Protein AF-A0A6U2HCH0-F1 (afdb_monomer_lite)

Secondary structure (DSSP, 8-state):
-PPPPPPPPPPP--PPPPPPPPPPP-PPPPPPPTTSPPPPPPP----BTBTTHHHHHHHSPPGGGS-HHHHT-S-EEEEE-TTS--HHHHHHHHHHHHHTT--EEEEESS--SSPPPHHHHHHHHHT-SEE--BHHHHHHHH-S--HHHHHHHHHHHHTTTS-SEEEEE-GGG-EEEEEEPPPTTS-----PPP-------------------------------PPPPEEEEEEE---TT---S--TTHHHHHHHHHHHHHHHHTTS-HHHHHHHHHHHHHHHHHHHHTSSSS--S-HHHHHHHHHHHHHHHGGG-EEEEEEPPPPPPPTT--S----------SSGGGTSSS--------------PPPP---PPP-------

Foldseek 3Di:
DDDDDDDDDDDDDDDDDDDDDDDDPDDPDDDDPPPDDDDAPDDDDDDPPPPCVVVVVVVPDDLVPDPPVVLQDLEEEDEAALQDGPLVNLQSSQVSNVVNVHWYEYEHPDADPAADDLVSLLSVQLSGQEYEYEPRNLCSNPNDDPPLVSQLVSDLSPPDNGHQKYWYQYVQFAIKIKGFADDPPPDPPPPDDDDDDDDDDDDDDDDDDDDDPDDPDPPPPPPPCDAFGKIWIKRFGAQVPQDFDDQPCLQVQLRVQLRVQLVVCVVDRPNVSNLSSSLRSRLSSSVCRNDDHGDPDDPVVCPVVSVVSSVVRSVVMDTDIHGRDDRDDDVPDDPDDPDPPPDPPPPPVPPVVDDDDDDDDDDDDDDDDDDDDDDDDDDDDDDDD

Sequence (385 aa):
MRQPPTPHPPALLSLPRPTMLPATPATAPRPHPPTSRPAPPPQVYRVAGDPCDSLYEMLRPKFDVLPRRFREARNYHIGVHPLHPPLRALAAMRAAAHAAGGVLSVEPYTAAEVRPSEEQLAQLLGCCDIFSPNELEAKSLLGPGPPEQLLQRLFEAAGDDGAHTIVLRRGEHGVLAACRARSSADGGVGVGPAGVQQPRKENEAGLLGAVDASRAQEIQPSATSFPLPVLHAWRVPAVADTKVADVTGCGNAFCGAFLAAYDRFRRLPASGELLEAALWGCVAAAFMAEAEGVPTARVLDLQVPALRRVEALRPRAEKVELQLPPPRPRPGQGPGGDRAVVRVHARMRAAAAAGATAAATVTSGRLGRVRCTRSMPSVRGLAPA

Structure (mmCIF, N/CA/C/O backbone):
data_AF-A0A6U2HCH0-F1
#
_entry.id   AF-A0A6U2HCH0-F1
#
loop_
_atom_site.group_PDB
_atom_site.id
_atom_site.type_symbol
_atom_site.label_atom_id
_atom_site.label_alt_id
_atom_site.label_comp_id
_atom_site.label_asym_id
_atom_site.label_entity_id
_atom_site.label_seq_id
_atom_site.pdbx_PDB_ins_code
_atom_site.Cartn_x
_atom_site.Cartn_y
_atom_site.Cartn_z
_atom_site.occupancy
_atom_site.B_iso_or_equiv
_atom_site.auth_seq_id
_atom_site.auth_comp_id
_atom_site.auth_asym_id
_atom_site.auth_atom_id
_atom_site.pdbx_PDB_model_num
ATOM 1 N N . MET A 1 1 ? -61.781 -1.622 -62.453 1.00 40.56 1 MET A N 1
ATOM 2 C CA . MET A 1 1 ? -61.645 -0.381 -61.657 1.00 40.56 1 MET A CA 1
ATOM 3 C C . MET A 1 1 ? -60.303 -0.427 -60.948 1.00 40.56 1 MET A C 1
ATOM 5 O O . MET A 1 1 ? -59.919 -1.491 -60.483 1.00 40.56 1 MET A O 1
ATOM 9 N N . ARG A 1 2 ? -59.545 0.670 -61.026 1.00 40.84 2 ARG A N 1
ATOM 10 C CA . ARG A 1 2 ? -58.110 0.748 -60.715 1.00 40.84 2 ARG A CA 1
ATOM 11 C C . ARG A 1 2 ? -57.865 0.699 -59.203 1.00 40.84 2 ARG A C 1
ATOM 13 O O . ARG A 1 2 ? -58.581 1.358 -58.457 1.00 40.84 2 ARG A O 1
ATOM 20 N N . GLN A 1 3 ? -56.857 -0.068 -58.786 1.00 37.84 3 GLN A N 1
ATOM 21 C CA . GLN A 1 3 ? -56.353 -0.071 -57.412 1.00 37.84 3 GLN A CA 1
ATOM 22 C C . GLN A 1 3 ? -55.764 1.308 -57.053 1.00 37.84 3 GLN A C 1
ATOM 24 O O . GLN A 1 3 ? -55.103 1.915 -57.902 1.00 37.84 3 GLN A O 1
ATOM 29 N N . PRO A 1 4 ? -55.997 1.811 -55.828 1.00 45.25 4 PRO A N 1
ATOM 30 C CA . PRO A 1 4 ? -55.394 3.048 -55.344 1.00 45.25 4 PRO A CA 1
ATOM 31 C C . PRO A 1 4 ? -53.900 2.857 -55.005 1.00 45.25 4 PRO A C 1
ATOM 33 O O . PRO A 1 4 ? -53.492 1.754 -54.633 1.00 45.25 4 PRO A O 1
ATOM 36 N N . PRO A 1 5 ? -53.075 3.913 -55.135 1.00 47.56 5 PRO A N 1
ATOM 37 C CA . PRO A 1 5 ? -51.626 3.832 -54.977 1.00 47.56 5 PRO A CA 1
ATOM 38 C C . PRO A 1 5 ? -51.194 3.694 -53.510 1.00 47.56 5 PRO A C 1
ATOM 40 O O . PRO A 1 5 ? -51.756 4.313 -52.607 1.00 47.56 5 PRO A O 1
ATOM 43 N N . THR A 1 6 ? -50.150 2.895 -53.297 1.00 46.62 6 THR A N 1
ATOM 44 C CA . THR A 1 6 ? -49.436 2.718 -52.025 1.00 46.62 6 THR A CA 1
ATOM 45 C C . THR A 1 6 ? -48.685 3.992 -51.604 1.00 46.62 6 THR A C 1
ATOM 47 O O . THR A 1 6 ? -48.059 4.622 -52.459 1.00 46.62 6 THR A O 1
ATOM 50 N N . PRO A 1 7 ? -48.675 4.360 -50.309 1.00 43.78 7 PRO A N 1
ATOM 51 C CA . PRO A 1 7 ? -47.957 5.535 -49.821 1.00 43.78 7 PRO A CA 1
ATOM 52 C C . PRO A 1 7 ? -46.437 5.303 -49.753 1.00 43.78 7 PRO A C 1
ATOM 54 O O . PRO A 1 7 ? -45.969 4.280 -49.253 1.00 43.78 7 PRO A O 1
ATOM 57 N N . HIS A 1 8 ? -45.672 6.281 -50.244 1.00 41.34 8 HIS A N 1
ATOM 58 C CA . HIS A 1 8 ? -44.213 6.347 -50.126 1.00 41.34 8 HIS A CA 1
ATOM 59 C C . HIS A 1 8 ? -43.766 6.668 -48.683 1.00 41.34 8 HIS A C 1
ATOM 61 O O . HIS A 1 8 ? -44.449 7.427 -47.992 1.00 41.34 8 HIS A O 1
ATOM 67 N N . PRO A 1 9 ? -42.607 6.154 -48.228 1.00 41.47 9 PRO A N 1
ATOM 68 C CA . PRO A 1 9 ? -42.013 6.530 -46.946 1.00 41.47 9 PRO A CA 1
ATOM 69 C C . PRO A 1 9 ? -41.428 7.960 -46.978 1.00 41.47 9 PRO A C 1
ATOM 71 O O . PRO A 1 9 ? -41.026 8.434 -48.045 1.00 41.47 9 PRO A O 1
ATOM 74 N N . PRO A 1 10 ? -41.355 8.657 -45.827 1.00 40.59 10 PRO A N 1
ATOM 75 C CA . PRO A 1 10 ? -40.867 10.031 -45.755 1.00 40.59 10 PRO A CA 1
ATOM 76 C C . PRO A 1 10 ? -39.357 10.129 -46.017 1.00 40.59 10 PRO A C 1
ATOM 78 O O . PRO A 1 10 ? -38.572 9.266 -45.622 1.00 40.59 10 PRO A O 1
ATOM 81 N N . ALA A 1 11 ? -38.966 11.220 -46.679 1.00 36.28 11 ALA A N 1
ATOM 82 C CA . ALA A 1 11 ? -37.589 11.553 -47.017 1.00 36.28 11 ALA A CA 1
ATOM 83 C C . ALA A 1 11 ? -36.710 11.708 -45.762 1.00 36.28 11 ALA A C 1
ATOM 85 O O . ALA A 1 11 ? -37.023 12.479 -44.855 1.00 36.28 11 ALA A O 1
ATOM 86 N N . LEU A 1 12 ? -35.581 10.996 -45.741 1.00 36.91 12 LEU A N 1
ATOM 87 C CA . LEU A 1 12 ? -34.509 11.193 -44.770 1.00 36.91 12 LEU A CA 1
ATOM 88 C C . LEU A 1 12 ? -33.855 12.561 -45.007 1.00 36.91 12 LEU A C 1
ATOM 90 O O . LEU A 1 12 ? -33.264 12.807 -46.058 1.00 36.91 12 LEU A O 1
ATOM 94 N N . LEU A 1 13 ? -33.955 13.442 -44.012 1.00 35.91 13 LEU A N 1
ATOM 95 C CA . LEU A 1 13 ? -33.168 14.667 -43.915 1.00 35.91 13 LEU A CA 1
ATOM 96 C C . LEU A 1 13 ? -31.682 14.298 -43.794 1.00 35.91 13 LEU A C 1
ATOM 98 O O . LEU A 1 13 ? -31.237 13.774 -42.774 1.00 35.91 13 LEU A O 1
ATOM 102 N N . SER A 1 14 ? -30.922 14.564 -44.854 1.00 34.72 14 SER A N 1
ATOM 103 C CA . SER A 1 14 ? -29.467 14.435 -44.889 1.00 34.72 14 SER A CA 1
ATOM 104 C C . SER A 1 14 ? -28.817 15.384 -43.878 1.00 34.72 14 SER A C 1
ATOM 106 O O . SER A 1 14 ? -28.848 16.601 -44.053 1.00 34.72 14 SER A O 1
ATOM 108 N N . LEU A 1 15 ? -28.196 14.832 -42.835 1.00 37.88 15 LEU A N 1
ATOM 109 C CA . LEU A 1 15 ? -27.279 15.577 -41.971 1.00 37.88 15 LEU A CA 1
ATOM 110 C C . LEU A 1 15 ? -25.984 15.903 -42.747 1.00 37.88 15 LEU A C 1
ATOM 112 O O . LEU A 1 15 ? -25.517 15.065 -43.527 1.00 37.88 15 LEU A O 1
ATOM 116 N N . PRO A 1 16 ? -25.384 17.094 -42.561 1.00 36.50 16 PRO A N 1
ATOM 117 C CA . PRO A 1 16 ? -24.169 17.476 -43.272 1.00 36.50 16 PRO A CA 1
ATOM 118 C C . PRO A 1 16 ? -22.985 16.589 -42.861 1.00 36.50 16 PRO A C 1
ATOM 120 O O . PRO A 1 16 ? -22.744 16.344 -41.679 1.00 36.50 16 PRO A O 1
ATOM 123 N N . ARG A 1 17 ? -22.232 16.109 -43.859 1.00 37.09 17 ARG A N 1
ATOM 124 C CA . ARG A 1 17 ? -20.967 15.386 -43.661 1.00 37.09 17 ARG A CA 1
ATOM 125 C C . ARG A 1 17 ? -19.947 16.300 -42.963 1.00 37.09 17 ARG A C 1
ATOM 127 O O . ARG A 1 17 ? -19.824 17.453 -43.374 1.00 37.09 17 ARG A O 1
ATOM 134 N N . PRO A 1 18 ? -19.177 15.808 -41.977 1.00 33.47 18 PRO A N 1
ATOM 135 C CA . PRO A 1 18 ? -18.110 16.592 -41.375 1.00 33.47 18 PRO A CA 1
ATOM 136 C C . PRO A 1 18 ? -16.998 16.832 -42.401 1.00 33.47 18 PRO A C 1
ATOM 138 O O . PRO A 1 18 ? -16.464 15.901 -43.007 1.00 33.47 18 PRO A O 1
ATOM 141 N N . THR A 1 19 ? -16.667 18.102 -42.601 1.00 35.25 19 THR A N 1
ATOM 142 C CA . THR A 1 19 ? -15.554 18.565 -43.426 1.00 35.25 19 THR A CA 1
ATOM 143 C C . THR A 1 19 ? -14.242 18.089 -42.799 1.00 35.25 19 THR A C 1
ATOM 145 O O . THR A 1 19 ? -13.911 18.483 -41.682 1.00 35.25 19 THR A O 1
ATOM 148 N N . MET A 1 20 ? -13.487 17.239 -43.498 1.00 31.41 20 MET A N 1
ATOM 149 C CA . MET A 1 20 ? -12.105 16.945 -43.121 1.00 31.41 20 MET A CA 1
ATOM 150 C C . MET A 1 20 ? -11.245 18.186 -43.372 1.00 31.41 20 MET A C 1
ATOM 152 O O . MET A 1 20 ? -11.130 18.647 -44.506 1.00 31.41 20 MET A O 1
ATOM 156 N N . LEU A 1 21 ? -10.644 18.722 -42.310 1.00 36.50 21 LEU A N 1
ATOM 157 C CA . LEU A 1 21 ? -9.572 19.709 -42.419 1.00 36.50 21 LEU A CA 1
ATOM 158 C C . LEU A 1 21 ? -8.307 19.018 -42.966 1.00 36.50 21 LEU A C 1
ATOM 160 O O . LEU A 1 21 ? -8.003 17.902 -42.537 1.00 36.50 21 LEU A O 1
ATOM 164 N N . PRO A 1 22 ? -7.564 19.642 -43.897 1.00 32.28 22 PRO A N 1
ATOM 165 C CA . PRO A 1 22 ? -6.336 19.064 -44.425 1.00 32.28 22 PRO A CA 1
ATOM 166 C C . PRO A 1 22 ? -5.267 18.979 -43.329 1.00 32.28 22 PRO A C 1
ATOM 168 O O . PRO A 1 22 ? -5.019 19.944 -42.606 1.00 32.28 22 PRO A O 1
ATOM 171 N N . ALA A 1 23 ? -4.633 17.811 -43.223 1.00 36.47 23 ALA A N 1
ATOM 172 C CA . ALA A 1 23 ? -3.502 17.582 -42.337 1.00 36.47 23 ALA A CA 1
ATOM 173 C C . ALA A 1 23 ? -2.333 18.498 -42.729 1.00 36.47 23 ALA A C 1
ATOM 175 O O . ALA A 1 23 ? -1.858 18.474 -43.866 1.00 36.47 23 ALA A O 1
ATOM 176 N N . THR A 1 24 ? -1.859 19.301 -41.781 1.00 37.12 24 THR A N 1
ATOM 177 C CA . THR A 1 24 ? -0.578 19.996 -41.886 1.00 37.12 24 THR A CA 1
ATOM 178 C C . THR A 1 24 ? 0.555 18.964 -41.979 1.00 37.12 24 THR A C 1
ATOM 180 O O . THR A 1 24 ? 0.541 17.980 -41.236 1.00 37.12 24 THR A O 1
ATOM 183 N N . PRO A 1 25 ? 1.542 19.141 -42.878 1.00 33.25 25 PRO A N 1
ATOM 184 C CA . PRO A 1 25 ? 2.662 18.216 -42.979 1.00 33.25 25 PRO A CA 1
ATOM 185 C C . PRO A 1 25 ? 3.466 18.232 -41.676 1.00 33.25 25 PRO A C 1
ATOM 187 O O . PRO A 1 25 ? 3.852 19.290 -41.179 1.00 33.25 25 PRO A O 1
ATOM 190 N N . ALA A 1 26 ? 3.686 17.042 -41.118 1.00 37.12 26 ALA A N 1
ATOM 191 C CA . ALA A 1 26 ? 4.440 16.835 -39.894 1.00 37.12 26 ALA A CA 1
ATOM 192 C C . ALA A 1 26 ? 5.881 17.338 -40.061 1.00 37.12 26 ALA A C 1
ATOM 194 O O . ALA A 1 26 ? 6.677 16.776 -40.814 1.00 37.12 26 ALA A O 1
ATOM 195 N N . THR A 1 27 ? 6.220 18.405 -39.344 1.00 37.47 27 THR A N 1
ATOM 196 C CA . THR A 1 27 ? 7.599 18.857 -39.173 1.00 37.47 27 THR A CA 1
ATOM 197 C C . THR A 1 27 ? 8.378 17.771 -38.428 1.00 37.47 27 THR A C 1
ATOM 199 O O . THR A 1 27 ? 7.947 17.320 -37.367 1.00 37.47 27 THR A O 1
ATOM 202 N N . ALA A 1 28 ? 9.517 17.345 -38.976 1.00 35.12 28 ALA A N 1
ATOM 203 C CA . ALA A 1 28 ? 10.397 16.362 -38.346 1.00 35.12 28 ALA A CA 1
ATOM 204 C C . ALA A 1 28 ? 10.770 16.780 -36.903 1.00 35.12 28 ALA A C 1
ATOM 206 O O . ALA A 1 28 ? 11.058 17.962 -36.671 1.00 35.12 28 ALA A O 1
ATOM 207 N N . PRO A 1 29 ? 10.784 15.848 -35.929 1.00 38.31 29 PRO A N 1
ATOM 208 C CA . PRO A 1 29 ? 11.110 16.172 -34.547 1.00 38.31 29 PRO A CA 1
ATOM 209 C C . PRO A 1 29 ? 12.571 16.625 -34.446 1.00 38.31 29 PRO A C 1
ATOM 211 O O . PRO A 1 29 ? 13.496 15.902 -34.818 1.00 38.31 29 PRO A O 1
ATOM 214 N N . ARG A 1 30 ? 12.783 17.846 -33.944 1.00 37.22 30 ARG A N 1
ATOM 215 C CA . ARG A 1 30 ? 14.114 18.325 -33.555 1.00 37.22 30 ARG A CA 1
ATOM 216 C C . ARG A 1 30 ? 14.545 17.598 -32.274 1.00 37.22 30 ARG A C 1
ATOM 218 O O . ARG A 1 30 ? 13.720 17.469 -31.370 1.00 37.22 30 ARG A O 1
ATOM 225 N N . PRO A 1 31 ? 15.808 17.161 -32.147 1.00 35.09 31 PRO A N 1
ATOM 226 C CA . PRO A 1 31 ? 16.295 16.588 -30.900 1.00 35.09 31 PRO A CA 1
ATOM 227 C C . PRO A 1 31 ? 16.287 17.656 -29.798 1.00 35.09 31 PRO A C 1
ATOM 229 O O . PRO A 1 31 ? 16.844 18.744 -29.962 1.00 35.09 31 PRO A O 1
ATOM 232 N N . HIS A 1 32 ? 15.633 17.345 -28.680 1.00 41.16 32 HIS A N 1
ATOM 233 C CA . HIS A 1 32 ? 15.695 18.151 -27.465 1.00 41.16 32 HIS A CA 1
ATOM 234 C C . HIS A 1 32 ? 17.081 18.004 -26.806 1.00 41.16 32 HIS A C 1
ATOM 236 O O . HIS A 1 32 ? 17.633 16.901 -26.801 1.00 41.16 32 HIS A O 1
ATOM 242 N N . PRO A 1 33 ? 17.660 19.079 -26.240 1.00 35.16 33 PRO A N 1
ATOM 243 C CA . PRO A 1 33 ? 18.890 18.977 -25.462 1.00 35.16 33 PRO A CA 1
ATOM 244 C C . PRO A 1 33 ? 18.680 18.110 -24.199 1.00 35.16 33 PRO A C 1
ATOM 246 O O . PRO A 1 33 ? 17.574 18.068 -23.656 1.00 35.16 33 PRO A O 1
ATOM 249 N N . PRO A 1 34 ? 19.727 17.422 -23.705 1.00 42.72 34 PRO A N 1
ATOM 250 C CA . PRO A 1 34 ? 19.623 16.314 -22.749 1.00 42.72 34 PRO A CA 1
ATOM 251 C C . PRO A 1 34 ? 19.437 16.754 -21.282 1.00 42.72 34 PRO A C 1
ATOM 253 O O . PRO A 1 34 ? 20.075 16.206 -20.387 1.00 42.72 34 PRO A O 1
ATOM 256 N N . THR A 1 35 ? 18.595 17.753 -21.000 1.00 44.06 35 THR A N 1
ATOM 257 C CA . THR A 1 35 ? 18.454 18.307 -19.635 1.00 44.06 35 THR A CA 1
ATOM 258 C C . THR A 1 35 ? 17.022 18.501 -19.134 1.00 44.06 35 THR A C 1
ATOM 260 O O . THR A 1 35 ? 16.840 18.923 -17.995 1.00 44.06 35 THR A O 1
ATOM 263 N N . SER A 1 36 ? 15.992 18.140 -19.902 1.00 42.62 36 SER A N 1
ATOM 264 C CA . SER A 1 36 ? 14.599 18.196 -19.434 1.00 42.62 36 SER A CA 1
ATOM 265 C C . SER A 1 36 ? 14.012 16.797 -19.261 1.00 42.62 36 SER A C 1
ATOM 267 O O . SER A 1 36 ? 13.910 16.043 -20.228 1.00 42.62 36 SER A O 1
ATOM 269 N N . ARG A 1 37 ? 13.602 16.471 -18.027 1.00 43.38 37 ARG A N 1
ATOM 270 C CA . ARG A 1 37 ? 12.820 15.271 -17.678 1.00 43.38 37 ARG A CA 1
ATOM 271 C C . ARG A 1 37 ? 11.596 15.221 -18.619 1.00 43.38 37 ARG A C 1
ATOM 273 O O . ARG A 1 37 ? 10.944 16.259 -18.759 1.00 43.38 37 ARG A O 1
ATOM 280 N N . PRO A 1 38 ? 11.302 14.096 -19.298 1.00 51.22 38 PRO A N 1
ATOM 281 C CA . PRO A 1 38 ? 10.171 14.035 -20.218 1.00 51.22 38 PRO A CA 1
ATOM 282 C C . PRO A 1 38 ? 8.878 14.369 -19.470 1.00 51.22 38 PRO A C 1
ATOM 284 O O . PRO A 1 38 ? 8.694 13.962 -18.320 1.00 51.22 38 PRO A O 1
ATOM 287 N N . ALA A 1 39 ? 8.007 15.153 -20.108 1.00 46.78 39 ALA A N 1
ATOM 288 C CA . ALA A 1 39 ? 6.688 15.441 -19.563 1.00 46.78 39 ALA A CA 1
ATOM 289 C C . ALA A 1 39 ? 5.930 14.118 -19.340 1.00 46.78 39 ALA A C 1
ATOM 291 O O . ALA A 1 39 ? 6.084 13.200 -20.152 1.00 46.78 39 ALA A O 1
ATOM 292 N N . PRO A 1 40 ? 5.126 13.995 -18.266 1.00 55.94 40 PRO A N 1
ATOM 293 C CA . PRO A 1 40 ? 4.276 12.827 -18.098 1.00 55.94 40 PRO A CA 1
ATOM 294 C C . PRO A 1 40 ? 3.379 12.666 -19.334 1.00 55.94 40 PRO A C 1
ATOM 296 O O . PRO A 1 40 ? 2.984 13.673 -19.936 1.00 55.94 40 PRO A O 1
ATOM 299 N N . PRO A 1 41 ? 3.065 11.422 -19.733 1.00 57.69 41 PRO A N 1
ATOM 300 C CA . PRO A 1 41 ? 2.224 11.181 -20.894 1.00 57.69 41 PRO A CA 1
ATOM 301 C C . PRO A 1 41 ? 0.888 11.921 -20.730 1.00 57.69 41 PRO A C 1
ATOM 303 O O . PRO A 1 41 ? 0.347 11.961 -19.620 1.00 57.69 41 PRO A O 1
ATOM 306 N N . PRO A 1 42 ? 0.343 12.525 -21.802 1.00 49.16 42 PRO A N 1
ATOM 307 C CA . PRO A 1 42 ? -0.960 13.168 -21.740 1.00 49.16 42 PRO A CA 1
ATOM 308 C C . PRO A 1 42 ? -2.012 12.124 -21.359 1.00 49.16 42 PRO A C 1
ATOM 310 O O . PRO A 1 42 ? -2.247 11.158 -22.082 1.00 49.16 42 PRO A O 1
ATOM 313 N N . GLN A 1 43 ? -2.638 12.317 -20.202 1.00 51.47 43 GLN A N 1
ATOM 314 C CA . GLN A 1 43 ? -3.719 11.470 -19.721 1.00 51.47 43 GLN A CA 1
ATOM 315 C C . GLN A 1 43 ? -5.046 12.178 -19.992 1.00 51.47 43 GLN A C 1
ATOM 317 O O . GLN A 1 43 ? -5.286 13.280 -19.501 1.00 51.47 43 GLN A O 1
ATOM 322 N N . VAL A 1 44 ? -5.909 11.550 -20.790 1.00 54.12 44 VAL A N 1
ATOM 323 C CA . VAL A 1 44 ? -7.275 12.028 -21.022 1.00 54.12 44 VAL A CA 1
ATOM 324 C C . VAL A 1 44 ? -8.194 11.290 -20.060 1.00 54.12 44 VAL A C 1
ATOM 326 O O . VAL A 1 44 ? -8.529 10.126 -20.274 1.00 54.12 44 VAL A O 1
ATOM 329 N N . TYR A 1 45 ? -8.591 11.973 -18.992 1.00 48.88 45 TYR A N 1
ATOM 330 C CA . TYR A 1 45 ? -9.607 11.490 -18.063 1.00 48.88 45 TYR A CA 1
ATOM 331 C C . TYR A 1 45 ? -10.977 12.029 -18.468 1.00 48.88 45 TYR A C 1
ATOM 333 O O . TYR A 1 45 ? -11.113 13.200 -18.822 1.00 48.88 45 TYR A O 1
ATOM 341 N N . ARG A 1 46 ? -12.005 11.182 -18.394 1.00 52.16 46 ARG A N 1
ATOM 342 C CA . ARG A 1 46 ? -13.398 11.641 -18.430 1.00 52.16 46 ARG A CA 1
ATOM 343 C C . ARG A 1 46 ? -13.765 12.123 -17.027 1.00 52.16 46 ARG A C 1
ATOM 345 O O . ARG A 1 46 ? -13.497 11.417 -16.059 1.00 52.16 46 ARG A O 1
ATOM 352 N N . VAL A 1 47 ? -14.291 13.340 -16.923 1.00 43.06 47 VAL A N 1
ATOM 353 C CA . VAL A 1 47 ? -14.526 14.057 -15.655 1.00 43.06 47 VAL A CA 1
ATOM 354 C C . VAL A 1 47 ? -16.011 14.055 -15.280 1.00 43.06 47 VAL A C 1
ATOM 356 O O . VAL A 1 47 ? -16.870 13.840 -16.133 1.00 43.06 47 VAL A O 1
ATOM 359 N N . ALA A 1 48 ? -16.300 14.307 -13.999 1.00 44.00 48 ALA A N 1
ATOM 360 C CA . ALA A 1 48 ? -17.655 14.394 -13.452 1.00 44.00 48 ALA A CA 1
ATOM 361 C C . ALA A 1 48 ? -18.549 15.360 -14.258 1.00 44.00 48 ALA A C 1
ATOM 363 O O . ALA A 1 48 ? -18.130 16.473 -14.586 1.00 44.00 48 ALA A O 1
ATOM 364 N N . GLY A 1 49 ? -19.776 14.927 -14.573 1.00 51.22 49 GLY A N 1
ATOM 365 C CA . GLY A 1 49 ? -20.703 15.614 -15.486 1.00 51.22 49 GLY A CA 1
ATOM 366 C C . GLY A 1 49 ? -20.791 14.999 -16.891 1.00 51.22 49 GLY A C 1
ATOM 367 O O . GLY A 1 49 ? -21.648 15.398 -17.679 1.00 51.22 49 GLY A O 1
ATOM 368 N N . ASP A 1 50 ? -19.952 14.008 -17.204 1.00 51.62 50 ASP A N 1
ATOM 369 C CA . ASP A 1 50 ? -20.136 13.108 -18.349 1.00 51.62 50 ASP A CA 1
ATOM 370 C C . ASP A 1 50 ? -21.334 12.164 -18.057 1.00 51.62 50 ASP A C 1
ATOM 372 O O . ASP A 1 50 ? -21.417 11.639 -16.941 1.00 51.62 50 ASP A O 1
ATOM 376 N N . PRO A 1 51 ? -22.267 11.888 -18.997 1.00 46.12 51 PRO A N 1
ATOM 377 C CA . PRO A 1 51 ? -23.364 10.907 -18.834 1.00 46.12 51 PRO A CA 1
ATOM 378 C C . PRO A 1 51 ? -22.953 9.493 -18.344 1.00 46.12 51 PRO A C 1
ATOM 380 O O . PRO A 1 51 ? -23.811 8.650 -18.062 1.00 46.12 51 PRO A O 1
ATOM 383 N N . CYS A 1 52 ? -21.653 9.236 -18.189 1.00 49.19 52 CYS A N 1
ATOM 384 C CA . CYS A 1 52 ? -21.045 8.067 -17.564 1.00 49.19 52 CYS A CA 1
ATOM 385 C C . CYS A 1 52 ? -21.193 7.925 -16.035 1.00 49.19 52 CYS A C 1
ATOM 387 O O . CYS A 1 52 ? -20.813 6.866 -15.542 1.00 49.19 52 CYS A O 1
ATOM 389 N N . ASP A 1 53 ? -21.748 8.864 -15.260 1.00 49.31 53 ASP A N 1
ATOM 390 C CA . ASP A 1 53 ? -21.971 8.626 -13.809 1.00 49.31 53 ASP A CA 1
ATOM 391 C C . ASP A 1 53 ? -22.846 7.378 -13.562 1.00 49.31 53 ASP A C 1
ATOM 393 O O . ASP A 1 53 ? -22.576 6.555 -12.684 1.00 49.31 53 ASP A O 1
ATOM 397 N N . SER A 1 54 ? -23.831 7.161 -14.438 1.00 52.50 54 SER A N 1
ATOM 398 C CA . SER A 1 54 ? -24.627 5.929 -14.489 1.00 52.50 54 SER A CA 1
ATOM 399 C C . SER A 1 54 ? -23.792 4.683 -14.835 1.00 52.50 54 SER A C 1
ATOM 401 O O . SER A 1 54 ? -24.041 3.597 -14.312 1.00 52.50 54 SER A O 1
ATOM 403 N N . LEU A 1 55 ? -22.754 4.837 -15.663 1.00 53.84 55 LEU A N 1
ATOM 404 C CA . LEU A 1 55 ? -21.799 3.788 -16.020 1.00 53.84 55 LEU A CA 1
ATOM 405 C C . LEU A 1 55 ? -20.876 3.444 -14.845 1.00 53.84 55 LEU A C 1
ATOM 407 O O . LEU A 1 55 ? -20.614 2.269 -14.604 1.00 53.84 55 LEU A O 1
ATOM 411 N N . TYR A 1 56 ? -20.441 4.434 -14.063 1.00 55.47 56 TYR A N 1
ATOM 412 C CA . TYR A 1 56 ? -19.657 4.209 -12.848 1.00 55.47 56 TYR A CA 1
ATOM 413 C C . TYR A 1 56 ? -20.461 3.478 -11.766 1.00 55.47 56 TYR A C 1
ATOM 415 O O . TYR A 1 56 ? -19.918 2.586 -11.116 1.00 55.47 56 TYR A O 1
ATOM 423 N N . GLU A 1 57 ? -21.759 3.763 -11.613 1.00 60.31 57 GLU A N 1
ATOM 424 C CA . GLU A 1 57 ? -22.641 2.977 -10.732 1.00 60.31 57 GLU A CA 1
ATOM 425 C C . GLU A 1 57 ? -22.839 1.534 -11.231 1.00 60.31 57 GLU A C 1
ATOM 427 O O . GLU A 1 57 ? -22.895 0.602 -10.425 1.00 60.31 57 GLU A O 1
ATOM 432 N N . MET A 1 58 ? -22.891 1.310 -12.552 1.00 59.12 58 MET A N 1
ATOM 433 C CA . MET A 1 58 ? -22.927 -0.044 -13.135 1.00 59.12 58 MET A CA 1
ATOM 434 C C . MET A 1 58 ? -21.606 -0.805 -12.960 1.00 59.12 58 MET A C 1
ATOM 436 O O . MET A 1 58 ? -21.619 -2.027 -12.818 1.00 59.12 58 MET A O 1
ATOM 440 N N . LEU A 1 59 ? -20.477 -0.093 -12.955 1.00 62.81 59 LEU A N 1
ATOM 441 C CA . LEU A 1 59 ? -19.133 -0.648 -12.782 1.00 62.81 59 LEU A CA 1
ATOM 442 C C . LEU A 1 59 ? -18.710 -0.759 -11.312 1.00 62.81 59 LEU A C 1
ATOM 444 O O . LEU A 1 59 ? -17.645 -1.310 -11.022 1.00 62.81 59 LEU A O 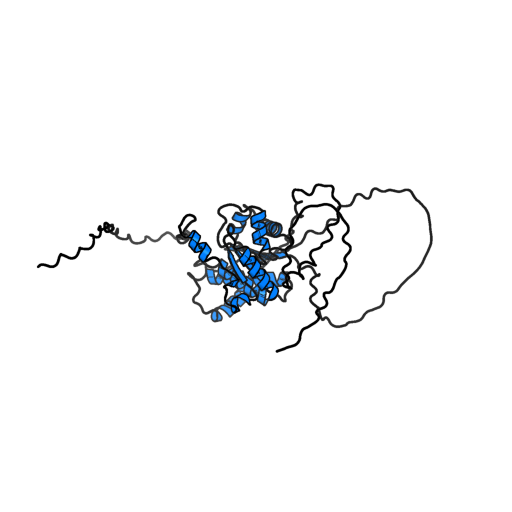1
ATOM 448 N N . ARG A 1 60 ? -19.521 -0.259 -10.368 1.00 67.75 60 ARG A N 1
ATOM 449 C CA . ARG A 1 60 ? -19.190 -0.342 -8.947 1.00 67.75 60 ARG A CA 1
ATOM 450 C C . ARG A 1 60 ? -19.128 -1.805 -8.502 1.00 67.75 60 ARG A C 1
ATOM 452 O O . ARG A 1 60 ? -20.095 -2.546 -8.698 1.00 67.75 60 ARG A O 1
ATOM 459 N N . PRO A 1 61 ? -18.028 -2.227 -7.855 1.00 67.25 61 PRO A N 1
ATOM 460 C CA . PRO A 1 61 ? -17.884 -3.598 -7.402 1.00 67.25 61 PRO A CA 1
ATOM 461 C C . PRO A 1 61 ? -18.992 -3.943 -6.409 1.00 67.25 61 PRO A C 1
ATOM 463 O O . PRO A 1 61 ? -19.119 -3.322 -5.352 1.00 67.25 61 PRO A O 1
ATOM 466 N N . LYS A 1 62 ? -19.778 -4.965 -6.738 1.00 81.38 62 LYS A N 1
ATOM 467 C CA . LYS A 1 62 ? -20.746 -5.573 -5.827 1.00 81.38 62 LYS A CA 1
ATOM 468 C C . LYS A 1 62 ? -20.141 -6.871 -5.312 1.00 81.38 62 LYS A C 1
ATOM 470 O O . LYS A 1 62 ? -19.798 -7.755 -6.090 1.00 81.38 62 LYS A O 1
ATOM 475 N N . PHE A 1 63 ? -19.924 -6.972 -4.004 1.00 85.81 63 PHE A N 1
ATOM 476 C CA . PHE A 1 63 ? -19.232 -8.134 -3.442 1.00 85.81 63 PHE A CA 1
ATOM 477 C C . PHE A 1 63 ? -20.017 -9.435 -3.667 1.00 85.81 63 PHE A C 1
ATOM 479 O O . PHE A 1 63 ? -19.442 -10.466 -3.996 1.00 85.81 63 PHE A O 1
ATOM 486 N N . ASP A 1 64 ? -21.338 -9.373 -3.541 1.00 86.00 64 ASP A N 1
ATOM 487 C CA . ASP A 1 64 ? -22.280 -10.480 -3.693 1.00 86.00 64 ASP A CA 1
ATOM 488 C C . ASP A 1 64 ? -22.331 -11.068 -5.111 1.00 86.00 64 ASP A C 1
ATOM 490 O O . ASP A 1 64 ? -22.600 -12.263 -5.251 1.00 86.00 64 ASP A O 1
ATOM 494 N N . VAL A 1 65 ? -22.001 -10.282 -6.143 1.00 87.50 65 VAL A N 1
ATOM 495 C CA . VAL A 1 65 ? -21.958 -10.768 -7.536 1.00 87.50 65 VAL A CA 1
ATOM 496 C C . VAL A 1 65 ? -20.612 -11.383 -7.923 1.00 87.50 65 VAL A C 1
ATOM 498 O O . VAL A 1 65 ? -20.495 -11.971 -9.000 1.00 87.50 65 VAL A O 1
ATOM 501 N N . LEU A 1 66 ? -19.585 -11.282 -7.069 1.00 87.38 66 LEU A N 1
ATOM 502 C CA . LEU A 1 66 ? -18.291 -11.899 -7.348 1.00 87.38 66 LEU A CA 1
ATOM 503 C C . LEU A 1 66 ? -18.428 -13.433 -7.412 1.00 87.38 66 LEU A C 1
ATOM 505 O O . LEU A 1 66 ? -19.101 -14.040 -6.561 1.00 87.38 66 LEU A O 1
ATOM 509 N N . PRO A 1 67 ? -17.751 -14.102 -8.371 1.00 91.81 67 PRO A N 1
ATOM 510 C CA . PRO A 1 67 ? -17.756 -15.556 -8.423 1.00 91.81 67 PRO A CA 1
ATOM 511 C C . PRO A 1 67 ? -17.240 -16.141 -7.107 1.00 91.81 67 PRO A C 1
ATOM 513 O O . PRO A 1 67 ? -16.340 -15.581 -6.481 1.00 91.81 67 PRO A O 1
ATOM 516 N N . ARG A 1 68 ? -17.788 -17.292 -6.702 1.00 91.44 68 ARG A N 1
ATOM 517 C CA . ARG A 1 68 ? -17.515 -17.926 -5.400 1.00 91.44 68 ARG A CA 1
ATOM 518 C C . ARG A 1 68 ? -16.021 -17.984 -5.056 1.00 91.44 68 ARG A C 1
ATOM 520 O O . ARG A 1 68 ? -15.641 -17.554 -3.977 1.00 91.44 68 ARG A O 1
ATOM 527 N N . ARG A 1 69 ? -15.179 -18.394 -6.013 1.00 91.12 69 ARG A N 1
ATOM 528 C CA . ARG A 1 69 ? -13.716 -18.468 -5.839 1.00 91.12 69 ARG A CA 1
ATOM 529 C C . ARG A 1 69 ? -13.055 -17.142 -5.437 1.00 91.12 69 ARG A C 1
ATOM 531 O O . ARG A 1 69 ? -12.026 -17.162 -4.780 1.00 91.12 69 ARG A O 1
ATOM 538 N N . PHE A 1 70 ? -13.623 -16.003 -5.839 1.00 91.25 70 PHE A N 1
ATOM 539 C CA . PHE A 1 70 ? -13.133 -14.680 -5.447 1.00 91.25 70 PHE A CA 1
ATOM 540 C C . PHE A 1 70 ? -13.696 -14.252 -4.093 1.00 91.25 70 PHE A C 1
ATOM 542 O O . PHE A 1 70 ? -12.974 -13.627 -3.334 1.00 91.25 70 PHE A O 1
ATOM 549 N N . ARG A 1 71 ? -14.945 -14.616 -3.762 1.00 92.25 71 ARG A N 1
ATOM 550 C CA . ARG A 1 71 ? -15.538 -14.365 -2.431 1.00 92.25 71 ARG A CA 1
ATOM 551 C C . ARG A 1 71 ? -14.912 -15.198 -1.311 1.00 92.25 71 ARG A C 1
ATOM 553 O O . ARG A 1 71 ? -15.002 -14.834 -0.145 1.00 92.25 71 ARG A O 1
ATOM 560 N N . GLU A 1 72 ? -14.306 -16.323 -1.664 1.00 91.81 72 GLU A N 1
ATOM 561 C CA . GLU A 1 72 ? -13.553 -17.185 -0.747 1.00 91.81 72 GLU A CA 1
ATOM 562 C C . GLU A 1 72 ? -12.062 -16.816 -0.698 1.00 91.81 72 GLU A C 1
ATOM 564 O O . GLU A 1 72 ? -11.280 -17.492 -0.028 1.00 91.81 72 GLU A O 1
ATOM 569 N N . ALA A 1 73 ? -11.645 -15.751 -1.397 1.00 94.00 73 ALA A N 1
ATOM 570 C CA . ALA A 1 73 ? -10.280 -15.265 -1.304 1.00 94.00 73 ALA A CA 1
ATOM 571 C C . ALA A 1 73 ? -9.980 -14.835 0.134 1.00 94.00 73 ALA A C 1
ATOM 573 O O . ALA A 1 73 ? -10.789 -14.185 0.799 1.00 94.00 73 ALA A O 1
ATOM 574 N N . ARG A 1 74 ? -8.781 -15.186 0.604 1.00 94.69 74 ARG A N 1
ATOM 575 C CA . ARG A 1 74 ? -8.322 -14.789 1.934 1.00 94.69 74 ARG A CA 1
ATOM 576 C C . ARG A 1 74 ? -8.083 -13.285 2.023 1.00 94.69 74 ARG A C 1
ATOM 578 O O . ARG A 1 74 ? -8.429 -12.671 3.023 1.00 94.69 74 ARG A O 1
ATOM 585 N N . ASN A 1 75 ? -7.453 -12.722 0.999 1.00 97.19 75 ASN A N 1
ATOM 586 C CA . ASN A 1 75 ? -7.026 -11.333 0.980 1.00 97.19 75 ASN A CA 1
ATOM 587 C C . ASN A 1 75 ? -7.646 -10.621 -0.217 1.00 97.19 75 ASN A C 1
ATOM 589 O O . ASN A 1 75 ? -7.745 -11.198 -1.302 1.00 97.19 75 ASN A O 1
ATOM 593 N N . TYR A 1 76 ? -8.004 -9.357 -0.021 1.00 97.19 76 TYR A N 1
ATOM 594 C CA . TYR A 1 76 ? -8.541 -8.490 -1.064 1.00 97.19 76 TYR A CA 1
ATOM 595 C C . TYR A 1 76 ? -7.674 -7.246 -1.195 1.00 97.19 76 TYR A C 1
ATOM 597 O O . TYR A 1 76 ? -7.168 -6.722 -0.202 1.00 97.19 76 TYR A O 1
ATOM 605 N N . HIS A 1 77 ? -7.545 -6.758 -2.423 1.00 97.56 77 HIS A N 1
ATOM 606 C CA . HIS A 1 77 ? -6.965 -5.458 -2.713 1.00 97.56 77 HIS A CA 1
ATOM 607 C C . HIS A 1 77 ? -7.892 -4.693 -3.651 1.00 97.56 77 HIS A C 1
ATOM 609 O O . HIS A 1 77 ? -8.397 -5.270 -4.617 1.00 97.56 77 HIS A O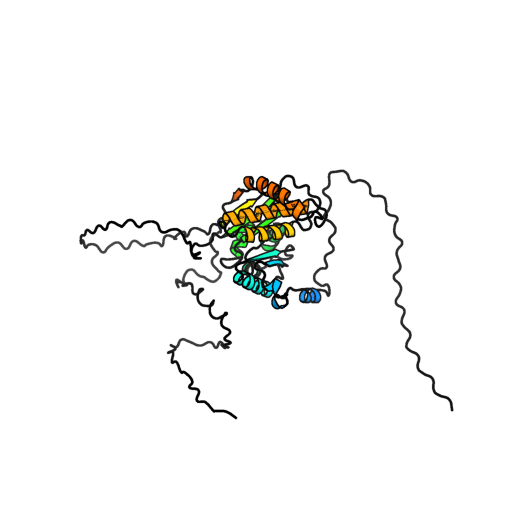 1
ATOM 615 N N . ILE A 1 78 ? -8.133 -3.416 -3.363 1.00 95.00 78 ILE A N 1
ATOM 616 C CA . ILE A 1 78 ? -9.000 -2.574 -4.184 1.00 95.00 78 ILE A CA 1
ATOM 617 C C . ILE A 1 78 ? -8.533 -1.116 -4.192 1.00 95.00 78 ILE A C 1
ATOM 619 O O . ILE A 1 78 ? -8.312 -0.509 -3.143 1.00 95.00 78 ILE A O 1
ATOM 623 N N . GLY A 1 79 ? -8.440 -0.556 -5.398 1.00 95.06 79 GLY A N 1
ATOM 624 C CA . GLY A 1 79 ? -8.292 0.877 -5.621 1.00 95.06 79 GLY A CA 1
ATOM 625 C C . GLY A 1 79 ? -9.637 1.592 -5.486 1.00 95.06 79 GLY A C 1
ATOM 626 O O . GLY A 1 79 ? -10.643 1.131 -6.030 1.00 95.06 79 GLY A O 1
ATOM 627 N N . VAL A 1 80 ? -9.677 2.721 -4.781 1.00 93.94 80 VAL A N 1
ATOM 628 C CA . VAL A 1 80 ? -10.906 3.496 -4.552 1.00 93.94 80 VAL A CA 1
ATOM 629 C C . VAL A 1 80 ? -10.731 4.974 -4.876 1.00 93.94 80 VAL A C 1
ATOM 631 O O . VAL A 1 80 ? -9.647 5.539 -4.749 1.00 93.94 80 VAL A O 1
ATOM 634 N N . HIS A 1 81 ? -11.835 5.629 -5.236 1.00 93.50 81 HIS A N 1
ATOM 635 C CA . 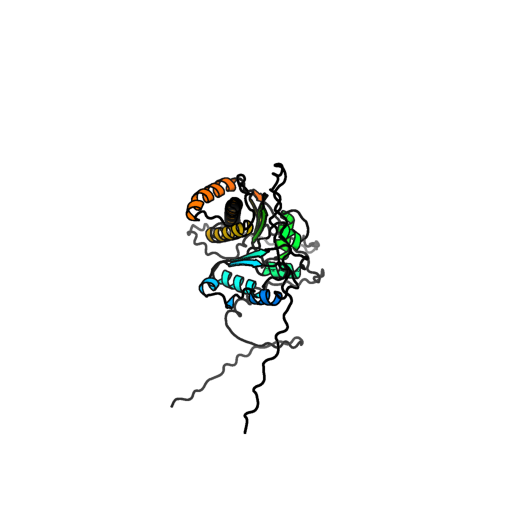HIS A 1 81 ? -11.891 7.082 -5.188 1.00 93.50 81 HIS A CA 1
ATOM 636 C C . HIS A 1 81 ? -11.974 7.523 -3.721 1.00 93.50 81 HIS A C 1
ATOM 638 O O . HIS A 1 81 ? -12.883 7.056 -3.024 1.00 93.50 81 HIS A O 1
ATOM 644 N N . PRO A 1 82 ? -11.112 8.430 -3.231 1.00 92.50 82 PRO A N 1
ATOM 645 C CA . PRO A 1 82 ? -11.110 8.813 -1.819 1.00 92.50 82 PRO A CA 1
ATOM 646 C C . PRO A 1 82 ? -12.416 9.482 -1.359 1.00 92.50 82 PRO A C 1
ATOM 648 O O . PRO A 1 82 ? -12.807 9.315 -0.208 1.00 92.50 82 PRO A O 1
ATOM 651 N N . LEU A 1 83 ? -13.112 10.201 -2.250 1.00 91.75 83 LEU A N 1
ATOM 652 C CA . LEU A 1 83 ? -14.384 10.880 -1.937 1.00 91.75 83 LEU A CA 1
ATOM 653 C C . LEU A 1 83 ? -15.637 10.032 -2.178 1.00 91.75 83 LEU A C 1
ATOM 655 O O . LEU A 1 83 ? -16.712 10.360 -1.679 1.00 91.75 83 LEU A O 1
ATOM 659 N N . HIS A 1 84 ? -15.513 8.937 -2.929 1.00 90.94 84 HIS A N 1
ATOM 660 C CA . HIS A 1 84 ? -16.650 8.093 -3.297 1.00 90.94 84 HIS A CA 1
ATOM 661 C C . HIS A 1 84 ? -16.363 6.597 -3.084 1.00 90.94 84 HIS A C 1
ATOM 663 O O . HIS A 1 84 ? -16.634 5.793 -3.987 1.00 90.94 84 HIS A O 1
ATOM 669 N N . PRO A 1 85 ? -15.816 6.192 -1.917 1.00 91.44 85 PRO A N 1
ATOM 670 C CA . PRO A 1 85 ? -15.467 4.802 -1.683 1.00 91.44 85 PRO A CA 1
ATOM 671 C C . PRO A 1 85 ? -16.730 3.930 -1.603 1.00 91.44 85 PRO A C 1
ATOM 673 O O . PRO A 1 85 ? -17.731 4.335 -1.004 1.00 91.44 85 PRO A O 1
ATOM 676 N N . PRO A 1 86 ? -16.714 2.703 -2.152 1.00 91.81 86 PRO A N 1
ATOM 677 C CA . PRO A 1 86 ? -17.852 1.793 -2.085 1.00 91.81 86 PRO A CA 1
ATOM 678 C C . PRO A 1 86 ? -17.946 1.140 -0.691 1.00 91.81 86 PRO A C 1
ATOM 680 O O . PRO A 1 86 ? -17.735 -0.062 -0.544 1.00 91.81 86 PRO A O 1
ATOM 683 N N . LEU A 1 87 ? -18.267 1.924 0.349 1.00 92.38 87 LEU A N 1
ATOM 684 C CA . LEU A 1 87 ? -18.173 1.531 1.769 1.00 92.38 87 LEU A CA 1
ATOM 685 C C . LEU A 1 87 ? -18.862 0.196 2.092 1.00 92.38 87 LEU A C 1
ATOM 687 O O . LEU A 1 87 ? -18.311 -0.623 2.822 1.00 92.38 87 LEU A O 1
ATOM 691 N N . ARG A 1 88 ? -20.039 -0.070 1.508 1.00 91.69 88 ARG A N 1
ATOM 692 C CA . ARG A 1 88 ? -20.748 -1.350 1.697 1.00 91.69 88 ARG A CA 1
ATOM 693 C C . ARG A 1 88 ? -19.963 -2.542 1.144 1.00 91.69 88 ARG A C 1
ATOM 695 O O . ARG A 1 88 ? -19.915 -3.586 1.789 1.00 91.69 88 ARG A O 1
ATOM 702 N N . ALA A 1 89 ? -19.349 -2.390 -0.029 1.00 92.12 89 ALA A N 1
ATOM 703 C CA . ALA A 1 89 ? -18.527 -3.435 -0.630 1.00 92.12 89 ALA A CA 1
ATOM 704 C C . ALA A 1 89 ? -17.229 -3.637 0.162 1.00 92.12 89 ALA A C 1
ATOM 706 O O . ALA A 1 89 ? -16.865 -4.780 0.421 1.00 92.12 89 ALA A O 1
ATOM 707 N N . LEU A 1 90 ? -16.589 -2.550 0.615 1.00 95.38 90 LEU A N 1
ATOM 708 C CA . LEU A 1 90 ? -15.400 -2.621 1.471 1.00 95.38 90 LEU A CA 1
ATOM 709 C C . LEU A 1 90 ? -15.699 -3.363 2.778 1.00 95.38 90 LEU A C 1
ATOM 711 O O . LEU A 1 90 ? -14.983 -4.295 3.128 1.00 95.38 90 LEU A O 1
ATOM 715 N N . ALA A 1 91 ? -16.800 -3.030 3.456 1.00 95.06 91 ALA A N 1
ATOM 716 C CA . ALA A 1 91 ? -17.210 -3.717 4.678 1.00 95.06 91 ALA A CA 1
ATOM 717 C C . ALA A 1 91 ? -17.468 -5.219 4.449 1.00 95.06 91 ALA A C 1
ATOM 719 O O . ALA A 1 91 ? -17.028 -6.048 5.246 1.00 95.06 91 ALA A O 1
ATOM 720 N N . ALA A 1 92 ? -18.132 -5.583 3.345 1.00 94.56 92 ALA A N 1
ATOM 721 C CA . ALA A 1 92 ? -18.387 -6.981 2.994 1.00 94.56 92 ALA A CA 1
ATOM 722 C C . ALA A 1 92 ? -17.093 -7.750 2.665 1.00 94.56 92 ALA A C 1
ATOM 724 O O . ALA A 1 92 ? -16.899 -8.860 3.159 1.00 94.56 92 ALA A O 1
ATOM 725 N N . MET A 1 93 ? -16.187 -7.144 1.890 1.00 96.00 93 MET A N 1
ATOM 726 C CA . MET A 1 93 ? -14.869 -7.708 1.579 1.00 96.00 93 MET A CA 1
ATOM 727 C C . MET A 1 93 ? -14.024 -7.887 2.840 1.00 96.00 93 MET A C 1
ATOM 729 O O . MET A 1 93 ? -13.448 -8.953 3.032 1.00 96.00 93 MET A O 1
ATOM 733 N N . ARG A 1 94 ? -13.990 -6.884 3.727 1.00 96.25 94 ARG A N 1
ATOM 734 C CA . ARG A 1 94 ? -13.268 -6.947 5.006 1.00 96.25 94 ARG A CA 1
ATOM 735 C C . ARG A 1 94 ? -13.790 -8.086 5.877 1.00 96.25 94 ARG A C 1
ATOM 737 O O . ARG A 1 94 ? -13.005 -8.894 6.362 1.00 96.25 94 ARG A O 1
ATOM 744 N N . ALA A 1 95 ? -15.111 -8.202 6.017 1.00 95.75 95 ALA A N 1
ATOM 745 C CA . ALA A 1 95 ? -15.732 -9.281 6.781 1.00 95.75 95 ALA A CA 1
ATOM 746 C C . ALA A 1 95 ? -15.407 -10.670 6.201 1.00 95.75 95 ALA A C 1
ATOM 748 O O . ALA A 1 95 ? -15.078 -11.588 6.953 1.00 95.75 95 ALA A O 1
ATOM 749 N N . ALA A 1 96 ? -15.454 -10.822 4.874 1.00 95.81 96 ALA A N 1
ATOM 750 C CA . ALA A 1 96 ? -15.087 -12.069 4.206 1.00 95.81 96 ALA A CA 1
ATOM 751 C C . ALA A 1 96 ? -13.596 -12.408 4.380 1.00 95.81 96 ALA A C 1
ATOM 753 O O . ALA A 1 96 ? -13.262 -13.553 4.683 1.00 95.81 96 ALA A O 1
ATOM 754 N N . ALA A 1 97 ? -12.712 -11.413 4.258 1.00 96.31 97 ALA A N 1
ATOM 755 C CA . ALA A 1 97 ? -11.278 -11.570 4.485 1.00 96.31 97 ALA A CA 1
ATOM 756 C C . ALA A 1 97 ? -10.996 -12.059 5.910 1.00 96.31 97 ALA A C 1
ATOM 758 O O . ALA A 1 97 ? -10.305 -13.059 6.106 1.00 96.31 97 ALA A O 1
ATOM 759 N N . HIS A 1 98 ? -11.600 -11.409 6.910 1.00 95.75 98 HIS A N 1
ATOM 760 C CA . HIS A 1 98 ? -11.447 -11.773 8.321 1.00 95.75 98 HIS A CA 1
ATOM 761 C C . HIS A 1 98 ? -11.953 -13.188 8.601 1.00 95.75 98 HIS A C 1
ATOM 763 O O . HIS A 1 98 ? -11.273 -13.950 9.287 1.00 95.75 98 HIS A O 1
ATOM 769 N N . ALA A 1 99 ? -13.093 -13.581 8.022 1.00 95.69 99 ALA A N 1
ATOM 770 C CA . ALA A 1 99 ? -13.614 -14.945 8.134 1.00 95.69 99 ALA A CA 1
ATOM 771 C C . ALA A 1 99 ? -12.651 -15.999 7.549 1.00 95.69 99 ALA A C 1
ATOM 773 O O . ALA A 1 99 ? -12.588 -17.122 8.046 1.00 95.69 99 ALA A O 1
ATOM 774 N N . ALA A 1 100 ? -11.860 -15.633 6.537 1.00 94.56 100 ALA A N 1
ATOM 775 C CA . ALA A 1 100 ? -10.818 -16.468 5.937 1.00 94.56 100 ALA A CA 1
ATOM 776 C C . ALA A 1 100 ? -9.424 -16.310 6.596 1.00 94.56 100 ALA A C 1
ATOM 778 O O . ALA A 1 100 ? -8.435 -16.909 6.140 1.00 94.56 100 ALA A O 1
ATOM 779 N N . GLY A 1 101 ? -9.324 -15.515 7.668 1.00 93.94 101 GLY A N 1
ATOM 780 C CA . GLY A 1 101 ? -8.077 -15.215 8.373 1.00 93.94 101 GLY A CA 1
ATOM 781 C C . GLY A 1 101 ? -7.080 -14.400 7.543 1.00 93.94 101 GLY A C 1
ATOM 782 O O . GLY A 1 101 ? -5.876 -14.665 7.613 1.00 93.94 101 GLY A O 1
ATOM 783 N N . GLY A 1 102 ? -7.580 -13.488 6.711 1.00 95.44 102 GLY A N 1
ATOM 784 C CA . GLY A 1 102 ? -6.811 -12.534 5.915 1.00 95.44 102 GLY A CA 1
ATOM 785 C C . GLY A 1 102 ? -7.267 -11.094 6.111 1.00 95.44 102 GLY A C 1
ATOM 786 O O . GLY A 1 102 ? -7.904 -10.768 7.112 1.00 95.44 102 GLY A O 1
ATOM 787 N N . VAL A 1 103 ? -6.906 -10.230 5.161 1.00 97.12 103 VAL A N 1
ATOM 788 C CA . VAL A 1 103 ? -7.031 -8.769 5.282 1.00 97.12 103 VAL A CA 1
ATOM 789 C C . VAL A 1 103 ? -7.586 -8.105 4.019 1.00 97.12 103 VAL A C 1
ATOM 791 O O . VAL A 1 103 ? -7.453 -8.622 2.905 1.00 97.12 103 VAL A O 1
ATOM 794 N N . LEU A 1 104 ? -8.168 -6.917 4.191 1.00 98.06 104 LEU A N 1
ATOM 795 C CA . LEU A 1 104 ? -8.511 -6.003 3.103 1.00 98.06 104 LEU A CA 1
ATOM 796 C C . LEU A 1 104 ? -7.489 -4.860 3.007 1.00 98.06 104 LEU A C 1
ATOM 798 O O . LEU A 1 104 ? -7.354 -4.040 3.921 1.00 98.06 104 LEU A O 1
ATOM 802 N N . SER A 1 105 ? -6.817 -4.783 1.860 1.00 98.44 105 SER A N 1
ATOM 803 C CA . SER A 1 105 ? -5.942 -3.682 1.466 1.00 98.44 105 SER A CA 1
ATOM 804 C C . SER A 1 105 ? -6.672 -2.707 0.544 1.00 98.44 105 SER A C 1
ATOM 806 O O . SER A 1 105 ? -7.306 -3.114 -0.428 1.00 98.44 105 SER A O 1
ATOM 808 N N . VAL A 1 106 ? -6.578 -1.416 0.844 1.00 98.44 106 VAL A N 1
ATOM 809 C CA . VAL A 1 106 ? -7.203 -0.341 0.069 1.00 98.44 106 VAL A CA 1
ATOM 810 C C . VAL A 1 106 ? -6.160 0.707 -0.290 1.00 98.44 106 VAL A C 1
ATOM 812 O O . VAL A 1 106 ? -5.380 1.138 0.561 1.00 98.44 106 VAL A O 1
ATOM 815 N N . GLU A 1 107 ? -6.173 1.147 -1.542 1.00 97.81 107 GLU A N 1
ATOM 816 C CA . GLU A 1 107 ? -5.410 2.306 -2.002 1.00 97.81 107 GLU A CA 1
ATOM 817 C C . GLU A 1 107 ? -6.343 3.340 -2.644 1.00 97.81 107 GLU A C 1
ATOM 819 O O . GLU A 1 107 ? -7.283 2.964 -3.344 1.00 97.81 107 GLU A O 1
ATOM 824 N N . PRO A 1 108 ? -6.127 4.646 -2.440 1.00 97.00 108 PRO A N 1
ATOM 825 C CA . PRO A 1 108 ? -6.659 5.627 -3.367 1.00 97.00 108 PRO A CA 1
ATOM 826 C C . PRO A 1 108 ? -5.924 5.514 -4.713 1.00 97.00 108 PRO A C 1
ATOM 828 O O . PRO A 1 108 ? -4.720 5.275 -4.736 1.00 97.00 108 PRO A O 1
ATOM 831 N N . TYR A 1 109 ? -6.645 5.678 -5.827 1.00 93.06 109 TYR A N 1
ATOM 832 C CA . TYR A 1 109 ? -6.040 5.736 -7.173 1.00 93.06 109 TYR A CA 1
ATOM 833 C C . TYR A 1 109 ? -5.868 7.170 -7.700 1.00 93.06 109 TYR A C 1
ATOM 835 O O . TYR A 1 109 ? -5.357 7.375 -8.799 1.00 93.06 109 TYR A O 1
ATOM 843 N N . THR A 1 110 ? -6.363 8.160 -6.955 1.00 93.25 110 THR A N 1
ATOM 844 C CA . THR A 1 110 ? -6.286 9.581 -7.296 1.00 93.25 110 THR A CA 1
ATOM 845 C C . THR A 1 110 ? -6.243 10.430 -6.031 1.00 93.25 110 THR A C 1
ATOM 847 O O . THR A 1 110 ? -6.730 10.020 -4.972 1.00 93.25 110 THR A O 1
ATOM 850 N N . ALA A 1 111 ? -5.682 11.632 -6.150 1.00 94.56 111 ALA A N 1
ATOM 851 C CA . ALA A 1 111 ? -5.811 12.661 -5.131 1.00 94.56 111 ALA A CA 1
ATOM 852 C C . ALA A 1 111 ? -7.276 13.106 -5.011 1.00 94.56 111 ALA A C 1
ATOM 854 O O . ALA A 1 111 ? -7.994 13.172 -6.005 1.00 94.56 111 ALA A O 1
ATOM 855 N N . ALA A 1 112 ? -7.705 13.434 -3.796 1.00 93.00 112 ALA A N 1
ATOM 856 C CA . ALA A 1 112 ? -9.014 14.024 -3.568 1.00 93.00 112 ALA A CA 1
ATOM 857 C C . ALA A 1 112 ? -9.039 15.466 -4.101 1.00 93.00 112 ALA A C 1
ATOM 859 O O . ALA A 1 112 ? -8.179 16.278 -3.752 1.00 93.00 112 ALA A O 1
ATOM 860 N N . GLU A 1 113 ? -10.038 15.790 -4.916 1.00 93.62 113 GLU A N 1
ATOM 861 C CA . GLU A 1 113 ? -10.239 17.123 -5.497 1.00 93.62 113 GLU A CA 1
ATOM 862 C C . GLU A 1 113 ? -10.615 18.150 -4.427 1.00 93.62 113 GLU A C 1
ATOM 864 O O . GLU A 1 113 ? -10.266 19.326 -4.509 1.00 93.62 113 GLU A O 1
ATOM 869 N N . VAL A 1 114 ? -11.308 17.680 -3.392 1.00 93.94 114 VAL A N 1
ATOM 870 C CA . VAL A 1 114 ? -11.660 18.431 -2.192 1.00 93.94 114 VAL A CA 1
ATOM 871 C C . VAL A 1 114 ? -11.243 17.605 -0.986 1.00 93.94 114 VAL A C 1
ATOM 873 O O . VAL A 1 114 ? -11.349 16.381 -0.996 1.00 93.94 114 VAL A O 1
ATOM 876 N N . ARG A 1 115 ? -10.772 18.260 0.078 1.00 96.50 115 ARG A N 1
ATOM 877 C CA . ARG A 1 115 ? -10.425 17.552 1.312 1.00 96.50 115 ARG A CA 1
ATOM 878 C C . ARG A 1 115 ? -11.688 16.895 1.906 1.00 96.50 115 ARG A C 1
ATOM 880 O O . ARG A 1 115 ? -12.652 17.623 2.153 1.00 96.50 115 ARG A O 1
ATOM 887 N N . PRO A 1 116 ? -11.692 15.575 2.175 1.00 96.00 116 PRO A N 1
ATOM 888 C CA . PRO A 1 116 ? -12.811 14.930 2.856 1.00 96.00 116 PRO A CA 1
ATOM 889 C C . PRO A 1 116 ? -12.976 15.470 4.279 1.00 96.00 116 PRO A C 1
ATOM 891 O O . PRO A 1 116 ? -12.011 15.911 4.912 1.00 96.00 116 PRO A O 1
ATOM 894 N N . SER A 1 117 ? -14.196 15.399 4.810 1.00 96.44 117 SER A N 1
ATOM 895 C CA . SER A 1 117 ? -14.430 15.649 6.232 1.00 96.44 117 SER A CA 1
ATOM 896 C C . SER A 1 117 ? -13.730 14.595 7.099 1.00 96.44 117 SER A C 1
ATOM 898 O O . SER A 1 117 ? -13.417 13.492 6.639 1.00 96.44 117 SER A O 1
ATOM 900 N N . GLU A 1 118 ? -13.512 14.909 8.379 1.00 94.38 118 GLU A N 1
ATOM 901 C CA . GLU A 1 118 ? -12.940 13.949 9.335 1.00 94.38 118 GLU A CA 1
ATOM 902 C C . GLU A 1 118 ? -13.775 12.660 9.414 1.00 94.38 118 GLU A C 1
ATOM 904 O O . GLU A 1 118 ? -13.220 11.566 9.465 1.00 94.38 118 GLU A O 1
ATOM 909 N N . GLU A 1 119 ? -15.105 12.777 9.337 1.00 95.12 119 GLU A N 1
ATOM 910 C CA . GLU A 1 119 ? -16.019 11.634 9.332 1.00 95.12 119 GLU A CA 1
ATOM 911 C C . GLU A 1 119 ? -15.879 10.779 8.066 1.00 95.12 119 GLU A C 1
ATOM 913 O O . GLU A 1 119 ? -15.801 9.556 8.161 1.00 95.12 119 GLU A O 1
ATOM 918 N N . GLN A 1 120 ? -15.795 11.398 6.884 1.00 96.06 120 GLN A N 1
ATOM 919 C CA . GLN A 1 120 ? -15.613 10.671 5.622 1.00 96.06 120 GLN A CA 1
ATOM 920 C C . GLN A 1 120 ? -14.287 9.904 5.603 1.00 96.06 120 GLN A C 1
ATOM 922 O O . GLN A 1 120 ? -14.244 8.736 5.206 1.00 96.06 120 GLN A O 1
ATOM 927 N N . LEU A 1 121 ? -13.209 10.539 6.069 1.00 97.44 121 LEU A N 1
ATOM 928 C CA . LEU A 1 121 ? -11.904 9.894 6.167 1.00 97.44 121 LEU A CA 1
ATOM 929 C C . LEU A 1 121 ? -11.929 8.737 7.177 1.00 97.44 121 LEU A C 1
ATOM 931 O O . LEU A 1 121 ? -11.436 7.651 6.871 1.00 97.44 121 LEU A O 1
ATOM 935 N N . ALA A 1 122 ? -12.546 8.936 8.344 1.00 96.56 122 ALA A N 1
ATOM 936 C CA . ALA A 1 122 ? -12.697 7.890 9.352 1.00 96.56 122 ALA A CA 1
ATOM 937 C C . ALA A 1 122 ? -13.532 6.704 8.842 1.00 96.56 122 ALA A C 1
ATOM 939 O O . ALA A 1 122 ? -13.183 5.555 9.100 1.00 96.56 122 ALA A O 1
ATOM 940 N N . GLN A 1 123 ? -14.595 6.946 8.067 1.00 96.19 123 GLN A N 1
ATOM 941 C CA . GLN A 1 123 ? -15.397 5.883 7.450 1.00 96.19 123 GLN A CA 1
ATOM 942 C C . GLN A 1 123 ? -14.579 5.046 6.459 1.00 96.19 123 GLN A C 1
ATOM 944 O O . GLN A 1 123 ? -14.642 3.817 6.503 1.00 96.19 123 GLN A O 1
ATOM 949 N N . LEU A 1 124 ? -13.790 5.690 5.593 1.00 97.19 124 LEU A N 1
ATOM 950 C CA . LEU A 1 124 ? -12.906 4.998 4.652 1.00 97.19 124 LEU A CA 1
ATOM 951 C C . LEU A 1 124 ? -11.871 4.137 5.390 1.00 97.19 124 LEU A C 1
ATOM 953 O O . LEU A 1 124 ? -11.753 2.938 5.130 1.00 97.19 124 LEU A O 1
ATOM 957 N N . LEU A 1 125 ? -11.144 4.738 6.332 1.00 97.75 125 LEU A N 1
ATOM 958 C CA . LEU A 1 125 ? -10.084 4.057 7.077 1.00 97.75 125 LEU A CA 1
ATOM 959 C C . LEU A 1 125 ? -10.637 2.982 8.022 1.00 97.75 125 LEU A C 1
ATOM 961 O O . LEU A 1 125 ? -9.988 1.963 8.236 1.00 97.75 125 LEU A O 1
ATOM 965 N N . GLY A 1 126 ? -11.859 3.160 8.525 1.00 96.00 126 GLY A N 1
ATOM 966 C CA . GLY A 1 126 ? -12.605 2.168 9.299 1.00 96.00 126 GLY A CA 1
ATOM 967 C C . GLY A 1 126 ? -13.039 0.943 8.487 1.00 96.00 126 GLY A C 1
ATOM 968 O O . GLY A 1 126 ? -13.385 -0.089 9.060 1.00 96.00 126 GLY A O 1
ATOM 969 N N . CYS A 1 127 ? -13.004 1.014 7.154 1.00 95.19 127 CYS A N 1
ATOM 970 C CA . CYS A 1 127 ? -13.417 -0.075 6.269 1.00 95.19 127 CYS A CA 1
ATOM 971 C C . CYS A 1 127 ? -12.251 -0.891 5.693 1.00 95.19 127 CYS A C 1
ATOM 973 O O . CYS A 1 127 ? -12.499 -1.722 4.826 1.00 95.19 127 CYS A O 1
ATOM 975 N N . CYS A 1 128 ? -11.007 -0.705 6.144 1.00 96.44 128 CYS A N 1
ATOM 976 C CA . CYS A 1 128 ? -9.852 -1.465 5.654 1.00 96.44 128 CYS A CA 1
ATOM 977 C C . CYS A 1 128 ? -8.892 -1.869 6.781 1.00 96.44 128 CYS A C 1
ATOM 979 O O . CYS A 1 128 ? -8.963 -1.343 7.887 1.00 96.44 128 CYS A O 1
ATOM 981 N N . ASP A 1 129 ? -8.006 -2.826 6.498 1.00 97.62 129 ASP A N 1
ATOM 982 C CA . ASP A 1 129 ? -6.960 -3.273 7.429 1.00 97.62 129 ASP A CA 1
ATOM 983 C C . ASP A 1 129 ? -5.590 -2.696 7.055 1.00 97.62 129 ASP A C 1
ATOM 985 O O . ASP A 1 129 ? -4.791 -2.361 7.933 1.00 97.62 129 ASP A O 1
ATOM 989 N N . ILE A 1 130 ? -5.337 -2.559 5.747 1.00 98.44 130 ILE A N 1
ATOM 990 C CA . ILE A 1 130 ? -4.153 -1.916 5.177 1.00 98.44 130 ILE A CA 1
ATOM 991 C C . ILE A 1 130 ? -4.615 -0.736 4.320 1.00 98.44 130 ILE A C 1
ATOM 993 O O . ILE A 1 130 ? -5.354 -0.940 3.357 1.00 98.44 130 ILE A O 1
ATOM 997 N N . PHE A 1 131 ? -4.138 0.473 4.614 1.00 98.75 131 PHE A N 1
ATOM 998 C CA . PHE A 1 131 ? -4.356 1.651 3.772 1.00 98.75 131 PHE A CA 1
ATOM 999 C C . PHE A 1 131 ? -3.040 2.099 3.130 1.00 98.75 131 PHE A C 1
ATOM 1001 O O . PHE A 1 131 ? -2.073 2.377 3.840 1.00 98.75 131 PHE A O 1
ATOM 1008 N N . SER A 1 132 ? -2.975 2.166 1.798 1.00 98.62 132 SER A N 1
ATOM 1009 C CA . SER A 1 132 ? -1.741 2.505 1.075 1.00 98.62 132 SER A CA 1
ATOM 1010 C C . SER A 1 132 ? -1.925 3.700 0.138 1.00 98.62 132 SER A C 1
ATOM 1012 O O . SER A 1 132 ? -2.155 3.506 -1.048 1.00 98.62 132 SER A O 1
ATOM 1014 N N . PRO A 1 133 ? -1.847 4.945 0.633 1.00 98.62 133 PRO A N 1
ATOM 1015 C CA . PRO A 1 133 ? -1.773 6.125 -0.219 1.00 98.62 133 PRO A CA 1
ATOM 1016 C C . PRO A 1 133 ? -0.326 6.406 -0.657 1.00 98.62 133 PRO A C 1
ATOM 1018 O O . PRO A 1 133 ? 0.639 6.053 0.025 1.00 98.62 133 PRO A O 1
ATOM 1021 N N . ASN A 1 134 ? -0.147 7.106 -1.772 1.00 98.50 134 ASN A N 1
ATOM 1022 C CA . ASN A 1 134 ? 1.081 7.847 -2.048 1.00 98.50 134 ASN A CA 1
ATOM 1023 C C . ASN A 1 134 ? 1.086 9.211 -1.324 1.00 98.50 134 ASN A C 1
ATOM 1025 O O . ASN A 1 134 ? 0.090 9.630 -0.732 1.00 98.50 134 ASN A O 1
ATOM 1029 N N . GLU A 1 135 ? 2.219 9.918 -1.338 1.00 97.50 135 GLU A N 1
ATOM 1030 C CA . GLU A 1 135 ? 2.343 11.216 -0.653 1.00 97.50 135 GLU A CA 1
ATOM 1031 C C . GLU A 1 135 ? 1.373 12.284 -1.160 1.00 97.50 135 GLU A C 1
ATOM 1033 O O . GLU A 1 135 ? 0.900 13.090 -0.359 1.00 97.50 135 GLU A O 1
ATOM 1038 N N . LEU A 1 136 ? 1.074 12.317 -2.460 1.00 97.06 136 LEU A N 1
ATOM 1039 C CA . LEU A 1 136 ? 0.143 13.292 -3.028 1.00 97.06 136 LEU A CA 1
ATOM 1040 C C . LEU A 1 136 ? -1.289 13.011 -2.556 1.00 97.06 136 LEU A C 1
ATOM 1042 O O . LEU A 1 136 ? -1.978 13.917 -2.090 1.00 97.06 136 LEU A O 1
ATOM 1046 N N . GLU A 1 137 ? -1.701 11.747 -2.598 1.00 98.44 137 GLU A N 1
ATOM 1047 C CA . GLU A 1 137 ? -2.984 11.268 -2.088 1.00 98.44 137 GLU A CA 1
ATOM 1048 C C . GLU A 1 137 ? -3.121 11.582 -0.596 1.00 98.44 137 GLU A C 1
ATOM 1050 O O . GLU A 1 137 ? -4.079 12.238 -0.191 1.00 98.44 137 GLU A O 1
ATOM 1055 N N . ALA A 1 138 ? -2.131 11.227 0.227 1.00 98.44 138 ALA A N 1
ATOM 1056 C CA . ALA A 1 138 ? -2.155 11.521 1.660 1.00 98.44 138 ALA A CA 1
ATOM 1057 C C . ALA A 1 138 ? -2.265 13.031 1.941 1.00 98.44 138 ALA A C 1
ATOM 1059 O O . ALA A 1 138 ? -3.061 13.447 2.785 1.00 98.44 138 ALA A O 1
ATOM 1060 N N . LYS A 1 139 ? -1.528 13.866 1.195 1.00 98.44 139 LYS A N 1
ATOM 1061 C CA . LYS A 1 139 ? -1.617 15.332 1.299 1.00 98.44 139 LYS A CA 1
ATOM 1062 C C . LYS A 1 139 ? -2.976 15.869 0.858 1.00 98.44 139 LYS A C 1
ATOM 1064 O O . LYS A 1 139 ? -3.446 16.837 1.445 1.00 98.44 139 LYS A O 1
ATOM 1069 N N . SER A 1 140 ? -3.635 15.260 -0.123 1.00 98.31 140 SER A N 1
ATOM 1070 C CA . SER A 1 140 ? -4.994 15.663 -0.516 1.00 98.31 140 SER A CA 1
ATOM 1071 C C . SER A 1 140 ? -6.032 15.351 0.573 1.00 98.31 140 SER A C 1
ATOM 1073 O O . SER A 1 140 ? -6.917 16.163 0.840 1.00 98.31 140 SER A O 1
ATOM 1075 N N . LEU A 1 141 ? -5.864 14.230 1.286 1.00 98.12 141 LEU A N 1
ATOM 1076 C CA . LEU A 1 141 ? -6.754 13.798 2.371 1.00 98.12 141 LEU A CA 1
ATOM 1077 C C . LEU A 1 141 ? -6.581 14.629 3.649 1.00 98.12 141 LEU A C 1
ATOM 1079 O O . LEU A 1 141 ? -7.541 14.885 4.371 1.00 98.12 141 LEU A O 1
ATOM 1083 N N . LEU A 1 142 ? -5.347 15.038 3.946 1.00 97.38 142 LEU A N 1
ATOM 1084 C CA . LEU A 1 142 ? -4.966 15.603 5.241 1.00 97.38 142 LEU A CA 1
ATOM 1085 C C . LEU A 1 142 ? -4.498 17.068 5.161 1.00 97.38 142 LEU A C 1
ATOM 1087 O O . LEU A 1 142 ? -4.493 17.789 6.160 1.00 97.38 142 LEU A O 1
ATOM 1091 N N . GLY A 1 143 ? -4.120 17.558 3.991 1.00 96.56 143 GLY A N 1
ATOM 1092 C CA . GLY A 1 143 ? -3.322 18.773 3.845 1.00 96.56 143 GLY A CA 1
ATOM 1093 C C . GLY A 1 143 ? -1.815 18.505 3.889 1.00 96.56 143 GLY A C 1
ATOM 1094 O O . GLY A 1 143 ? -1.384 17.371 4.102 1.00 96.56 143 GLY A O 1
ATOM 1095 N N . PRO A 1 144 ? -0.999 19.549 3.668 1.00 95.50 144 PRO A N 1
ATOM 1096 C CA . PRO A 1 144 ? 0.450 19.417 3.623 1.00 95.50 144 PRO A CA 1
ATOM 1097 C C . PRO A 1 144 ? 1.019 19.009 4.985 1.00 95.50 144 PRO A C 1
ATOM 1099 O O . PRO A 1 144 ? 0.491 19.368 6.036 1.00 95.50 144 PRO A O 1
ATOM 1102 N N . GLY A 1 145 ? 2.129 18.280 4.951 1.00 95.38 145 GLY A N 1
ATOM 1103 C CA . GLY A 1 145 ? 2.871 17.864 6.134 1.00 95.38 145 GLY A CA 1
ATOM 1104 C C . GLY A 1 145 ? 4.026 16.935 5.761 1.00 95.38 145 GLY A C 1
ATOM 1105 O O . GLY A 1 145 ? 4.041 16.401 4.643 1.00 95.38 145 GLY A O 1
ATOM 1106 N N . PRO A 1 146 ? 5.004 16.752 6.664 1.00 96.31 146 PRO A N 1
ATOM 1107 C CA . PRO A 1 146 ? 6.041 15.747 6.497 1.00 96.31 146 PRO A CA 1
ATOM 1108 C C . PRO A 1 146 ? 5.450 14.324 6.578 1.00 96.31 146 PRO A C 1
ATOM 1110 O O . PRO A 1 146 ? 4.395 14.129 7.194 1.00 96.31 146 PRO A O 1
ATOM 1113 N N . PRO A 1 147 ? 6.114 13.320 5.976 1.00 96.56 147 PRO A N 1
ATOM 1114 C CA . PRO A 1 147 ? 5.602 11.951 5.854 1.00 96.56 147 PRO A CA 1
ATOM 1115 C C . PRO A 1 147 ? 5.151 11.315 7.174 1.00 96.56 147 PRO A C 1
ATOM 1117 O O . PRO A 1 147 ? 4.108 10.668 7.235 1.00 96.56 147 PRO A O 1
ATOM 1120 N N . GLU A 1 148 ? 5.912 11.529 8.242 1.00 95.31 148 GLU A N 1
ATOM 1121 C CA . GLU A 1 148 ? 5.671 10.968 9.571 1.00 95.31 148 GLU A CA 1
ATOM 1122 C C . GLU A 1 148 ? 4.385 11.535 10.178 1.00 95.31 148 GLU A C 1
ATOM 1124 O O . GLU A 1 148 ? 3.569 10.781 10.705 1.00 95.31 148 GLU A O 1
ATOM 1129 N N . GLN A 1 149 ? 4.158 12.843 10.020 1.00 95.25 149 GLN A N 1
ATOM 1130 C CA . GLN A 1 149 ? 2.934 13.502 10.483 1.00 95.25 149 GLN A CA 1
ATOM 1131 C C . GLN A 1 149 ? 1.715 13.081 9.661 1.00 95.25 149 GLN A C 1
ATOM 1133 O O . GLN A 1 149 ? 0.635 12.900 10.219 1.00 95.25 149 GLN A O 1
ATOM 1138 N N . LEU A 1 150 ? 1.863 12.902 8.342 1.00 97.19 150 LEU A N 1
ATOM 1139 C CA . LEU A 1 150 ? 0.777 12.375 7.508 1.00 97.19 150 LEU A CA 1
ATOM 1140 C C . LEU A 1 150 ? 0.379 10.974 7.979 1.00 97.19 150 LEU A C 1
ATOM 1142 O O . LEU A 1 150 ? -0.804 10.702 8.165 1.00 97.19 150 LEU A O 1
ATOM 1146 N N . LEU A 1 151 ? 1.359 10.107 8.232 1.00 96.12 151 LEU A N 1
ATOM 1147 C CA . LEU A 1 151 ? 1.110 8.749 8.699 1.00 96.12 151 LEU A CA 1
ATOM 1148 C C . LEU A 1 151 ? 0.463 8.725 10.095 1.00 96.12 151 LEU A C 1
ATOM 1150 O O . LEU A 1 151 ? -0.530 8.023 10.279 1.00 96.12 151 LEU A O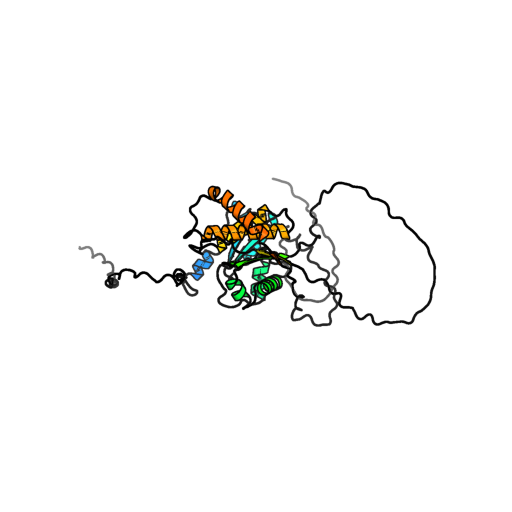 1
ATOM 1154 N N . GLN A 1 152 ? 0.954 9.523 11.051 1.00 94.56 152 GLN A N 1
ATOM 1155 C CA . GLN A 1 152 ? 0.349 9.659 12.387 1.00 94.56 152 GLN A CA 1
ATOM 1156 C C . GLN A 1 152 ? -1.121 10.075 12.301 1.00 94.56 152 GLN A C 1
ATOM 1158 O O . GLN A 1 152 ? -1.988 9.431 12.888 1.00 94.56 152 GLN A O 1
ATOM 1163 N N . ARG A 1 153 ? -1.420 11.088 11.485 1.00 95.56 153 ARG A N 1
ATOM 1164 C CA . ARG A 1 153 ? -2.783 11.595 11.309 1.00 95.56 153 ARG A CA 1
ATOM 1165 C C . ARG A 1 153 ? -3.717 10.609 10.612 1.00 95.56 153 ARG A C 1
ATOM 1167 O O . ARG A 1 153 ? -4.906 10.589 10.920 1.00 95.56 153 ARG A O 1
ATOM 1174 N N . LEU A 1 154 ? -3.211 9.789 9.687 1.00 97.06 154 LEU A N 1
ATOM 1175 C CA . LEU A 1 154 ? -4.001 8.696 9.115 1.00 97.06 154 LEU A CA 1
ATOM 1176 C C . LEU A 1 154 ? -4.341 7.653 10.191 1.00 97.06 154 LEU A C 1
ATOM 1178 O O . LEU A 1 154 ? -5.478 7.198 10.256 1.00 97.06 154 LEU A O 1
ATOM 1182 N N . PHE A 1 155 ? -3.404 7.312 11.078 1.00 95.62 155 PHE A N 1
ATOM 1183 C CA . PHE A 1 155 ? -3.685 6.417 12.206 1.00 95.62 155 PHE A CA 1
ATOM 1184 C C . PHE A 1 155 ? -4.652 7.023 13.229 1.00 95.62 155 PHE A C 1
ATOM 1186 O O . PHE A 1 155 ? -5.479 6.299 13.781 1.00 95.62 155 PHE A O 1
ATOM 1193 N N . GLU A 1 156 ? -4.575 8.327 13.490 1.00 93.31 156 GLU A N 1
ATOM 1194 C CA . GLU A 1 156 ? -5.564 9.030 14.316 1.00 93.31 156 GLU A CA 1
ATOM 1195 C C . GLU A 1 156 ? -6.964 8.917 13.703 1.00 93.31 156 GLU A C 1
ATOM 1197 O O . GLU A 1 156 ? -7.902 8.512 14.388 1.00 93.31 156 GLU A O 1
ATOM 1202 N N . ALA A 1 157 ? -7.095 9.205 12.404 1.00 94.81 157 ALA A N 1
ATOM 1203 C CA . ALA A 1 157 ? -8.370 9.140 11.694 1.00 94.81 157 ALA A CA 1
ATOM 1204 C C . ALA A 1 157 ? -8.921 7.707 11.575 1.00 94.81 157 ALA A C 1
ATOM 1206 O O . ALA A 1 157 ? -10.134 7.515 11.593 1.00 94.81 157 ALA A O 1
ATOM 1207 N N . ALA A 1 158 ? -8.051 6.697 11.484 1.00 94.88 158 ALA A N 1
ATOM 1208 C CA . ALA A 1 158 ? -8.452 5.292 11.438 1.00 94.88 158 ALA A CA 1
ATOM 1209 C C . ALA A 1 158 ? -9.067 4.790 12.756 1.00 94.88 158 ALA A C 1
ATOM 1211 O O . ALA A 1 158 ? -9.87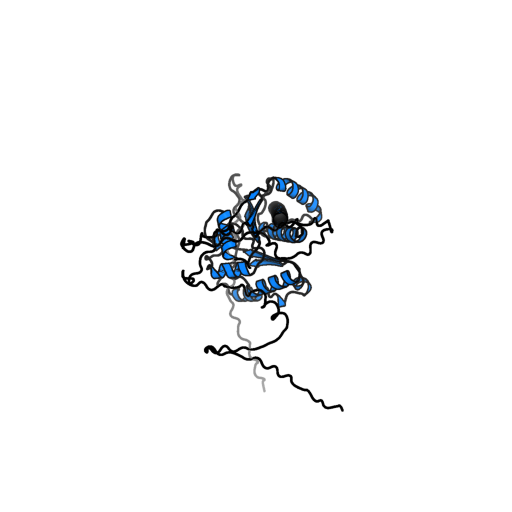4 3.861 12.742 1.00 94.88 158 ALA A O 1
ATOM 1212 N N . GLY A 1 159 ? -8.682 5.375 13.895 1.00 90.38 159 GLY A N 1
ATOM 1213 C CA . GLY A 1 159 ? -9.048 4.856 15.213 1.00 90.38 159 GLY A CA 1
ATOM 1214 C C . GLY A 1 159 ? -8.508 3.441 15.475 1.00 90.38 159 GLY A C 1
ATOM 1215 O O . GLY A 1 159 ? -7.667 2.924 14.733 1.00 90.38 159 GLY A O 1
ATOM 1216 N N . ASP A 1 160 ? -8.976 2.816 16.556 1.00 86.31 160 ASP A N 1
ATOM 1217 C CA . ASP A 1 160 ? -8.466 1.512 17.013 1.00 86.31 160 ASP A CA 1
ATOM 1218 C C . ASP A 1 160 ? -8.938 0.334 16.141 1.00 86.31 160 ASP A C 1
ATOM 1220 O O . ASP A 1 160 ? -8.193 -0.627 15.959 1.00 86.31 160 ASP A O 1
ATOM 1224 N N . ASP A 1 161 ? -10.147 0.429 15.574 1.00 85.94 161 ASP A N 1
ATOM 1225 C CA . ASP A 1 161 ? -10.799 -0.646 14.804 1.00 85.94 161 ASP A CA 1
ATOM 1226 C C . ASP A 1 161 ? -10.633 -0.509 13.272 1.00 85.94 161 ASP A C 1
ATOM 1228 O O . ASP A 1 161 ? -11.093 -1.366 12.503 1.00 85.94 161 ASP A O 1
ATOM 1232 N N . GLY A 1 162 ? -10.011 0.576 12.804 1.00 93.00 162 GLY A N 1
ATOM 1233 C CA . GLY A 1 162 ? -9.761 0.828 11.384 1.00 93.00 162 GLY A CA 1
ATOM 1234 C C . GLY A 1 162 ? -8.453 0.224 10.881 1.00 93.00 162 GLY A C 1
ATOM 1235 O O . GLY A 1 162 ? -7.993 -0.808 11.375 1.00 93.00 162 GLY A O 1
ATOM 1236 N N . ALA A 1 163 ? -7.859 0.886 9.888 1.00 96.50 163 ALA A N 1
ATOM 1237 C CA . ALA A 1 163 ? -6.583 0.505 9.300 1.00 96.50 163 ALA A CA 1
ATOM 1238 C C . ALA A 1 163 ? -5.519 0.264 10.385 1.00 96.50 163 ALA A C 1
ATOM 1240 O O . ALA A 1 163 ? -5.084 1.173 11.096 1.00 96.50 163 ALA A O 1
ATOM 1241 N N . HIS A 1 164 ? -5.094 -0.993 10.497 1.00 94.50 164 HIS A N 1
ATOM 1242 C CA . HIS A 1 164 ? -4.055 -1.421 11.426 1.00 94.50 164 HIS A CA 1
ATOM 1243 C C . HIS A 1 164 ? -2.656 -1.183 10.853 1.00 94.50 164 HIS A C 1
ATOM 1245 O O . HIS A 1 164 ? -1.703 -0.996 11.609 1.00 94.50 164 HIS A O 1
ATOM 1251 N N . THR A 1 165 ? -2.542 -1.187 9.525 1.00 97.19 165 THR A N 1
ATOM 1252 C CA . THR A 1 165 ? -1.309 -0.937 8.780 1.00 97.19 165 THR A CA 1
ATOM 1253 C C . THR A 1 165 ? -1.533 0.214 7.807 1.00 97.19 165 THR A C 1
ATOM 1255 O O . THR A 1 165 ? -2.518 0.229 7.071 1.00 97.19 165 THR A O 1
ATOM 1258 N N . ILE A 1 166 ? -0.609 1.172 7.772 1.00 98.50 166 ILE A N 1
ATOM 1259 C CA . ILE A 1 166 ? -0.649 2.297 6.835 1.00 98.50 166 ILE A CA 1
ATOM 1260 C C . ILE A 1 166 ? 0.692 2.388 6.122 1.00 98.50 166 ILE A C 1
ATOM 1262 O O . ILE A 1 166 ? 1.752 2.329 6.748 1.00 98.50 166 ILE A O 1
ATOM 1266 N N . VAL A 1 167 ? 0.635 2.499 4.797 1.00 98.50 167 VAL A N 1
ATOM 1267 C CA . VAL A 1 167 ? 1.799 2.400 3.917 1.00 98.50 167 VAL A CA 1
ATOM 1268 C C . VAL A 1 167 ? 1.857 3.617 3.007 1.00 98.50 167 VAL A C 1
ATOM 1270 O O . VAL A 1 167 ? 1.186 3.666 1.978 1.00 98.50 167 VAL A O 1
ATOM 1273 N N . LEU A 1 168 ? 2.669 4.600 3.389 1.00 98.69 168 LEU A N 1
ATOM 1274 C CA . LEU A 1 168 ? 2.844 5.838 2.643 1.00 98.69 168 LEU A CA 1
ATOM 1275 C C . LEU A 1 168 ? 3.914 5.654 1.562 1.00 98.69 168 LEU A C 1
ATOM 1277 O O . LEU A 1 168 ? 5.111 5.627 1.859 1.00 98.69 168 LEU A O 1
ATOM 1281 N N . ARG A 1 169 ? 3.484 5.532 0.305 1.00 98.69 169 ARG A N 1
ATOM 1282 C CA . ARG A 1 169 ? 4.375 5.365 -0.856 1.00 98.69 169 ARG A CA 1
ATOM 1283 C C . ARG A 1 169 ? 4.963 6.707 -1.277 1.00 98.69 169 ARG A C 1
ATOM 1285 O O . ARG A 1 169 ? 4.234 7.679 -1.467 1.00 98.69 169 ARG A O 1
ATOM 1292 N N . ARG A 1 170 ? 6.280 6.751 -1.464 1.00 98.12 170 ARG A N 1
ATOM 1293 C CA . ARG A 1 170 ? 7.056 7.988 -1.644 1.00 98.12 170 ARG A CA 1
ATOM 1294 C C . ARG A 1 170 ? 7.892 8.002 -2.926 1.00 98.12 170 ARG A C 1
ATOM 1296 O O . ARG A 1 170 ? 8.937 8.644 -2.976 1.00 98.12 170 ARG A O 1
ATOM 1303 N N . GLY A 1 171 ? 7.459 7.269 -3.955 1.00 96.25 171 GLY A N 1
ATOM 1304 C CA . GLY A 1 171 ? 8.134 7.216 -5.256 1.00 96.25 171 GLY A CA 1
ATOM 1305 C C . GLY A 1 171 ? 9.624 6.877 -5.133 1.00 96.25 171 GLY A C 1
ATOM 1306 O O . GLY A 1 171 ? 9.989 5.870 -4.531 1.00 96.25 171 GLY A O 1
ATOM 1307 N N . GLU A 1 172 ? 10.485 7.751 -5.658 1.00 96.38 172 GLU A N 1
ATOM 1308 C CA . GLU A 1 172 ? 11.951 7.622 -5.604 1.00 96.38 172 GLU A CA 1
ATOM 1309 C C . GLU A 1 172 ? 12.536 7.634 -4.176 1.00 96.38 172 GLU A C 1
ATOM 1311 O O . GLU A 1 172 ? 13.666 7.199 -3.965 1.00 96.38 172 GLU A O 1
ATOM 1316 N N . HIS A 1 173 ? 11.763 8.045 -3.167 1.00 97.50 173 HIS A N 1
ATOM 1317 C CA . HIS A 1 173 ? 12.157 7.960 -1.759 1.00 97.50 173 HIS A CA 1
ATOM 1318 C C . HIS A 1 173 ? 11.741 6.648 -1.071 1.00 97.50 173 HIS A C 1
ATOM 1320 O O . HIS A 1 173 ? 11.969 6.497 0.132 1.00 97.50 173 HIS A O 1
ATOM 1326 N N . GLY A 1 174 ? 11.128 5.708 -1.797 1.00 98.38 174 GLY A N 1
ATOM 1327 C CA . GLY A 1 174 ? 10.698 4.414 -1.272 1.00 98.38 174 GLY A CA 1
ATOM 1328 C C . GLY A 1 174 ? 9.374 4.487 -0.518 1.00 98.38 174 GLY A C 1
ATOM 1329 O O . GLY A 1 174 ? 8.372 4.964 -1.051 1.00 98.38 174 GLY A O 1
ATOM 1330 N N . VAL A 1 175 ? 9.340 3.990 0.716 1.00 98.75 175 VAL A N 1
ATOM 1331 C CA . VAL A 1 175 ? 8.113 3.874 1.513 1.00 98.75 175 VAL A CA 1
ATOM 1332 C C . VAL A 1 175 ? 8.364 4.158 2.993 1.00 98.75 175 VAL A C 1
ATOM 1334 O O . VAL A 1 175 ? 9.404 3.802 3.548 1.00 98.75 175 VAL A O 1
ATOM 1337 N N . LEU A 1 176 ? 7.378 4.786 3.636 1.00 98.56 176 LEU A N 1
ATOM 1338 C CA . LEU A 1 176 ? 7.241 4.818 5.090 1.00 98.56 176 LEU A CA 1
ATOM 1339 C C . LEU A 1 176 ? 6.025 3.965 5.466 1.00 98.56 176 LEU A C 1
ATOM 1341 O O . LEU A 1 176 ? 4.888 4.333 5.172 1.00 98.56 176 LEU A O 1
ATOM 1345 N N . ALA A 1 177 ? 6.265 2.808 6.075 1.00 98.12 177 ALA A N 1
ATOM 1346 C CA . ALA A 1 177 ? 5.227 1.851 6.440 1.00 98.12 177 ALA A CA 1
ATOM 1347 C C . ALA A 1 177 ? 5.163 1.711 7.959 1.00 98.12 177 ALA A C 1
ATOM 1349 O O . ALA A 1 177 ? 6.203 1.654 8.614 1.00 98.12 177 ALA A O 1
ATOM 1350 N N . ALA A 1 178 ? 3.962 1.632 8.522 1.00 97.06 178 ALA A N 1
ATOM 1351 C CA . ALA A 1 178 ? 3.783 1.434 9.952 1.00 97.06 178 ALA A CA 1
ATOM 1352 C C . ALA A 1 178 ? 2.570 0.556 10.262 1.00 97.06 178 ALA A C 1
ATOM 1354 O O . ALA A 1 178 ? 1.605 0.525 9.498 1.00 97.06 178 ALA A O 1
ATOM 1355 N N . CYS A 1 179 ? 2.608 -0.132 11.399 1.00 94.50 179 CYS A N 1
ATOM 1356 C CA . CYS A 1 179 ? 1.480 -0.869 11.956 1.00 94.50 179 CYS A CA 1
ATOM 1357 C C . CYS A 1 179 ? 1.367 -0.656 13.470 1.00 94.50 179 CYS A C 1
ATOM 1359 O O . CYS A 1 179 ? 2.350 -0.325 14.143 1.00 94.50 179 CYS A O 1
ATOM 1361 N N . ARG A 1 180 ? 0.163 -0.836 14.026 1.00 89.44 180 ARG A N 1
ATOM 1362 C CA . ARG A 1 180 ? -0.012 -0.814 15.488 1.00 89.44 180 ARG A CA 1
ATOM 1363 C C . ARG A 1 180 ? 0.636 -2.060 16.100 1.00 89.44 180 ARG A C 1
ATOM 1365 O O . ARG A 1 180 ? 0.630 -3.134 15.503 1.00 89.44 180 ARG A O 1
ATOM 1372 N N . ALA A 1 181 ? 1.160 -1.953 17.318 1.00 77.88 181 ALA A N 1
ATOM 1373 C CA . ALA A 1 181 ? 1.556 -3.144 18.062 1.00 77.88 181 ALA A CA 1
ATOM 1374 C C . ALA A 1 181 ? 0.327 -4.045 18.295 1.00 77.88 181 ALA A C 1
ATOM 1376 O O . ALA A 1 181 ? -0.719 -3.574 18.750 1.00 77.88 181 ALA A O 1
ATOM 1377 N N . ARG A 1 182 ? 0.432 -5.342 17.979 1.00 67.31 182 ARG A N 1
ATOM 1378 C CA . ARG A 1 182 ? -0.624 -6.312 18.303 1.00 67.31 182 ARG A CA 1
ATOM 1379 C C . ARG A 1 182 ? -0.722 -6.421 19.826 1.00 67.31 182 ARG A C 1
ATOM 1381 O O . ARG A 1 182 ? 0.275 -6.695 20.489 1.00 67.31 182 ARG A O 1
ATOM 1388 N N . SER A 1 183 ? -1.906 -6.186 20.389 1.00 51.72 183 SER A N 1
ATOM 1389 C CA . SER A 1 183 ? -2.138 -6.397 21.818 1.00 51.72 183 SER A CA 1
ATOM 1390 C C . SER A 1 183 ? -2.022 -7.890 22.124 1.00 51.72 183 SER A C 1
ATOM 1392 O O . SER A 1 183 ? -2.648 -8.704 21.451 1.00 51.72 183 SER A O 1
ATOM 1394 N N . SER A 1 184 ? -1.289 -8.256 23.172 1.00 38.72 184 SER A N 1
ATOM 1395 C CA . SER A 1 184 ? -1.070 -9.642 23.628 1.00 38.72 184 SER A CA 1
ATOM 1396 C C . SER A 1 184 ? -2.347 -10.405 24.035 1.00 38.72 184 SER A C 1
ATOM 1398 O O . SER A 1 184 ? -2.260 -11.516 24.543 1.00 38.72 184 SER A O 1
ATOM 1400 N N . ALA A 1 185 ? -3.526 -9.799 23.873 1.00 35.28 185 ALA A N 1
ATOM 1401 C CA . ALA A 1 185 ? -4.822 -10.331 24.280 1.00 35.28 185 ALA A CA 1
ATOM 1402 C C . ALA A 1 185 ? -5.471 -11.253 23.232 1.00 35.28 185 ALA A C 1
ATOM 1404 O O . ALA A 1 185 ? -6.440 -11.935 23.561 1.00 35.28 185 ALA A O 1
ATOM 1405 N N . ASP A 1 186 ? -4.942 -11.313 22.005 1.00 34.22 186 ASP A N 1
ATOM 1406 C CA . ASP A 1 186 ? -5.355 -12.315 21.020 1.00 34.22 186 ASP A CA 1
ATOM 1407 C C . ASP A 1 186 ? -4.518 -13.581 21.241 1.00 34.22 186 ASP A C 1
ATOM 1409 O O . ASP A 1 186 ? -3.405 -13.737 20.733 1.00 34.22 186 ASP A O 1
ATOM 1413 N N . GLY A 1 187 ? -5.033 -14.445 22.118 1.00 31.58 187 GLY A N 1
ATOM 1414 C CA . GLY A 1 187 ? -4.427 -15.704 22.534 1.00 31.58 187 GLY A CA 1
ATOM 1415 C C . GLY A 1 187 ? -4.232 -16.672 21.371 1.00 31.58 187 GLY A C 1
ATOM 1416 O O . GLY A 1 187 ? -5.015 -17.599 21.174 1.00 31.58 187 GLY A O 1
ATOM 1417 N N . GLY A 1 188 ? -3.134 -16.503 20.641 1.00 28.98 188 GLY A N 1
ATOM 1418 C CA . GLY A 1 188 ? -2.494 -17.608 19.951 1.00 28.98 188 GLY A CA 1
ATOM 1419 C C . GLY A 1 188 ? -2.088 -18.629 21.005 1.00 28.98 188 GLY A C 1
ATOM 1420 O O . GLY A 1 188 ? -1.267 -18.334 21.872 1.00 28.98 188 GLY A O 1
ATOM 1421 N N . VAL A 1 189 ? -2.701 -19.810 20.952 1.00 36.50 189 VAL A N 1
ATOM 1422 C CA . VAL A 1 189 ? -2.329 -20.977 21.754 1.00 36.50 189 VAL A CA 1
ATOM 1423 C C . VAL A 1 189 ? -0.875 -21.318 21.427 1.00 36.50 189 VAL A C 1
ATOM 1425 O O . VAL A 1 189 ? -0.575 -22.047 20.484 1.00 36.50 189 VAL A O 1
ATOM 1428 N N . GLY A 1 190 ? 0.043 -20.722 22.182 1.00 28.70 190 GLY A N 1
ATOM 1429 C CA . GLY A 1 190 ? 1.444 -21.088 22.199 1.00 28.70 190 GLY A CA 1
ATOM 1430 C C . GLY A 1 190 ? 1.564 -22.423 22.911 1.00 28.70 190 GLY A C 1
ATOM 1431 O O . GLY A 1 190 ? 1.597 -22.478 24.136 1.00 28.70 190 GLY A O 1
ATOM 1432 N N . VAL A 1 191 ? 1.623 -23.506 22.140 1.00 37.94 191 VAL A N 1
ATOM 1433 C CA . VAL A 1 191 ? 2.159 -24.778 22.625 1.00 37.94 191 VAL A CA 1
ATOM 1434 C C . VAL A 1 191 ? 3.671 -24.578 22.751 1.00 37.94 191 VAL A C 1
ATOM 1436 O O . VAL A 1 191 ? 4.420 -24.770 21.797 1.00 37.94 191 VAL A O 1
ATOM 1439 N N . GLY A 1 192 ? 4.104 -24.092 23.913 1.00 29.27 192 GLY A N 1
ATOM 1440 C CA . GLY A 1 192 ? 5.494 -24.120 24.368 1.00 29.27 192 GLY A CA 1
ATOM 1441 C C . GLY A 1 192 ? 5.672 -25.242 25.397 1.00 29.27 192 GLY A C 1
ATOM 1442 O O . GLY A 1 192 ? 4.719 -25.550 26.116 1.00 29.27 192 GLY A O 1
ATOM 1443 N N . PRO A 1 193 ? 6.844 -25.897 25.451 1.00 32.56 193 PRO A N 1
ATOM 1444 C CA . PRO A 1 193 ? 7.013 -27.138 26.189 1.00 32.56 193 PRO A CA 1
ATOM 1445 C C . PRO A 1 193 ? 6.959 -26.896 27.699 1.00 32.56 193 PRO A C 1
ATOM 1447 O O . PRO A 1 193 ? 7.464 -25.900 28.215 1.00 32.56 193 PRO A O 1
ATOM 1450 N N . ALA A 1 194 ? 6.338 -27.846 28.395 1.00 35.38 194 ALA A N 1
ATOM 1451 C CA . ALA A 1 194 ? 6.323 -27.938 29.843 1.00 35.38 194 ALA A CA 1
ATOM 1452 C C . ALA A 1 194 ? 7.752 -27.863 30.411 1.00 35.38 194 ALA A C 1
ATOM 1454 O O . ALA A 1 194 ? 8.638 -28.596 29.975 1.00 35.38 194 ALA A O 1
ATOM 1455 N N . GLY A 1 195 ? 7.962 -26.991 31.399 1.00 29.25 195 GLY A N 1
ATOM 1456 C CA . GLY A 1 195 ? 9.272 -26.791 32.007 1.00 29.25 195 GLY A CA 1
ATOM 1457 C C . GLY A 1 195 ? 9.198 -26.088 33.358 1.00 29.25 195 GLY A C 1
ATOM 1458 O O . GLY A 1 195 ? 9.431 -24.893 33.442 1.00 29.25 195 GLY A O 1
ATOM 1459 N N . VAL A 1 196 ? 8.888 -26.879 34.388 1.00 31.70 196 VAL A N 1
ATOM 1460 C CA . VAL A 1 196 ? 9.346 -26.751 35.785 1.00 31.70 196 VAL A CA 1
ATOM 1461 C C . VAL A 1 196 ? 8.965 -25.467 36.543 1.00 31.70 196 VAL A C 1
ATOM 1463 O O . VAL A 1 196 ? 9.628 -24.436 36.494 1.00 31.70 196 VAL A O 1
ATOM 1466 N N . GLN A 1 197 ? 7.921 -25.602 37.363 1.00 28.38 197 GLN A N 1
ATOM 1467 C CA . GLN A 1 197 ? 7.650 -24.736 38.510 1.00 28.38 197 GLN A CA 1
ATOM 1468 C C . GLN A 1 197 ? 8.741 -24.915 39.580 1.00 28.38 197 GLN A C 1
ATOM 1470 O O . GLN A 1 197 ? 9.066 -26.043 39.946 1.00 28.38 197 GLN A O 1
ATOM 1475 N N . GLN A 1 198 ? 9.241 -23.812 40.141 1.00 29.55 198 GLN A N 1
ATOM 1476 C CA . GLN A 1 198 ? 9.867 -23.798 41.467 1.00 29.55 198 GLN A CA 1
ATOM 1477 C C . GLN A 1 198 ? 8.967 -23.021 42.442 1.00 29.55 198 GLN A C 1
ATOM 1479 O O . GLN A 1 198 ? 8.391 -22.000 42.054 1.00 29.55 198 GLN A O 1
ATOM 1484 N N . PRO A 1 199 ? 8.794 -23.503 43.687 1.00 33.19 199 PRO A N 1
ATOM 1485 C CA . PRO A 1 199 ? 7.786 -22.983 44.598 1.00 33.19 199 PRO A CA 1
ATOM 1486 C C . PRO A 1 199 ? 8.217 -21.673 45.265 1.00 33.19 199 PRO A C 1
ATOM 1488 O O . PRO A 1 199 ? 9.379 -21.466 45.619 1.00 33.19 199 PRO A O 1
ATOM 1491 N N . ARG A 1 200 ? 7.221 -20.806 45.470 1.00 30.53 200 ARG A N 1
ATOM 1492 C CA . ARG A 1 200 ? 7.286 -19.611 46.315 1.00 30.53 200 ARG A CA 1
ATOM 1493 C C . ARG A 1 200 ? 7.544 -20.022 47.766 1.00 30.53 200 ARG A C 1
ATOM 1495 O O . ARG A 1 200 ? 6.859 -20.901 48.278 1.00 30.53 200 ARG A O 1
ATOM 1502 N N . LYS A 1 201 ? 8.486 -19.349 48.430 1.00 29.41 201 LYS A N 1
ATOM 1503 C CA . LYS A 1 201 ? 8.573 -19.336 49.892 1.00 29.41 201 LYS A CA 1
ATOM 1504 C C . LYS A 1 201 ? 7.637 -18.259 50.430 1.00 29.41 201 LYS A C 1
ATOM 1506 O O . LYS A 1 201 ? 7.816 -17.077 50.143 1.00 29.41 201 LYS A O 1
ATOM 1511 N N . GLU A 1 202 ? 6.638 -18.713 51.168 1.00 31.66 202 GLU A N 1
ATOM 1512 C CA . GLU A 1 202 ? 5.863 -17.933 52.126 1.00 31.66 202 GLU A CA 1
ATOM 1513 C C . GLU A 1 202 ? 6.790 -17.445 53.244 1.00 31.66 202 GLU A C 1
ATOM 1515 O O . GLU A 1 202 ? 7.687 -18.176 53.654 1.00 31.66 202 GLU A O 1
ATOM 1520 N N . ASN A 1 203 ? 6.561 -16.228 53.732 1.00 31.80 203 ASN A N 1
ATOM 1521 C CA . ASN A 1 203 ? 6.955 -15.815 55.074 1.00 31.80 203 ASN A CA 1
ATOM 1522 C C . ASN A 1 203 ? 5.857 -14.889 55.606 1.00 31.80 203 ASN A C 1
ATOM 1524 O O . ASN A 1 203 ? 5.708 -13.755 55.150 1.00 31.80 203 ASN A O 1
ATOM 1528 N N . GLU A 1 204 ? 5.086 -15.415 56.554 1.00 33.84 204 GLU A N 1
ATOM 1529 C CA . GLU A 1 204 ? 4.255 -14.655 57.481 1.00 33.84 204 GLU A CA 1
ATOM 1530 C C . GLU A 1 204 ? 5.096 -14.158 58.667 1.00 33.84 204 GLU A C 1
ATOM 1532 O O . GLU A 1 204 ? 5.900 -14.905 59.219 1.00 33.84 204 GLU A O 1
ATOM 1537 N N . ALA A 1 205 ? 4.863 -12.905 59.060 1.00 32.19 205 ALA A N 1
ATOM 1538 C CA . ALA A 1 205 ? 4.941 -12.327 60.411 1.00 32.19 205 ALA A CA 1
ATOM 1539 C C . ALA A 1 205 ? 4.615 -10.831 60.213 1.00 32.19 205 ALA A C 1
ATOM 1541 O O . ALA A 1 205 ? 5.313 -10.151 59.472 1.00 32.19 205 ALA A O 1
ATOM 1542 N N . GLY A 1 206 ? 3.511 -10.246 60.675 1.00 27.81 206 GLY A N 1
ATOM 1543 C CA . GLY A 1 206 ? 2.907 -10.340 61.995 1.00 27.81 206 GLY A CA 1
ATOM 1544 C C . GLY A 1 206 ? 3.308 -9.092 62.784 1.00 27.81 206 GLY A C 1
ATOM 1545 O O . GLY A 1 206 ? 4.433 -9.052 63.254 1.00 27.81 206 GLY A O 1
ATOM 1546 N N . LEU A 1 207 ? 2.428 -8.085 62.899 1.00 30.14 207 LEU A N 1
ATOM 1547 C CA . LEU A 1 207 ? 2.104 -7.400 64.164 1.00 30.14 207 LEU A CA 1
ATOM 1548 C C . LEU A 1 207 ? 1.091 -6.257 63.979 1.00 30.14 207 LEU A C 1
ATOM 1550 O O . LEU A 1 207 ? 1.168 -5.453 63.055 1.00 30.14 207 LEU A O 1
ATOM 1554 N N . LEU A 1 208 ? 0.166 -6.209 64.933 1.00 30.66 208 LEU A N 1
ATOM 1555 C CA . LEU A 1 208 ? -0.823 -5.169 65.191 1.00 30.66 208 LEU A CA 1
ATOM 1556 C C . LEU A 1 208 ? -0.168 -3.839 65.597 1.00 30.66 208 LEU A C 1
ATOM 1558 O O . LEU A 1 208 ? 0.780 -3.824 66.377 1.00 30.66 208 LEU A O 1
ATOM 1562 N N . GLY A 1 209 ? -0.762 -2.730 65.156 1.00 28.48 209 GLY A N 1
ATOM 1563 C CA . GLY A 1 209 ? -0.470 -1.389 65.657 1.00 28.48 209 GLY A CA 1
ATOM 1564 C C . GLY A 1 209 ? -1.468 -0.374 65.110 1.00 28.48 209 GLY A C 1
ATOM 1565 O O . GLY A 1 209 ? -1.329 0.097 63.987 1.00 28.48 209 GLY A O 1
ATOM 1566 N N . ALA A 1 210 ? -2.500 -0.070 65.895 1.00 33.41 210 ALA A N 1
ATOM 1567 C CA . ALA A 1 210 ? -3.416 1.035 65.651 1.00 33.41 210 ALA A CA 1
ATOM 1568 C C . ALA A 1 210 ? -2.795 2.342 66.160 1.00 33.41 210 ALA A C 1
ATOM 1570 O O . ALA A 1 210 ? -2.426 2.380 67.326 1.00 33.41 210 ALA A O 1
ATOM 1571 N N . VAL A 1 211 ? -2.710 3.369 65.308 1.00 31.61 211 VAL A N 1
ATOM 1572 C CA . VAL A 1 211 ? -3.043 4.791 65.552 1.00 31.61 211 VAL A CA 1
ATOM 1573 C C . VAL A 1 211 ? -2.720 5.588 64.279 1.00 31.61 211 VAL A C 1
ATOM 1575 O O . VAL A 1 211 ? -1.613 5.519 63.762 1.00 31.61 211 VAL A O 1
ATOM 1578 N N . ASP A 1 212 ? -3.698 6.305 63.730 1.00 29.05 212 ASP A N 1
ATOM 1579 C CA . ASP A 1 212 ? -3.802 7.769 63.840 1.00 29.05 212 ASP A CA 1
ATOM 1580 C C . ASP A 1 212 ? -4.597 8.345 62.654 1.00 29.05 212 ASP A C 1
ATOM 1582 O O . ASP A 1 212 ? -4.224 8.243 61.482 1.00 29.05 212 ASP A O 1
ATOM 1586 N N . ALA A 1 213 ? -5.749 8.926 62.974 1.00 36.16 213 ALA A N 1
ATOM 1587 C CA . ALA A 1 213 ? -6.679 9.517 62.029 1.00 36.16 213 ALA A CA 1
ATOM 1588 C C . ALA A 1 213 ? -6.396 11.018 61.933 1.00 36.16 213 ALA A C 1
ATOM 1590 O O . ALA A 1 213 ? -7.039 11.806 62.615 1.00 36.16 213 ALA A O 1
ATOM 1591 N N . SER A 1 214 ? -5.429 11.427 61.108 1.00 36.28 214 SER A N 1
ATOM 1592 C CA . SER A 1 214 ? -5.281 12.836 60.698 1.00 36.28 214 SER A CA 1
ATOM 1593 C C . SER A 1 214 ? -4.201 13.043 59.627 1.00 36.28 214 SER A C 1
ATOM 1595 O O . SER A 1 214 ? -3.146 13.621 59.866 1.00 36.28 214 SER A O 1
ATOM 1597 N N . ARG A 1 215 ? -4.484 12.631 58.384 1.00 33.50 215 ARG A N 1
ATOM 1598 C CA . ARG A 1 215 ? -3.867 13.255 57.198 1.00 33.50 215 ARG A CA 1
ATOM 1599 C C . ARG A 1 215 ? -4.688 12.965 55.944 1.00 33.50 215 ARG A C 1
ATOM 1601 O O . ARG A 1 215 ? -4.392 12.056 55.177 1.00 33.50 215 ARG A O 1
ATOM 1608 N N . ALA A 1 216 ? -5.731 13.760 55.728 1.00 33.16 216 ALA A N 1
ATOM 1609 C CA . ALA A 1 216 ? -6.302 13.919 54.397 1.00 33.16 216 ALA A CA 1
ATOM 1610 C C . ALA A 1 216 ? -5.285 14.700 53.548 1.00 33.16 216 ALA A C 1
ATOM 1612 O O . ALA A 1 216 ? -5.355 15.919 53.424 1.00 33.16 216 ALA A O 1
ATOM 1613 N N . GLN A 1 217 ? -4.272 14.001 53.035 1.00 33.72 217 GLN A N 1
ATOM 1614 C CA . GLN A 1 217 ? -3.560 14.470 51.857 1.00 33.72 217 GLN A CA 1
ATOM 1615 C C . GLN A 1 217 ? -4.529 14.312 50.692 1.00 33.72 217 GLN A C 1
ATOM 1617 O O . GLN A 1 217 ? -4.904 13.196 50.337 1.00 33.72 217 GLN A O 1
ATOM 1622 N N . GLU A 1 218 ? -4.962 15.444 50.143 1.00 33.81 218 GLU A N 1
ATOM 1623 C CA . GLU A 1 218 ? -5.507 15.540 48.795 1.00 33.81 218 GLU A CA 1
ATOM 1624 C C . GLU A 1 218 ? -4.608 14.739 47.850 1.00 33.81 218 GLU A C 1
ATOM 1626 O O . GLU A 1 218 ? -3.525 15.175 47.454 1.00 33.81 218 GLU A O 1
ATOM 1631 N N . ILE A 1 219 ? -5.054 13.533 47.502 1.00 33.44 219 ILE A N 1
ATOM 1632 C CA . ILE A 1 219 ? -4.539 12.812 46.351 1.00 33.44 219 ILE A CA 1
ATOM 1633 C C . ILE A 1 219 ? -5.077 13.590 45.156 1.00 33.44 219 ILE A C 1
ATOM 1635 O O . ILE A 1 219 ? -6.177 13.336 44.669 1.00 33.44 219 ILE A O 1
ATOM 1639 N N . GLN A 1 220 ? -4.312 14.585 44.707 1.00 31.92 220 GLN A N 1
ATOM 1640 C CA . GLN A 1 220 ? -4.431 15.037 43.332 1.00 31.92 220 GLN A CA 1
ATOM 1641 C C . GLN A 1 220 ? -4.306 13.779 42.465 1.00 31.92 220 GLN A C 1
ATOM 1643 O O . GLN A 1 220 ? -3.333 13.040 42.650 1.00 31.92 220 GLN A O 1
ATOM 1648 N N . PRO A 1 221 ? -5.264 13.472 41.573 1.00 34.03 221 PRO A N 1
ATOM 1649 C CA . PRO A 1 221 ? -5.081 12.382 40.637 1.00 34.03 221 PRO A CA 1
ATOM 1650 C C . PRO A 1 221 ? -3.879 12.764 39.780 1.00 34.03 221 PRO A C 1
ATOM 1652 O O . PRO A 1 221 ? -3.973 13.610 38.889 1.00 34.03 221 PRO A O 1
ATOM 1655 N N . SER A 1 222 ? -2.720 12.188 40.100 1.00 36.47 222 SER A N 1
ATOM 1656 C CA . SER A 1 222 ? -1.576 12.221 39.213 1.00 36.47 222 SER A CA 1
ATOM 1657 C C . SER A 1 222 ? -2.090 11.647 37.906 1.00 36.47 222 SER A C 1
ATOM 1659 O O . SER A 1 222 ? -2.621 10.536 37.872 1.00 36.47 222 SER A O 1
ATOM 1661 N N . ALA A 1 223 ? -2.054 12.463 36.855 1.00 38.81 223 ALA A N 1
ATOM 1662 C CA . ALA A 1 223 ? -2.415 12.036 35.522 1.00 38.81 223 ALA A CA 1
ATOM 1663 C C . ALA A 1 223 ? -1.578 10.791 35.232 1.00 38.81 223 ALA A C 1
ATOM 1665 O O . ALA A 1 223 ? -0.375 10.884 34.993 1.00 38.81 223 ALA A O 1
ATOM 1666 N N . THR A 1 224 ? -2.192 9.616 35.350 1.00 38.28 224 THR A N 1
ATOM 1667 C CA . THR A 1 224 ? -1.570 8.355 34.987 1.00 38.28 224 THR A CA 1
ATOM 1668 C C . THR A 1 224 ? -1.269 8.495 33.510 1.00 38.28 224 THR A C 1
ATOM 1670 O O . THR A 1 224 ? -2.182 8.427 32.685 1.00 38.28 224 THR A O 1
ATOM 1673 N N . SER A 1 225 ? -0.013 8.802 33.176 1.00 42.78 225 SER A N 1
ATOM 1674 C CA . SER A 1 225 ? 0.433 8.881 31.797 1.00 42.78 225 SER A CA 1
ATOM 1675 C C . SER A 1 225 ? 0.384 7.459 31.262 1.00 42.78 225 SER A C 1
ATOM 1677 O O . SER A 1 225 ? 1.321 6.676 31.422 1.00 42.78 225 SER A O 1
ATOM 1679 N N . PHE A 1 226 ? -0.757 7.080 30.701 1.00 45.28 226 PHE A N 1
ATOM 1680 C CA . PHE A 1 226 ? -0.834 5.861 29.925 1.00 45.28 226 PHE A CA 1
ATOM 1681 C C . PHE A 1 226 ? 0.171 6.020 28.778 1.00 45.28 226 PHE A C 1
ATOM 1683 O O . PHE A 1 226 ? 0.135 7.051 28.098 1.00 45.28 226 PHE A O 1
ATOM 1690 N N . PRO A 1 227 ? 1.107 5.073 28.590 1.00 56.69 227 PRO A N 1
ATOM 1691 C CA . PRO A 1 227 ? 2.065 5.170 27.502 1.00 56.69 227 PRO A CA 1
ATOM 1692 C C . PRO A 1 227 ? 1.292 5.274 26.188 1.00 56.69 227 PRO A C 1
ATOM 1694 O O . PRO A 1 227 ? 0.387 4.476 25.926 1.00 56.69 227 PRO A O 1
ATOM 1697 N N . LEU A 1 228 ? 1.614 6.299 25.396 1.00 58.84 228 LEU A N 1
ATOM 1698 C CA . LEU A 1 228 ? 0.983 6.517 24.101 1.00 58.84 228 LEU A CA 1
ATOM 1699 C C . LEU A 1 228 ? 1.178 5.272 23.224 1.00 58.84 228 LEU A C 1
ATOM 1701 O O . LEU A 1 228 ? 2.238 4.641 23.289 1.00 58.84 228 LEU A O 1
ATOM 1705 N N . PRO A 1 229 ? 0.182 4.894 22.404 1.00 70.50 229 PRO A N 1
ATOM 1706 C CA . PRO A 1 229 ? 0.323 3.740 21.535 1.00 70.50 229 PRO A CA 1
ATOM 1707 C C . PRO A 1 229 ? 1.493 3.957 20.565 1.00 70.50 229 PRO A C 1
ATOM 1709 O O . PRO A 1 229 ? 1.501 4.896 19.765 1.00 70.50 229 PRO A O 1
ATOM 1712 N N . VAL A 1 230 ? 2.491 3.076 20.664 1.00 79.31 230 VAL A N 1
ATOM 1713 C CA . VAL A 1 230 ? 3.679 3.063 19.804 1.00 79.31 230 VAL A CA 1
ATOM 1714 C C . VAL A 1 230 ? 3.365 2.287 18.529 1.00 79.31 230 VAL A C 1
ATOM 1716 O O . VAL A 1 230 ? 2.798 1.190 18.574 1.00 79.31 230 VAL A O 1
ATOM 1719 N N . LEU A 1 231 ? 3.749 2.848 17.386 1.00 89.12 231 LEU A N 1
ATOM 1720 C CA . LEU A 1 231 ? 3.691 2.169 16.098 1.00 89.12 231 LEU A CA 1
ATOM 1721 C C . LEU A 1 231 ? 5.018 1.461 15.816 1.00 89.12 231 LEU A C 1
ATOM 1723 O O . LEU A 1 231 ? 6.098 2.001 16.064 1.00 89.12 231 LEU A O 1
ATOM 1727 N N . HIS A 1 232 ? 4.950 0.269 15.230 1.00 91.94 232 HIS A N 1
ATOM 1728 C CA . HIS A 1 232 ? 6.106 -0.321 14.567 1.00 91.94 232 HIS A CA 1
ATOM 1729 C C . HIS A 1 232 ? 6.211 0.298 13.181 1.00 91.94 232 HIS A C 1
ATOM 1731 O O . HIS A 1 232 ? 5.320 0.074 12.366 1.00 91.94 232 HIS A O 1
ATOM 1737 N N . ALA A 1 233 ? 7.267 1.065 12.913 1.00 95.50 233 ALA A N 1
ATOM 1738 C CA . ALA A 1 233 ? 7.442 1.729 11.630 1.00 95.50 233 ALA A CA 1
ATOM 1739 C C . ALA A 1 233 ? 8.807 1.444 11.000 1.00 95.50 233 ALA A C 1
ATOM 1741 O O . ALA A 1 233 ? 9.815 1.269 11.688 1.00 95.50 233 ALA A O 1
ATOM 1742 N N . TRP A 1 234 ? 8.816 1.420 9.671 1.00 97.88 234 TRP A N 1
ATOM 1743 C CA . TRP A 1 234 ? 9.994 1.239 8.838 1.00 97.88 234 TRP A CA 1
ATOM 1744 C C . TRP A 1 234 ? 10.010 2.269 7.719 1.00 97.88 234 TRP A C 1
ATOM 1746 O O . TRP A 1 234 ? 9.012 2.468 7.021 1.00 97.88 234 TRP A O 1
ATOM 1756 N N . ARG A 1 235 ? 11.176 2.870 7.510 1.00 98.50 235 ARG A N 1
ATOM 1757 C CA . ARG A 1 235 ? 11.519 3.571 6.280 1.00 98.50 235 ARG A CA 1
ATOM 1758 C C . ARG A 1 235 ? 12.339 2.621 5.425 1.00 98.50 235 ARG A C 1
ATOM 1760 O O . ARG A 1 235 ? 13.416 2.191 5.826 1.00 98.50 235 ARG A O 1
ATOM 1767 N N . VAL A 1 236 ? 11.834 2.298 4.244 1.00 98.62 236 VAL A N 1
ATOM 1768 C CA . VAL A 1 236 ? 12.560 1.487 3.265 1.00 98.62 236 VAL A CA 1
ATOM 1769 C C . VAL A 1 236 ? 12.823 2.373 2.052 1.00 98.62 236 VAL A C 1
ATOM 1771 O O . VAL A 1 236 ? 11.857 2.876 1.475 1.00 98.62 236 VAL A O 1
ATOM 1774 N N . PRO A 1 237 ? 14.088 2.610 1.661 1.00 98.44 237 PRO A N 1
ATOM 1775 C CA . PRO A 1 237 ? 14.381 3.438 0.498 1.00 98.44 237 PRO A CA 1
ATOM 1776 C C . PRO A 1 237 ? 13.929 2.750 -0.797 1.00 98.44 237 PRO A C 1
ATOM 1778 O O . PRO A 1 237 ? 13.631 1.554 -0.821 1.00 98.44 237 PRO A O 1
ATOM 1781 N N . ALA A 1 238 ? 13.884 3.500 -1.898 1.00 97.88 238 ALA A N 1
ATOM 1782 C CA . ALA A 1 238 ? 13.759 2.887 -3.215 1.00 97.88 238 ALA A CA 1
ATOM 1783 C C . ALA A 1 238 ? 15.019 2.061 -3.541 1.00 97.88 238 ALA A C 1
ATOM 1785 O O . ALA A 1 238 ? 16.103 2.292 -2.994 1.00 97.88 238 ALA A O 1
ATOM 1786 N N . VAL A 1 239 ? 14.888 1.095 -4.452 1.00 98.06 239 VAL A N 1
ATOM 1787 C CA . VAL A 1 239 ? 16.034 0.325 -4.954 1.00 98.06 239 VAL A CA 1
ATOM 1788 C C . VAL A 1 239 ? 16.952 1.282 -5.727 1.00 98.06 239 VAL A C 1
ATOM 1790 O O . VAL A 1 239 ? 16.538 1.844 -6.737 1.00 98.06 239 VAL A O 1
ATOM 1793 N N . ALA A 1 240 ? 18.180 1.502 -5.244 1.00 90.62 240 ALA A N 1
ATOM 1794 C CA . ALA A 1 240 ? 19.037 2.590 -5.742 1.00 90.62 240 ALA A CA 1
ATOM 1795 C C . ALA A 1 240 ? 19.392 2.499 -7.233 1.00 90.62 240 ALA A C 1
ATOM 1797 O O . ALA A 1 240 ? 19.438 3.527 -7.897 1.00 90.62 240 ALA A O 1
ATOM 1798 N N . ASP A 1 241 ? 19.585 1.292 -7.762 1.00 90.31 241 ASP A N 1
ATOM 1799 C CA . ASP A 1 241 ? 20.023 1.094 -9.151 1.00 90.31 241 ASP A CA 1
ATOM 1800 C C . ASP A 1 241 ? 18.848 0.951 -10.136 1.00 90.31 241 ASP A C 1
ATOM 1802 O O . ASP A 1 241 ? 19.013 0.412 -11.232 1.00 90.31 241 ASP A O 1
ATOM 1806 N N . THR A 1 242 ? 17.651 1.401 -9.741 1.00 95.94 242 THR A N 1
ATOM 1807 C CA . THR A 1 242 ? 16.454 1.347 -10.591 1.00 95.94 242 THR A CA 1
ATOM 1808 C C . THR A 1 242 ? 16.612 2.291 -11.777 1.00 95.94 242 THR A C 1
ATOM 1810 O O . THR A 1 242 ? 16.706 3.509 -11.610 1.00 95.94 242 THR A O 1
ATOM 1813 N N . LYS A 1 243 ? 16.585 1.745 -12.993 1.00 95.31 243 LYS A N 1
ATOM 1814 C CA . LYS A 1 243 ? 16.606 2.537 -14.231 1.00 95.31 243 LYS A CA 1
ATOM 1815 C C . LYS A 1 243 ? 15.184 2.899 -14.643 1.00 95.31 243 LYS A C 1
ATOM 1817 O O . LYS A 1 243 ? 14.545 2.141 -15.357 1.00 95.31 243 LYS A O 1
ATOM 1822 N N . VAL A 1 244 ? 14.689 4.043 -14.179 1.00 96.25 244 VAL A N 1
ATOM 1823 C CA . VAL A 1 244 ? 13.298 4.458 -14.423 1.00 96.25 244 VAL A CA 1
ATOM 1824 C C . VAL A 1 244 ? 13.055 4.733 -15.914 1.00 96.25 244 VAL A C 1
ATOM 1826 O O . VAL A 1 244 ? 13.593 5.695 -16.461 1.00 96.25 244 VAL A O 1
ATOM 1829 N N . ALA A 1 245 ? 12.231 3.896 -16.540 1.00 95.94 245 ALA A N 1
ATOM 1830 C CA . ALA A 1 245 ? 11.732 4.013 -17.906 1.00 95.94 245 ALA A CA 1
ATOM 1831 C C . ALA A 1 245 ? 10.288 4.547 -17.931 1.00 95.94 245 ALA A C 1
ATOM 1833 O O . ALA A 1 245 ? 10.006 5.516 -18.631 1.00 95.94 245 ALA A O 1
ATOM 1834 N N . ASP A 1 246 ? 9.397 3.970 -17.119 1.00 95.00 246 ASP A N 1
ATOM 1835 C CA . ASP A 1 246 ? 7.986 4.354 -17.001 1.00 95.00 246 ASP A CA 1
ATOM 1836 C C . ASP A 1 246 ? 7.535 4.186 -15.545 1.00 95.00 246 ASP A C 1
ATOM 1838 O O . ASP A 1 246 ? 7.884 3.220 -14.884 1.00 95.00 246 ASP A O 1
ATOM 1842 N N . VAL A 1 247 ? 6.774 5.136 -15.004 1.00 94.44 247 VAL A N 1
ATOM 1843 C CA . VAL A 1 247 ? 6.266 5.067 -13.619 1.00 94.44 247 VAL A CA 1
ATOM 1844 C C . VAL A 1 247 ? 4.860 4.468 -13.531 1.00 94.44 247 VAL A C 1
ATOM 1846 O O . VAL A 1 247 ? 4.324 4.270 -12.434 1.00 94.44 247 VAL A O 1
ATOM 1849 N N . THR A 1 248 ? 4.239 4.203 -14.679 1.00 94.00 248 THR A N 1
ATOM 1850 C CA . THR A 1 248 ? 2.885 3.669 -14.788 1.00 94.00 248 THR A CA 1
ATOM 1851 C C . THR A 1 248 ? 2.810 2.294 -14.135 1.00 94.00 248 THR A C 1
ATOM 1853 O O . THR A 1 248 ? 3.590 1.393 -14.412 1.00 94.00 248 THR A O 1
ATOM 1856 N N . GLY A 1 249 ? 1.856 2.123 -13.220 1.00 95.00 249 GLY A N 1
ATOM 1857 C CA . GLY A 1 249 ? 1.644 0.850 -12.531 1.00 95.00 249 GLY A CA 1
ATOM 1858 C C . GLY A 1 249 ? 2.620 0.548 -11.388 1.00 95.00 249 GLY A C 1
ATOM 1859 O O . GLY A 1 249 ? 2.424 -0.460 -10.709 1.00 95.00 249 GLY A O 1
ATOM 1860 N N . CYS A 1 250 ? 3.614 1.399 -11.097 1.00 96.94 250 CYS A N 1
ATOM 1861 C CA . CYS A 1 250 ? 4.547 1.176 -9.980 1.00 96.94 250 CYS A CA 1
ATOM 1862 C C . CYS A 1 250 ? 3.832 1.059 -8.625 1.00 96.94 250 CYS A C 1
ATOM 1864 O O . CYS A 1 250 ? 4.188 0.207 -7.812 1.00 96.94 250 CYS A O 1
ATOM 1866 N N . GLY A 1 251 ? 2.793 1.872 -8.396 1.00 96.75 251 GLY A N 1
ATOM 1867 C CA . GLY A 1 251 ? 1.938 1.777 -7.205 1.00 96.75 251 GLY A CA 1
ATOM 1868 C C . GLY A 1 251 ? 1.186 0.444 -7.124 1.00 96.75 251 GLY A C 1
ATOM 1869 O O . GLY A 1 251 ? 1.219 -0.218 -6.089 1.00 96.75 251 GLY A O 1
ATOM 1870 N N . ASN A 1 252 ? 0.614 -0.008 -8.242 1.00 96.19 252 ASN A N 1
ATOM 1871 C CA . ASN A 1 252 ? -0.105 -1.282 -8.323 1.00 96.19 252 ASN A CA 1
ATOM 1872 C C . ASN A 1 252 ? 0.837 -2.470 -8.062 1.00 96.19 252 ASN A C 1
ATOM 1874 O O . ASN A 1 252 ? 0.503 -3.387 -7.309 1.00 96.19 252 ASN A O 1
ATOM 1878 N N . ALA A 1 253 ? 2.038 -2.441 -8.653 1.00 96.88 253 ALA A N 1
ATOM 1879 C CA . ALA A 1 253 ? 3.073 -3.447 -8.432 1.00 96.88 253 ALA A CA 1
ATOM 1880 C C . ALA A 1 253 ? 3.520 -3.477 -6.965 1.00 96.88 253 ALA A C 1
ATOM 1882 O O . ALA A 1 253 ? 3.620 -4.557 -6.376 1.00 96.88 253 ALA A O 1
ATOM 1883 N N . PHE A 1 254 ? 3.719 -2.298 -6.361 1.00 98.56 254 PHE A N 1
ATOM 1884 C CA . PHE A 1 254 ? 4.005 -2.164 -4.937 1.00 98.56 254 PHE A CA 1
ATOM 1885 C C . PHE A 1 254 ? 2.913 -2.831 -4.094 1.00 98.56 254 PHE A C 1
ATOM 1887 O O . PHE A 1 254 ? 3.220 -3.693 -3.276 1.00 98.56 254 PHE A O 1
ATOM 1894 N N . CYS A 1 255 ? 1.644 -2.470 -4.302 1.00 98.38 255 CYS A N 1
ATOM 1895 C CA . CYS A 1 255 ? 0.516 -2.983 -3.523 1.00 98.38 255 CYS A CA 1
ATOM 1896 C C . CYS A 1 255 ? 0.345 -4.493 -3.637 1.00 98.38 255 CYS A C 1
ATOM 1898 O O . CYS A 1 255 ? 0.179 -5.175 -2.623 1.00 98.38 255 CYS A O 1
ATOM 1900 N N . GLY A 1 256 ? 0.425 -5.023 -4.859 1.00 97.62 256 GLY A N 1
ATOM 1901 C CA . GLY A 1 256 ? 0.324 -6.458 -5.102 1.00 97.62 256 GLY A CA 1
ATOM 1902 C C . GLY A 1 256 ? 1.423 -7.236 -4.380 1.00 97.62 256 GLY A C 1
ATOM 1903 O O . GLY A 1 256 ? 1.137 -8.202 -3.671 1.00 97.62 256 GLY A O 1
ATOM 1904 N N . ALA A 1 257 ? 2.677 -6.791 -4.503 1.00 98.00 257 ALA A N 1
ATOM 1905 C CA . ALA A 1 257 ? 3.804 -7.446 -3.847 1.00 98.00 257 ALA A CA 1
ATOM 1906 C C . ALA A 1 257 ? 3.794 -7.264 -2.326 1.00 98.00 257 ALA A C 1
ATOM 1908 O O . ALA A 1 257 ? 4.090 -8.219 -1.607 1.00 98.00 257 ALA A O 1
ATOM 1909 N N . PHE A 1 258 ? 3.400 -6.086 -1.834 1.00 98.62 258 PHE A N 1
ATOM 1910 C CA . PHE A 1 258 ? 3.238 -5.823 -0.407 1.00 98.62 258 PHE A CA 1
ATOM 1911 C C . PHE A 1 258 ? 2.231 -6.796 0.203 1.00 98.62 258 PHE A C 1
ATOM 1913 O O . PHE A 1 258 ? 2.561 -7.481 1.165 1.00 98.62 258 PHE A O 1
ATOM 1920 N N . LEU A 1 259 ? 1.028 -6.916 -0.372 1.00 98.31 259 LEU A N 1
ATOM 1921 C CA . LEU A 1 259 ? -0.014 -7.801 0.157 1.0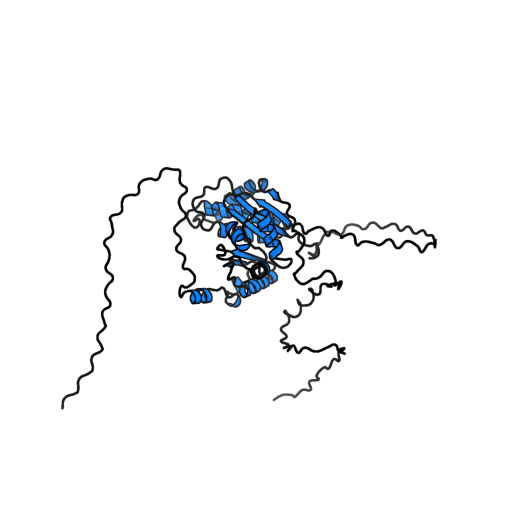0 98.31 259 LEU A CA 1
ATOM 1922 C C . LEU A 1 259 ? 0.372 -9.284 0.054 1.00 98.31 259 LEU A C 1
ATOM 1924 O O . LEU A 1 259 ? 0.131 -10.049 0.988 1.00 98.31 259 LEU A O 1
ATOM 1928 N N . ALA A 1 260 ? 1.003 -9.694 -1.050 1.00 97.38 260 ALA A N 1
ATOM 1929 C CA . ALA A 1 260 ? 1.484 -11.065 -1.216 1.00 97.38 260 ALA A CA 1
ATOM 1930 C C . ALA A 1 260 ? 2.564 -11.426 -0.181 1.00 97.38 260 ALA A C 1
ATOM 1932 O O . ALA A 1 260 ? 2.533 -12.511 0.403 1.00 97.38 260 ALA A O 1
ATOM 1933 N N . ALA A 1 261 ? 3.506 -10.515 0.078 1.00 97.69 261 ALA A N 1
ATOM 1934 C CA . ALA A 1 261 ? 4.524 -10.693 1.105 1.00 97.69 261 ALA A CA 1
ATOM 1935 C C . ALA A 1 261 ? 3.921 -10.644 2.517 1.00 97.69 261 ALA A C 1
ATOM 1937 O O . ALA A 1 261 ? 4.270 -11.481 3.345 1.00 97.69 261 ALA A O 1
ATOM 1938 N N . TYR A 1 262 ? 2.969 -9.746 2.773 1.00 95.56 262 TYR A N 1
ATOM 1939 C CA . TYR A 1 262 ? 2.241 -9.671 4.040 1.00 95.56 262 TYR A CA 1
ATOM 1940 C C . TYR A 1 262 ? 1.595 -11.024 4.389 1.00 95.56 262 TYR A C 1
ATOM 1942 O O . TYR A 1 262 ? 1.864 -11.586 5.447 1.00 95.56 262 TYR A O 1
ATOM 1950 N N . ASP A 1 263 ? 0.853 -11.637 3.456 1.00 95.38 263 ASP A N 1
ATOM 1951 C CA . ASP A 1 263 ? 0.262 -12.971 3.668 1.00 95.38 263 ASP A CA 1
ATOM 1952 C C . ASP A 1 263 ? 1.323 -14.073 3.836 1.00 95.38 263 ASP A C 1
ATOM 1954 O O . ASP A 1 263 ? 1.209 -14.927 4.721 1.00 95.38 263 ASP A O 1
ATOM 1958 N N . ARG A 1 264 ? 2.393 -14.038 3.029 1.00 96.19 264 ARG A N 1
ATOM 1959 C CA . ARG A 1 264 ? 3.483 -15.024 3.086 1.00 96.19 264 ARG A CA 1
ATOM 1960 C C . ARG A 1 264 ? 4.224 -15.002 4.424 1.00 96.19 264 ARG A C 1
ATOM 1962 O O . ARG A 1 264 ? 4.587 -16.064 4.934 1.00 96.19 264 ARG A O 1
ATOM 1969 N N . PHE A 1 265 ? 4.457 -13.818 4.985 1.00 94.50 265 PHE A N 1
ATOM 1970 C CA . PHE A 1 265 ? 5.292 -13.608 6.171 1.00 94.50 265 PHE A CA 1
ATOM 1971 C C . PHE A 1 265 ? 4.500 -13.357 7.460 1.00 94.50 265 PHE A C 1
ATOM 1973 O O . PHE A 1 265 ? 5.107 -13.114 8.499 1.00 94.50 265 PHE A O 1
ATOM 1980 N N . ARG A 1 266 ? 3.174 -13.533 7.453 1.00 88.38 266 ARG A N 1
ATOM 1981 C CA . ARG A 1 266 ? 2.270 -13.328 8.607 1.00 88.38 266 ARG A CA 1
ATOM 1982 C C . ARG A 1 266 ? 2.600 -14.085 9.901 1.00 88.38 266 ARG A C 1
ATOM 1984 O O . ARG A 1 266 ? 2.010 -13.828 10.948 1.00 88.38 266 ARG A O 1
ATOM 1991 N N . ARG A 1 267 ? 3.500 -15.073 9.830 1.00 88.94 267 ARG A N 1
ATOM 1992 C CA . ARG A 1 267 ? 4.014 -15.822 10.993 1.00 88.94 267 ARG A CA 1
ATOM 1993 C C . ARG A 1 267 ? 5.139 -15.089 11.727 1.00 88.94 267 ARG A C 1
ATOM 1995 O O . ARG A 1 267 ? 5.478 -15.481 12.839 1.00 88.94 267 ARG A O 1
ATOM 2002 N N . LEU A 1 268 ? 5.733 -14.068 11.113 1.00 89.31 268 LEU A N 1
ATOM 2003 C CA . LEU A 1 268 ? 6.711 -13.208 11.765 1.00 89.31 268 LEU A CA 1
ATOM 2004 C C . LEU A 1 268 ? 6.018 -12.283 12.783 1.00 89.31 268 LEU A C 1
ATOM 2006 O O . LEU A 1 268 ? 4.814 -12.020 12.679 1.00 89.31 268 LEU A O 1
ATOM 2010 N N . PRO A 1 269 ? 6.769 -11.740 13.758 1.00 89.19 269 PRO A N 1
ATOM 2011 C CA . PRO A 1 269 ? 6.298 -10.613 14.555 1.00 89.19 269 PRO A CA 1
ATOM 2012 C C . PRO A 1 269 ? 5.862 -9.451 13.652 1.00 89.19 269 PRO A C 1
ATOM 2014 O O . PRO A 1 269 ? 6.456 -9.254 12.592 1.00 89.19 269 PRO A O 1
ATOM 2017 N N . ALA A 1 270 ? 4.894 -8.638 14.093 1.00 86.12 270 ALA A N 1
ATOM 2018 C CA . ALA A 1 270 ? 4.298 -7.557 13.290 1.00 86.12 270 ALA A CA 1
ATOM 2019 C C . ALA A 1 270 ? 5.340 -6.641 12.621 1.00 86.12 270 ALA A C 1
ATOM 2021 O O . ALA A 1 270 ? 5.229 -6.307 11.447 1.00 86.12 270 ALA A O 1
ATOM 2022 N N . SER A 1 271 ? 6.400 -6.288 13.356 1.00 88.69 271 SER A N 1
ATOM 2023 C CA . SER A 1 271 ? 7.503 -5.479 12.830 1.00 88.69 271 SER A CA 1
ATOM 2024 C C . SER A 1 271 ? 8.300 -6.182 11.722 1.00 88.69 271 SER A C 1
ATOM 2026 O O . SER A 1 271 ? 8.806 -5.502 10.835 1.00 88.69 271 SER A O 1
ATOM 2028 N N . GLY A 1 272 ? 8.468 -7.506 11.782 1.00 92.31 272 GLY A N 1
ATOM 2029 C CA . GLY A 1 272 ? 9.178 -8.284 10.762 1.00 92.31 272 GLY A CA 1
ATOM 2030 C C . GLY A 1 272 ? 8.315 -8.528 9.525 1.00 92.31 272 GLY A C 1
ATOM 2031 O O . GLY A 1 272 ? 8.774 -8.322 8.409 1.00 92.31 272 GLY A O 1
ATOM 2032 N N . GLU A 1 273 ? 7.045 -8.874 9.729 1.00 94.19 273 GLU A N 1
ATOM 2033 C CA . GLU A 1 273 ? 6.027 -8.981 8.675 1.00 94.19 273 GLU A CA 1
ATOM 2034 C C . GLU A 1 273 ? 5.926 -7.686 7.850 1.00 94.19 273 GLU A C 1
ATOM 2036 O O . GLU A 1 273 ? 5.989 -7.722 6.621 1.00 94.19 273 GLU A O 1
ATOM 2041 N N . LEU A 1 274 ? 5.854 -6.535 8.529 1.00 96.69 274 LEU A N 1
ATOM 2042 C CA . LEU A 1 274 ? 5.801 -5.217 7.898 1.00 96.69 274 LEU A CA 1
ATOM 2043 C C . LEU A 1 274 ? 7.059 -4.901 7.078 1.00 96.69 274 LEU A C 1
ATOM 2045 O O . LEU A 1 274 ? 6.950 -4.370 5.972 1.00 96.69 274 LEU A O 1
ATOM 2049 N N . LEU A 1 275 ? 8.243 -5.224 7.610 1.00 97.94 275 LEU A N 1
ATOM 2050 C CA . LEU A 1 275 ? 9.510 -5.007 6.914 1.00 97.94 275 LEU A CA 1
ATOM 2051 C C . LEU A 1 275 ? 9.576 -5.827 5.623 1.00 97.94 275 LEU A C 1
ATOM 2053 O O . LEU A 1 275 ? 9.887 -5.272 4.571 1.00 97.94 275 LEU A O 1
ATOM 2057 N N . GLU A 1 276 ? 9.257 -7.125 5.684 1.00 98.31 276 GLU A N 1
ATOM 2058 C CA . GLU A 1 276 ? 9.228 -7.973 4.487 1.00 98.31 276 GLU A CA 1
ATOM 2059 C C . GLU A 1 276 ? 8.268 -7.406 3.441 1.00 98.31 276 GLU A C 1
ATOM 2061 O O . GLU A 1 276 ? 8.648 -7.225 2.285 1.00 98.31 276 GLU A O 1
ATOM 2066 N N . ALA A 1 277 ? 7.042 -7.068 3.847 1.00 98.44 277 ALA A N 1
ATOM 2067 C CA . ALA A 1 277 ? 6.044 -6.520 2.938 1.00 98.44 277 ALA A CA 1
ATOM 2068 C C . ALA A 1 277 ? 6.525 -5.228 2.254 1.00 98.44 277 ALA A C 1
ATOM 2070 O O . ALA A 1 277 ? 6.402 -5.091 1.034 1.00 98.44 277 ALA A O 1
ATOM 2071 N N . ALA A 1 278 ? 7.140 -4.312 3.007 1.00 98.69 278 ALA A N 1
ATOM 2072 C CA . ALA A 1 278 ? 7.690 -3.068 2.472 1.00 98.69 278 ALA A CA 1
ATOM 2073 C C . ALA A 1 278 ? 8.856 -3.302 1.493 1.00 98.69 278 ALA A C 1
ATOM 2075 O O . ALA A 1 278 ? 8.893 -2.677 0.432 1.00 98.69 278 ALA A O 1
ATOM 2076 N N . LEU A 1 279 ? 9.776 -4.224 1.804 1.00 98.81 279 LEU A N 1
ATOM 2077 C CA . LEU A 1 279 ? 10.901 -4.575 0.926 1.00 98.81 279 LEU A CA 1
ATOM 2078 C C . LEU A 1 279 ? 10.414 -5.144 -0.410 1.00 98.81 279 LEU A C 1
ATOM 2080 O O . LEU A 1 279 ? 10.823 -4.670 -1.471 1.00 98.81 279 LEU A O 1
ATOM 2084 N N . TRP A 1 280 ? 9.518 -6.132 -0.366 1.00 98.69 280 TRP A N 1
ATOM 2085 C CA . TRP A 1 280 ? 8.959 -6.750 -1.571 1.00 98.69 280 TRP A CA 1
ATOM 2086 C C . TRP A 1 280 ? 8.141 -5.758 -2.400 1.00 98.69 280 TRP A C 1
ATOM 2088 O O . TRP A 1 280 ? 8.264 -5.755 -3.625 1.00 98.69 280 TRP A O 1
ATOM 2098 N N . GLY A 1 281 ? 7.380 -4.873 -1.748 1.00 98.62 281 GLY A N 1
ATOM 2099 C CA . GLY A 1 281 ? 6.686 -3.767 -2.407 1.00 98.62 281 GLY A CA 1
ATOM 2100 C C . GLY A 1 281 ? 7.645 -2.860 -3.184 1.00 98.62 281 GLY A C 1
ATOM 2101 O O . GLY A 1 281 ? 7.447 -2.634 -4.379 1.00 98.62 281 GLY A O 1
ATOM 2102 N N . CYS A 1 282 ? 8.722 -2.386 -2.545 1.00 98.75 282 CYS A N 1
ATOM 2103 C CA . CYS A 1 282 ? 9.729 -1.539 -3.197 1.00 98.75 282 CYS A CA 1
ATOM 2104 C C . CYS A 1 282 ? 10.414 -2.237 -4.380 1.00 98.75 282 CYS A C 1
ATOM 2106 O O . CYS A 1 282 ? 10.632 -1.620 -5.421 1.00 98.75 282 CYS A O 1
ATOM 2108 N N . VAL A 1 283 ? 10.744 -3.524 -4.245 1.00 98.44 283 VAL A N 1
ATOM 2109 C CA . VAL A 1 283 ? 11.408 -4.289 -5.311 1.00 98.44 283 VAL A CA 1
ATOM 2110 C C . VAL A 1 283 ? 10.484 -4.523 -6.506 1.00 98.44 283 VAL A C 1
ATOM 2112 O O . VAL A 1 283 ? 10.924 -4.383 -7.646 1.00 98.44 283 VAL A O 1
ATOM 2115 N N . ALA A 1 284 ? 9.208 -4.833 -6.274 1.00 97.69 284 ALA A N 1
ATOM 2116 C CA . ALA A 1 284 ? 8.238 -4.983 -7.356 1.00 97.69 284 ALA A CA 1
ATOM 2117 C C . ALA A 1 284 ? 7.990 -3.661 -8.093 1.00 97.69 284 ALA A C 1
ATOM 2119 O O . ALA A 1 284 ? 7.959 -3.645 -9.323 1.00 97.69 284 ALA A O 1
ATOM 2120 N N . ALA A 1 285 ? 7.889 -2.552 -7.355 1.00 98.00 285 ALA A N 1
ATOM 2121 C CA . ALA A 1 285 ? 7.799 -1.219 -7.943 1.00 98.00 285 ALA A CA 1
ATOM 2122 C C . ALA A 1 285 ? 9.025 -0.892 -8.807 1.00 98.00 285 ALA A C 1
ATOM 2124 O O . ALA A 1 285 ? 8.869 -0.327 -9.880 1.00 98.00 285 ALA A O 1
ATOM 2125 N N . ALA A 1 286 ? 10.227 -1.292 -8.381 1.00 97.56 286 ALA A N 1
ATOM 2126 C CA . ALA A 1 286 ? 11.448 -1.091 -9.158 1.00 97.56 286 ALA A CA 1
ATOM 2127 C C . ALA A 1 286 ? 11.443 -1.867 -10.485 1.00 97.56 286 ALA A C 1
ATOM 2129 O O . ALA A 1 286 ? 11.811 -1.307 -11.508 1.00 97.56 286 ALA A O 1
ATOM 2130 N N . PHE A 1 287 ? 10.991 -3.127 -10.503 1.00 96.56 287 PHE A N 1
ATOM 2131 C CA . PHE A 1 287 ? 10.861 -3.872 -11.766 1.00 96.56 287 PHE A CA 1
ATOM 2132 C C . PHE A 1 287 ? 9.823 -3.267 -12.704 1.00 96.56 287 PHE A C 1
ATOM 2134 O O . PHE A 1 287 ? 10.052 -3.229 -13.908 1.00 96.56 287 PHE A O 1
ATOM 2141 N N . MET A 1 288 ? 8.695 -2.807 -12.158 1.00 96.50 288 MET A N 1
ATOM 2142 C CA . MET A 1 288 ? 7.692 -2.098 -12.950 1.00 96.50 288 MET A CA 1
ATOM 2143 C C . MET A 1 288 ? 8.280 -0.806 -13.526 1.00 96.50 288 MET A C 1
ATOM 2145 O O . MET A 1 288 ? 8.100 -0.538 -14.703 1.00 96.50 288 MET A O 1
ATOM 2149 N N . ALA A 1 289 ? 9.062 -0.073 -12.727 1.00 96.94 289 ALA A N 1
ATOM 2150 C CA . ALA A 1 289 ? 9.669 1.183 -13.144 1.00 96.94 289 ALA A CA 1
ATOM 2151 C C . ALA A 1 289 ? 10.674 1.037 -14.300 1.00 96.94 289 ALA A C 1
ATOM 2153 O O . ALA A 1 289 ? 10.944 2.005 -15.002 1.00 96.94 289 ALA A O 1
ATOM 2154 N N . GLU A 1 290 ? 11.272 -0.143 -14.466 1.00 96.25 290 GLU A N 1
ATOM 2155 C CA . GLU A 1 290 ? 12.328 -0.421 -15.451 1.00 96.25 290 GLU A CA 1
ATOM 2156 C C . GLU A 1 290 ? 11.810 -0.859 -16.824 1.00 96.25 290 GLU A C 1
ATOM 2158 O O . GLU A 1 290 ? 12.603 -0.998 -17.758 1.00 96.25 290 GLU A O 1
ATOM 2163 N N . ALA A 1 291 ? 10.505 -1.085 -16.960 1.00 93.44 291 ALA A N 1
ATOM 2164 C CA . ALA A 1 291 ? 9.864 -1.449 -18.216 1.00 93.44 291 ALA A CA 1
ATOM 2165 C C . ALA A 1 291 ? 8.958 -0.313 -18.694 1.00 93.44 291 ALA A C 1
ATOM 2167 O O . ALA A 1 291 ? 8.388 0.400 -17.881 1.00 93.44 291 ALA A O 1
ATOM 2168 N N . GLU A 1 292 ? 8.802 -0.162 -20.008 1.00 93.00 292 GLU A N 1
ATOM 2169 C CA . GLU A 1 292 ? 7.728 0.656 -20.572 1.00 93.00 292 GLU A CA 1
ATOM 2170 C C . GLU A 1 292 ? 6.422 -0.152 -20.535 1.00 93.00 292 GLU A C 1
ATOM 2172 O O . GLU A 1 292 ? 6.354 -1.256 -21.086 1.00 93.00 292 GLU A O 1
ATOM 2177 N N . GLY A 1 293 ? 5.391 0.366 -19.861 1.00 88.56 293 GLY A N 1
ATOM 2178 C CA . GLY A 1 293 ? 4.172 -0.390 -19.589 1.00 88.56 293 GLY A CA 1
ATOM 2179 C C . GLY A 1 293 ? 4.398 -1.618 -18.692 1.00 88.56 293 GLY A C 1
ATOM 2180 O O . GLY A 1 293 ? 5.237 -1.629 -17.797 1.00 88.56 293 GLY A O 1
ATOM 2181 N N . VAL A 1 294 ? 3.604 -2.675 -18.898 1.00 87.38 294 VAL A N 1
ATOM 2182 C CA . VAL A 1 294 ? 3.689 -3.894 -18.074 1.00 87.38 294 VAL A CA 1
ATOM 2183 C C . VAL A 1 294 ? 4.897 -4.743 -18.502 1.00 87.38 294 VAL A C 1
ATOM 2185 O O . VAL A 1 294 ? 4.986 -5.095 -19.681 1.00 87.38 294 VAL A O 1
ATOM 2188 N N . PRO A 1 295 ? 5.782 -5.159 -17.570 1.00 88.44 295 PRO A N 1
ATOM 2189 C CA . PRO A 1 295 ? 6.917 -6.019 -17.884 1.00 88.44 295 PRO A CA 1
ATOM 2190 C C . PRO A 1 295 ? 6.504 -7.299 -18.621 1.00 88.44 295 PRO A C 1
ATOM 2192 O O . PRO A 1 295 ? 5.632 -8.041 -18.170 1.00 88.44 295 PRO A O 1
ATOM 2195 N N . THR A 1 296 ? 7.179 -7.592 -19.733 1.00 89.62 296 THR A N 1
ATOM 2196 C CA . THR A 1 296 ? 6.955 -8.803 -20.546 1.00 89.62 296 THR A CA 1
ATOM 2197 C C . THR A 1 296 ? 7.817 -9.989 -20.113 1.00 89.62 296 THR A C 1
ATOM 2199 O O . THR A 1 296 ? 7.586 -11.119 -20.546 1.00 89.62 296 THR A O 1
ATOM 2202 N N . ALA A 1 297 ? 8.806 -9.750 -19.246 1.00 89.69 297 ALA A N 1
ATOM 2203 C CA . ALA A 1 297 ? 9.617 -10.803 -18.651 1.00 89.69 297 ALA A CA 1
ATOM 2204 C C . ALA A 1 297 ? 8.728 -11.797 -17.891 1.00 89.69 297 ALA A C 1
ATOM 2206 O O . ALA A 1 297 ? 7.800 -11.410 -17.175 1.00 89.69 297 ALA A O 1
ATOM 2207 N N . ARG A 1 298 ? 9.018 -13.098 -18.010 1.00 90.38 298 ARG A N 1
ATOM 2208 C CA . ARG A 1 298 ? 8.247 -14.106 -17.276 1.00 90.38 298 ARG A CA 1
ATOM 2209 C C . ARG A 1 298 ? 8.519 -13.945 -15.787 1.00 90.38 298 ARG A C 1
ATOM 2211 O O . ARG A 1 298 ? 9.666 -13.813 -15.370 1.00 90.38 298 ARG A O 1
ATOM 2218 N N . VAL A 1 299 ? 7.476 -14.074 -14.972 1.00 85.56 299 VAL A N 1
ATOM 2219 C CA . VAL A 1 299 ? 7.579 -13.957 -13.507 1.00 85.56 299 VAL A CA 1
ATOM 2220 C C . VAL A 1 299 ? 8.646 -14.894 -12.922 1.00 85.56 299 VAL A C 1
ATOM 2222 O O . VAL A 1 299 ? 9.347 -14.514 -11.988 1.00 85.56 299 VAL A O 1
ATOM 2225 N N . LEU A 1 300 ? 8.809 -16.095 -13.489 1.00 89.38 300 LEU A N 1
ATOM 2226 C CA . LEU A 1 300 ? 9.830 -17.056 -13.056 1.00 89.38 300 LEU A CA 1
ATOM 2227 C C . LEU A 1 300 ? 11.260 -16.528 -13.242 1.00 89.38 300 LEU A C 1
ATOM 2229 O O . LEU A 1 300 ? 12.102 -16.740 -12.373 1.00 89.38 300 LEU A O 1
ATOM 2233 N N . ASP A 1 301 ? 11.514 -15.783 -14.317 1.00 93.31 301 ASP A N 1
ATOM 2234 C CA . ASP A 1 301 ? 12.839 -15.228 -14.613 1.00 93.31 301 ASP A CA 1
ATOM 2235 C C . ASP A 1 301 ? 13.185 -14.059 -13.669 1.00 93.31 301 ASP A C 1
ATOM 2237 O O . ASP A 1 301 ? 14.355 -13.739 -13.455 1.00 93.31 301 ASP A O 1
ATOM 2241 N N . LEU A 1 302 ? 12.170 -13.450 -13.044 1.00 91.94 302 LEU A N 1
ATOM 2242 C CA . LEU A 1 302 ? 12.320 -12.340 -12.102 1.00 91.94 302 LEU A CA 1
ATOM 2243 C C . LEU A 1 302 ? 12.562 -12.788 -10.653 1.00 91.94 302 LEU A C 1
ATOM 2245 O O . LEU A 1 302 ? 12.949 -11.963 -9.828 1.00 91.94 302 LEU A O 1
ATOM 2249 N N . GLN A 1 303 ? 12.397 -14.074 -10.320 1.00 92.62 303 GLN A N 1
ATOM 2250 C CA . GLN A 1 303 ? 12.489 -14.552 -8.932 1.00 92.62 303 GLN A CA 1
ATOM 2251 C C . GLN A 1 303 ? 13.875 -14.336 -8.310 1.00 92.62 303 GLN A C 1
ATOM 2253 O O . GLN A 1 303 ? 13.991 -13.747 -7.235 1.00 92.62 303 GLN A O 1
ATOM 2258 N N . VAL A 1 304 ? 14.936 -14.784 -8.988 1.00 96.25 304 VAL A N 1
ATOM 2259 C CA . VAL A 1 304 ? 16.318 -14.650 -8.494 1.00 96.25 304 VAL A CA 1
ATOM 2260 C C . VAL A 1 304 ? 16.766 -13.179 -8.451 1.00 96.25 304 VAL A C 1
ATOM 2262 O O . VAL A 1 304 ? 17.328 -12.759 -7.437 1.00 96.25 304 VAL A O 1
ATOM 2265 N N . PRO A 1 305 ? 16.524 -12.350 -9.488 1.00 95.81 305 PRO A N 1
ATOM 2266 C CA . PRO A 1 305 ? 16.734 -10.905 -9.398 1.00 95.81 305 PRO A CA 1
ATOM 2267 C C . PRO A 1 305 ? 15.981 -10.236 -8.238 1.00 95.81 305 PRO A C 1
ATOM 2269 O O . PRO A 1 305 ? 16.565 -9.405 -7.544 1.00 95.81 305 PRO A O 1
ATOM 2272 N N . ALA A 1 306 ? 14.719 -10.606 -7.992 1.00 96.75 306 ALA A N 1
ATOM 2273 C CA . ALA A 1 306 ? 13.923 -10.023 -6.916 1.00 96.75 306 ALA A CA 1
ATOM 2274 C C . ALA A 1 306 ? 14.488 -10.347 -5.531 1.00 96.75 306 ALA A C 1
ATOM 2276 O O . ALA A 1 306 ? 14.642 -9.439 -4.718 1.00 96.75 306 ALA A O 1
ATOM 2277 N N . LEU A 1 307 ? 14.873 -11.603 -5.285 1.00 97.06 307 LEU A N 1
ATOM 2278 C CA . LEU A 1 307 ? 15.510 -12.006 -4.027 1.00 97.06 307 LEU A CA 1
ATOM 2279 C C . LEU A 1 307 ? 16.795 -11.216 -3.764 1.00 97.06 307 LEU A C 1
ATOM 2281 O O . LEU A 1 307 ? 16.935 -10.626 -2.695 1.00 97.06 307 LEU A O 1
ATOM 2285 N N . ARG A 1 308 ? 17.673 -11.106 -4.769 1.00 97.75 308 ARG A N 1
ATOM 2286 C CA . ARG A 1 308 ? 18.911 -10.317 -4.658 1.00 97.75 308 ARG A CA 1
ATOM 2287 C C . ARG A 1 308 ? 18.638 -8.851 -4.323 1.00 97.75 308 ARG A C 1
ATOM 2289 O O . ARG A 1 308 ? 19.332 -8.273 -3.492 1.00 97.75 308 ARG A O 1
ATOM 2296 N N . ARG A 1 309 ? 17.616 -8.241 -4.937 1.00 98.06 309 ARG A N 1
ATOM 2297 C CA . ARG A 1 309 ? 17.224 -6.855 -4.634 1.00 98.06 309 ARG A CA 1
ATOM 2298 C C . ARG A 1 309 ? 16.663 -6.709 -3.221 1.00 98.06 309 ARG A C 1
ATOM 2300 O O . ARG A 1 309 ? 17.002 -5.737 -2.556 1.00 98.06 309 ARG A O 1
ATOM 2307 N N . VAL A 1 310 ? 15.858 -7.659 -2.741 1.00 98.25 310 VAL A N 1
ATOM 2308 C CA . VAL A 1 310 ? 15.350 -7.654 -1.356 1.00 98.25 310 VAL A CA 1
ATOM 2309 C C . VAL A 1 310 ? 16.502 -7.770 -0.356 1.00 98.25 310 VAL A C 1
ATOM 2311 O O . VAL A 1 310 ? 16.556 -6.999 0.600 1.00 98.25 310 VAL A O 1
ATOM 2314 N N . GLU A 1 311 ? 17.441 -8.688 -0.584 1.00 97.94 311 GLU A N 1
ATOM 2315 C CA . GLU A 1 311 ? 18.627 -8.873 0.262 1.00 97.94 311 GLU A CA 1
ATOM 2316 C C . GLU A 1 311 ? 19.506 -7.621 0.302 1.00 97.94 311 GLU A C 1
ATOM 2318 O O . GLU A 1 311 ? 19.899 -7.188 1.384 1.00 97.94 311 GLU A O 1
ATOM 2323 N N . ALA A 1 312 ? 19.748 -6.991 -0.850 1.00 97.88 312 ALA A N 1
ATOM 2324 C CA . ALA A 1 312 ? 20.516 -5.751 -0.939 1.00 97.88 312 ALA A CA 1
ATOM 2325 C C . ALA A 1 312 ? 19.794 -4.545 -0.309 1.00 97.88 312 ALA A C 1
ATOM 2327 O O . ALA A 1 312 ? 20.439 -3.629 0.206 1.00 97.88 312 ALA A O 1
ATOM 2328 N N . LEU A 1 313 ? 18.458 -4.524 -0.345 1.00 98.06 313 LEU A N 1
ATOM 2329 C CA . LEU A 1 313 ? 17.655 -3.427 0.194 1.00 98.06 313 LEU A CA 1
ATOM 2330 C C . LEU A 1 313 ? 17.471 -3.523 1.715 1.00 98.06 313 LEU A C 1
ATOM 2332 O O . LEU A 1 313 ? 17.437 -2.499 2.393 1.00 98.06 313 LEU A O 1
ATOM 2336 N N . ARG A 1 314 ? 17.397 -4.739 2.264 1.00 97.94 314 ARG A N 1
ATOM 2337 C CA . ARG A 1 314 ? 17.173 -5.007 3.693 1.00 97.94 314 ARG A CA 1
ATOM 2338 C C . ARG A 1 314 ? 18.094 -4.246 4.655 1.00 97.94 314 ARG A C 1
ATOM 2340 O O . ARG A 1 314 ? 17.550 -3.628 5.566 1.00 97.94 314 ARG A O 1
ATOM 2347 N N . PRO A 1 315 ? 19.435 -4.237 4.504 1.00 98.00 315 PRO A N 1
ATOM 2348 C CA . PRO A 1 315 ? 20.311 -3.515 5.433 1.00 98.00 315 PRO A CA 1
ATOM 2349 C C . PRO A 1 315 ? 20.148 -1.990 5.362 1.00 98.00 315 PRO A C 1
ATOM 2351 O O . PRO A 1 315 ? 20.673 -1.283 6.213 1.00 98.00 315 PRO A O 1
ATOM 2354 N N . ARG A 1 316 ? 19.432 -1.477 4.354 1.00 97.81 316 ARG A N 1
ATOM 2355 C CA . ARG A 1 316 ? 19.143 -0.051 4.170 1.00 97.81 316 ARG A CA 1
ATOM 2356 C C . ARG A 1 316 ? 17.784 0.354 4.739 1.00 97.81 316 ARG A C 1
ATOM 2358 O O . ARG A 1 316 ? 17.425 1.523 4.652 1.00 97.81 316 ARG A O 1
ATOM 2365 N N . ALA A 1 317 ? 17.004 -0.600 5.247 1.00 98.06 317 ALA A N 1
ATOM 2366 C CA . ALA A 1 317 ? 15.750 -0.310 5.917 1.00 98.06 317 ALA A CA 1
ATOM 2367 C C . ALA A 1 317 ? 16.023 0.210 7.331 1.00 98.06 317 ALA A C 1
ATOM 2369 O O . ALA A 1 317 ? 16.739 -0.411 8.114 1.00 98.06 317 ALA A O 1
ATOM 2370 N N . GLU A 1 318 ? 15.406 1.334 7.668 1.00 97.69 318 GLU A N 1
ATOM 2371 C CA . GLU A 1 318 ? 15.567 1.997 8.955 1.00 97.69 318 GLU A CA 1
ATOM 2372 C C . GLU A 1 318 ? 14.301 1.822 9.780 1.00 97.69 318 GLU A C 1
ATOM 2374 O O . GLU A 1 318 ? 13.191 2.105 9.318 1.00 97.69 318 GLU A O 1
ATOM 2379 N N . LYS A 1 319 ? 14.456 1.371 11.023 1.00 95.25 319 LYS A N 1
ATOM 2380 C CA . LYS A 1 319 ? 13.347 1.365 11.971 1.00 95.25 319 LYS A CA 1
ATOM 2381 C C . LYS A 1 319 ? 13.083 2.802 12.415 1.00 95.25 319 LYS A C 1
ATOM 2383 O O . LYS A 1 319 ? 14.011 3.507 12.799 1.00 95.25 319 LYS A O 1
ATOM 2388 N N . VAL A 1 320 ? 11.823 3.217 12.380 1.00 91.69 320 VAL A N 1
ATOM 2389 C CA . VAL A 1 320 ? 11.394 4.557 12.791 1.00 91.69 320 VAL A CA 1
ATOM 2390 C C . VAL A 1 320 ? 10.536 4.427 14.042 1.00 91.69 320 VAL A C 1
ATOM 2392 O O . VAL A 1 320 ? 9.654 3.570 14.115 1.00 91.69 320 VAL A O 1
ATOM 2395 N N . GLU A 1 321 ? 10.784 5.272 15.037 1.00 83.38 321 GLU A N 1
ATOM 2396 C CA . GLU A 1 321 ? 9.905 5.386 16.197 1.00 83.38 321 GLU A CA 1
ATOM 2397 C C . GLU A 1 321 ? 8.817 6.414 15.911 1.00 83.38 321 GLU A C 1
ATOM 2399 O O . GLU A 1 321 ? 9.097 7.593 15.706 1.00 83.38 321 GLU A O 1
ATOM 2404 N N . LEU A 1 322 ? 7.564 5.958 15.886 1.00 85.88 322 LEU A N 1
ATOM 2405 C CA . LEU A 1 322 ? 6.403 6.822 15.721 1.00 85.88 322 LEU A CA 1
ATOM 2406 C C . LEU A 1 322 ? 5.457 6.618 16.897 1.00 85.88 322 LEU A C 1
ATOM 2408 O O . LEU A 1 322 ? 4.984 5.510 17.159 1.00 85.88 322 LEU A O 1
ATOM 2412 N N . GLN A 1 323 ? 5.179 7.712 17.596 1.00 83.25 323 GLN A N 1
ATOM 2413 C CA . GLN A 1 323 ? 4.182 7.765 18.657 1.00 83.25 323 GLN A CA 1
ATOM 2414 C C . GLN A 1 323 ? 2.927 8.432 18.112 1.00 83.25 323 GLN A C 1
ATOM 2416 O O . GLN A 1 323 ? 3.018 9.419 17.378 1.00 83.25 323 GLN A O 1
ATOM 2421 N N . LEU A 1 324 ? 1.761 7.895 18.456 1.00 80.69 324 LEU A N 1
ATOM 2422 C CA . LEU A 1 324 ? 0.510 8.590 18.189 1.00 80.69 324 LEU A CA 1
ATOM 2423 C C . LEU A 1 324 ? 0.276 9.648 19.263 1.00 80.69 324 LEU A C 1
ATOM 2425 O O . LEU A 1 324 ? 0.498 9.357 20.441 1.00 80.69 324 LEU A O 1
ATOM 2429 N N . PRO A 1 325 ? -0.180 10.855 18.896 1.00 72.38 325 PRO A N 1
ATOM 2430 C CA . PRO A 1 325 ? -0.578 11.825 19.898 1.00 72.38 325 PRO A CA 1
ATOM 2431 C C . PRO A 1 325 ? -1.761 11.285 20.715 1.00 72.38 325 PRO A C 1
ATOM 2433 O O . PRO A 1 325 ? -2.489 10.395 20.256 1.00 72.38 325 PRO A O 1
ATOM 2436 N N . PRO A 1 326 ? -1.970 11.806 21.936 1.00 66.62 326 PRO A N 1
ATOM 2437 C CA . PRO A 1 326 ? -3.117 11.422 22.741 1.00 66.62 326 PRO A CA 1
ATOM 2438 C C . PRO A 1 326 ? -4.417 11.674 21.961 1.00 66.62 326 PRO A C 1
ATOM 2440 O O . PRO A 1 326 ? -4.514 12.670 21.233 1.00 66.62 326 PRO A O 1
ATOM 2443 N N . PRO A 1 327 ? -5.423 10.791 22.097 1.00 65.31 327 PRO A N 1
ATOM 2444 C CA . PRO A 1 327 ? -6.687 10.952 21.397 1.00 65.31 327 PRO A CA 1
ATOM 2445 C C . PRO A 1 327 ? -7.303 12.309 21.740 1.00 65.31 327 PRO A C 1
ATOM 2447 O O . PRO A 1 327 ? -7.375 12.696 22.908 1.00 65.31 327 PRO A O 1
ATOM 2450 N N . ARG A 1 328 ? -7.755 13.041 20.715 1.00 64.50 328 ARG A N 1
ATOM 2451 C CA . ARG A 1 328 ? -8.440 14.317 20.933 1.00 64.50 328 ARG A CA 1
ATOM 2452 C C . ARG A 1 328 ? -9.754 14.062 21.683 1.00 64.50 328 ARG A C 1
ATOM 2454 O O . ARG A 1 328 ? -10.481 13.133 21.316 1.00 64.50 328 ARG A O 1
ATOM 2461 N N . PRO A 1 329 ? -10.093 14.869 22.703 1.00 51.94 329 PRO A N 1
ATOM 2462 C CA . PRO A 1 329 ? -11.394 14.775 23.350 1.00 51.94 329 PRO A CA 1
ATOM 2463 C C . PRO A 1 329 ? -12.484 15.023 22.306 1.00 51.94 329 PRO A C 1
ATOM 2465 O O . PRO A 1 329 ? -12.425 15.993 21.547 1.00 51.94 329 PRO A O 1
ATOM 2468 N N . ARG A 1 330 ? -13.468 14.121 22.232 1.00 50.38 330 ARG A N 1
ATOM 2469 C CA . ARG A 1 330 ? -14.580 14.276 21.290 1.00 50.38 330 ARG A CA 1
ATOM 2470 C C . ARG A 1 330 ? -15.362 15.543 21.660 1.00 50.38 330 ARG A C 1
ATOM 2472 O O . ARG A 1 330 ? -15.668 15.714 22.845 1.00 50.38 330 ARG A O 1
ATOM 2479 N N . PRO A 1 331 ? -15.728 16.404 20.695 1.00 39.62 331 PRO A N 1
ATOM 2480 C CA . PRO A 1 331 ? -16.593 17.541 20.980 1.00 39.62 331 PRO A CA 1
ATOM 2481 C C . PRO A 1 331 ? -17.904 17.027 21.597 1.00 39.62 331 PRO A C 1
ATOM 2483 O O . PRO A 1 331 ? -18.627 16.250 20.978 1.00 39.62 331 PRO A O 1
ATOM 2486 N N . GLY A 1 332 ? -18.155 17.395 22.860 1.00 50.00 332 GLY A N 1
ATOM 2487 C CA . GLY A 1 332 ? -19.313 16.950 23.650 1.00 50.00 332 GLY A CA 1
ATOM 2488 C C . GLY A 1 332 ? -18.991 16.171 24.935 1.00 50.00 332 GLY A C 1
ATOM 2489 O O . GLY A 1 332 ? -19.888 15.977 25.751 1.00 50.00 332 GLY A O 1
ATOM 2490 N N . GLN A 1 333 ? -17.739 15.763 25.171 1.00 45.31 333 GLN A N 1
ATOM 2491 C CA . GLN A 1 333 ? -17.306 15.263 26.485 1.00 45.31 333 GLN A CA 1
ATOM 2492 C C . GLN A 1 333 ? -16.763 16.425 27.324 1.00 45.31 333 GLN A C 1
ATOM 2494 O O . GLN A 1 333 ? -15.581 16.752 27.272 1.00 45.31 333 GLN A O 1
ATOM 2499 N N . GLY A 1 334 ? -17.652 17.092 28.063 1.00 38.09 334 GLY A N 1
ATOM 2500 C CA . GLY A 1 334 ? -17.253 18.089 29.057 1.00 38.09 334 GLY A CA 1
ATOM 2501 C C . GLY A 1 334 ? -16.449 17.463 30.211 1.00 38.09 334 GLY A C 1
ATOM 2502 O O . GLY A 1 334 ? -16.567 16.260 30.462 1.00 38.09 334 GLY A O 1
ATOM 2503 N N . PRO A 1 335 ? -15.647 18.258 30.940 1.00 38.53 335 PRO A N 1
ATOM 2504 C CA . PRO A 1 335 ? -14.901 17.792 32.103 1.00 38.53 335 PRO A CA 1
ATOM 2505 C C . PRO A 1 335 ? -15.873 17.631 33.279 1.00 38.53 335 PRO A C 1
ATOM 2507 O O . PRO A 1 335 ? -16.087 18.552 34.058 1.00 38.53 335 PRO A O 1
ATOM 2510 N N . GLY A 1 336 ? -16.550 16.490 33.368 1.00 41.28 336 GLY A N 1
ATOM 2511 C CA . GLY A 1 336 ? -17.542 16.268 34.422 1.00 41.28 336 GLY A CA 1
ATOM 2512 C C . GLY A 1 336 ? -18.533 15.177 34.063 1.00 41.28 336 GLY A C 1
ATOM 2513 O O . GLY A 1 336 ? -19.699 15.442 33.791 1.00 41.28 336 GLY A O 1
ATOM 2514 N N . GLY A 1 337 ? -18.063 13.937 34.031 1.00 31.41 337 GLY A N 1
ATOM 2515 C CA . GLY A 1 337 ? -18.903 12.793 33.718 1.00 31.41 337 GLY A CA 1
ATOM 2516 C C . GLY A 1 337 ? -18.144 11.502 33.922 1.00 31.41 337 GLY A C 1
ATOM 2517 O O . GLY A 1 337 ? -17.959 10.742 32.978 1.00 31.41 337 GLY A O 1
ATOM 2518 N N . ASP A 1 338 ? -17.686 11.280 35.151 1.00 36.34 338 ASP A N 1
ATOM 2519 C CA . ASP A 1 338 ? -17.114 10.012 35.579 1.00 36.34 338 ASP A CA 1
ATOM 2520 C C . ASP A 1 338 ? -18.226 8.948 35.581 1.00 36.34 338 ASP A C 1
ATOM 2522 O O . ASP A 1 338 ? -18.923 8.687 36.561 1.00 36.34 338 ASP A O 1
ATOM 2526 N N . ARG A 1 339 ? -18.493 8.400 34.398 1.00 33.41 339 ARG A N 1
ATOM 2527 C CA . ARG A 1 339 ? -19.193 7.136 34.222 1.00 33.41 339 ARG A CA 1
ATOM 2528 C C . ARG A 1 339 ? -18.261 6.250 33.435 1.00 33.41 339 ARG A C 1
ATOM 2530 O O . ARG A 1 339 ? -18.170 6.364 32.216 1.00 33.41 339 ARG A O 1
ATOM 2537 N N . ALA A 1 340 ? -17.587 5.373 34.171 1.00 31.88 340 ALA A N 1
ATOM 2538 C CA . ALA A 1 340 ? -16.872 4.218 33.667 1.00 31.88 340 ALA A CA 1
ATOM 2539 C C . ALA A 1 340 ? -17.604 3.613 32.457 1.00 31.88 340 ALA A C 1
ATOM 2541 O O . ALA A 1 340 ? -18.618 2.922 32.591 1.00 31.88 340 ALA A O 1
ATOM 2542 N N . VAL A 1 341 ? -17.084 3.882 31.258 1.00 33.44 341 VAL A N 1
ATOM 2543 C CA . VAL A 1 341 ? -17.464 3.169 30.042 1.00 33.44 341 VAL A CA 1
ATOM 2544 C C . VAL A 1 341 ? -16.800 1.804 30.145 1.00 33.44 341 VAL A C 1
ATOM 2546 O O . VAL A 1 341 ? -15.719 1.556 29.617 1.00 33.44 341 VAL A O 1
ATOM 2549 N N . VAL A 1 342 ? -17.435 0.909 30.899 1.00 31.67 342 VAL A N 1
ATOM 2550 C CA . VAL A 1 342 ? -17.140 -0.519 30.836 1.00 31.67 342 VAL A CA 1
ATOM 2551 C C . VAL A 1 342 ? -17.363 -0.926 29.383 1.00 31.67 342 VAL A C 1
ATOM 2553 O O . VAL A 1 342 ? -18.477 -0.836 28.869 1.00 31.67 342 VAL A O 1
ATOM 2556 N N . ARG A 1 343 ? -16.282 -1.319 28.701 1.00 34.28 343 ARG A N 1
ATOM 2557 C CA . ARG A 1 343 ? -16.287 -1.844 27.330 1.00 34.28 343 ARG A CA 1
ATOM 2558 C C . ARG A 1 343 ? -17.311 -2.977 27.202 1.00 34.28 343 ARG A C 1
ATOM 2560 O O . ARG A 1 343 ? -17.012 -4.133 27.486 1.00 34.28 343 ARG A O 1
ATOM 2567 N N . VAL A 1 344 ? -18.502 -2.669 26.694 1.00 27.41 344 VAL A N 1
ATOM 2568 C CA . VAL A 1 344 ? -19.453 -3.661 26.174 1.00 27.41 344 VAL A CA 1
ATOM 2569 C C . VAL A 1 344 ? -19.269 -3.735 24.656 1.00 27.41 344 VAL A C 1
ATOM 2571 O O . VAL A 1 344 ? -20.136 -3.340 23.887 1.00 27.41 344 VAL A O 1
ATOM 2574 N N . HIS A 1 345 ? -18.105 -4.204 24.199 1.00 31.64 345 HIS A N 1
ATOM 2575 C CA . HIS A 1 345 ? -17.843 -4.472 22.771 1.00 31.64 345 HIS A CA 1
ATOM 2576 C C . HIS A 1 345 ? -17.490 -5.938 22.478 1.00 31.64 345 HIS A C 1
ATOM 2578 O O . HIS A 1 345 ? -17.015 -6.268 21.400 1.00 31.64 345 HIS A O 1
ATOM 2584 N N . ALA A 1 346 ? -17.828 -6.853 23.394 1.00 31.19 346 ALA A N 1
ATOM 2585 C CA . ALA A 1 346 ? -17.595 -8.290 23.214 1.00 31.19 346 ALA A CA 1
ATOM 2586 C C . ALA A 1 346 ? -18.868 -9.153 23.061 1.00 31.19 346 ALA A C 1
ATOM 2588 O O . ALA A 1 346 ? -18.753 -10.366 22.923 1.00 31.19 346 ALA A O 1
ATOM 2589 N N . ARG A 1 347 ? -20.090 -8.589 23.064 1.00 29.30 347 ARG A N 1
ATOM 2590 C CA . ARG A 1 347 ? -21.334 -9.402 23.018 1.00 29.30 347 ARG A CA 1
ATOM 2591 C C . ARG A 1 347 ? -22.277 -9.191 21.829 1.00 29.30 347 ARG A C 1
ATOM 2593 O O . ARG A 1 347 ? -23.199 -9.982 21.680 1.00 29.30 347 ARG A O 1
ATOM 2600 N N . MET A 1 348 ? -22.019 -8.248 20.918 1.00 30.08 348 MET A N 1
ATOM 2601 C CA . MET A 1 348 ? -22.792 -8.159 19.661 1.00 30.08 348 MET A CA 1
ATOM 2602 C C . MET A 1 348 ? -22.240 -9.030 18.519 1.00 30.08 348 MET A C 1
ATOM 2604 O O . MET A 1 348 ? -22.937 -9.242 17.531 1.00 30.08 348 MET A O 1
ATOM 2608 N N . ARG A 1 349 ? -21.046 -9.628 18.671 1.00 37.44 349 ARG A N 1
ATOM 2609 C CA . ARG A 1 349 ? -20.469 -10.555 17.675 1.00 37.44 349 ARG A CA 1
ATOM 2610 C C . ARG A 1 349 ? -21.165 -11.925 17.594 1.00 37.44 349 ARG A C 1
ATOM 2612 O O . ARG A 1 349 ? -20.930 -12.645 16.636 1.00 37.44 349 ARG A O 1
ATOM 2619 N N . ALA A 1 350 ? -22.050 -12.273 18.533 1.00 33.94 350 ALA A N 1
ATOM 2620 C CA . ALA A 1 350 ? -22.766 -13.556 18.509 1.00 33.94 350 ALA A CA 1
ATOM 2621 C C . ALA A 1 350 ? -24.183 -13.488 17.898 1.00 33.94 350 ALA A C 1
ATOM 2623 O O . ALA A 1 350 ? -24.722 -14.521 17.517 1.00 33.94 350 ALA A O 1
ATOM 2624 N N . ALA A 1 351 ? -24.790 -12.301 17.771 1.00 32.22 351 ALA A N 1
ATOM 2625 C CA . ALA A 1 351 ? -26.179 -12.178 17.306 1.00 32.22 351 ALA A CA 1
ATOM 2626 C C . ALA A 1 351 ? -26.313 -11.992 15.783 1.00 32.22 351 ALA A C 1
ATOM 2628 O O . ALA A 1 351 ? -27.343 -12.335 15.220 1.00 32.22 351 ALA A O 1
ATOM 2629 N N . ALA A 1 352 ? -25.271 -11.512 15.095 1.00 33.81 352 ALA A N 1
ATOM 2630 C CA . ALA A 1 352 ? -25.284 -11.379 13.634 1.00 33.81 352 ALA A CA 1
ATOM 2631 C C . ALA A 1 352 ? -24.959 -12.694 12.890 1.00 33.81 352 ALA A C 1
ATOM 2633 O O . ALA A 1 352 ? -25.192 -12.789 11.690 1.00 33.81 352 ALA A O 1
ATOM 2634 N N . ALA A 1 353 ? -24.444 -13.712 13.593 1.00 36.12 353 ALA A N 1
ATOM 2635 C CA . ALA A 1 353 ? -24.133 -15.028 13.024 1.00 36.12 353 ALA A CA 1
ATOM 2636 C C . ALA A 1 353 ? -25.297 -16.036 13.128 1.00 36.12 353 ALA A C 1
ATOM 2638 O O . ALA A 1 353 ? -25.258 -17.089 12.498 1.00 36.12 353 ALA A O 1
ATOM 2639 N N . ALA A 1 354 ? -26.344 -15.719 13.895 1.00 34.53 354 ALA A N 1
ATOM 2640 C CA . ALA A 1 354 ? -27.557 -16.521 13.998 1.00 34.53 354 ALA A CA 1
ATOM 2641 C C . ALA A 1 354 ? -28.719 -15.699 13.433 1.00 34.53 354 ALA A C 1
ATOM 2643 O O . ALA A 1 354 ? -29.182 -14.768 14.083 1.00 34.53 354 ALA A O 1
ATOM 2644 N N . GLY A 1 355 ? -29.146 -16.001 12.205 1.00 32.47 355 GLY A N 1
ATOM 2645 C CA . GLY A 1 355 ? -30.198 -15.278 11.485 1.00 32.47 355 GLY A CA 1
ATOM 2646 C C . GLY A 1 355 ? -31.544 -15.253 12.216 1.00 32.47 355 GLY A C 1
ATOM 2647 O O . GLY A 1 355 ? -32.430 -16.045 11.916 1.00 32.47 355 GLY A O 1
ATOM 2648 N N . ALA A 1 356 ? -31.707 -14.315 13.146 1.00 31.88 356 ALA A N 1
ATOM 2649 C CA . ALA A 1 356 ? -32.959 -14.016 13.818 1.00 31.88 356 ALA A CA 1
ATOM 2650 C C . ALA A 1 356 ? -33.365 -12.574 13.494 1.00 31.88 356 ALA A C 1
ATOM 2652 O O . ALA A 1 356 ? -32.845 -11.608 14.051 1.00 31.88 356 ALA A O 1
ATOM 2653 N N . THR A 1 357 ? -34.312 -12.428 12.573 1.00 32.72 357 THR A N 1
ATOM 2654 C CA . THR A 1 357 ? -35.058 -11.187 12.363 1.00 32.72 357 THR A CA 1
ATOM 2655 C C . THR A 1 357 ? -35.916 -10.902 13.592 1.00 32.72 357 THR A C 1
ATOM 2657 O O . THR A 1 357 ? -36.933 -11.559 13.802 1.00 32.72 357 THR A O 1
ATOM 2660 N N . ALA A 1 358 ? -35.535 -9.904 14.386 1.00 29.45 358 ALA A N 1
ATOM 2661 C CA . ALA A 1 358 ? -36.423 -9.278 15.357 1.00 29.45 358 ALA A CA 1
ATOM 2662 C C . ALA A 1 358 ? -36.506 -7.781 15.042 1.00 29.45 358 ALA A C 1
ATOM 2664 O O . ALA A 1 358 ? -35.548 -7.033 15.236 1.00 29.45 358 ALA A O 1
ATOM 2665 N N . ALA A 1 359 ? -37.653 -7.360 14.511 1.00 30.09 359 ALA A N 1
ATOM 2666 C CA . ALA A 1 359 ? -37.998 -5.957 14.365 1.00 30.09 359 ALA A CA 1
ATOM 2667 C C . ALA A 1 359 ? -38.175 -5.341 15.761 1.00 30.09 359 ALA A C 1
ATOM 2669 O O . ALA A 1 359 ? -39.006 -5.802 16.542 1.00 30.09 359 ALA A O 1
ATOM 2670 N N . ALA A 1 360 ? -37.397 -4.306 16.073 1.00 28.06 360 ALA A N 1
ATOM 2671 C CA . ALA A 1 360 ? -37.577 -3.498 17.270 1.00 28.06 360 ALA A CA 1
ATOM 2672 C C . ALA A 1 360 ? -37.866 -2.054 16.849 1.00 28.06 360 ALA A C 1
ATOM 2674 O O . ALA A 1 360 ? -36.968 -1.300 16.478 1.00 28.06 360 ALA A O 1
ATOM 2675 N N . THR A 1 361 ? -39.145 -1.688 16.889 1.00 25.30 361 THR A N 1
ATOM 2676 C CA . THR A 1 361 ? -39.606 -0.303 16.792 1.00 25.30 361 THR A CA 1
ATOM 2677 C C . THR A 1 361 ? -39.199 0.430 18.067 1.00 25.30 361 THR A C 1
ATOM 2679 O O . THR A 1 361 ? -39.561 0.018 19.169 1.00 25.30 361 THR A O 1
ATOM 2682 N N . VAL A 1 362 ? -38.428 1.509 17.934 1.00 25.84 362 VAL A N 1
ATOM 2683 C CA . VAL A 1 362 ? -38.027 2.356 19.062 1.00 25.84 362 VAL A CA 1
ATOM 2684 C C . VAL A 1 362 ? -39.140 3.364 19.340 1.00 25.84 362 VAL A C 1
ATOM 2686 O O . VAL A 1 362 ? -39.328 4.308 18.580 1.00 25.84 362 VAL A O 1
ATOM 2689 N N . THR A 1 363 ? -39.853 3.195 20.451 1.00 24.42 363 THR A N 1
ATOM 2690 C CA . THR A 1 363 ? -40.641 4.268 21.073 1.00 24.42 363 THR A CA 1
ATOM 2691 C C . THR A 1 363 ? -39.968 4.699 22.368 1.00 24.42 363 THR A C 1
ATOM 2693 O O . THR A 1 363 ? -39.697 3.887 23.251 1.00 24.42 363 THR A O 1
ATOM 2696 N N . SER A 1 364 ? -39.680 5.995 22.467 1.00 31.36 364 SER A N 1
ATOM 2697 C CA . SER A 1 364 ? -39.115 6.650 23.644 1.00 31.36 364 SER A CA 1
ATOM 2698 C C . SER A 1 364 ? -40.035 6.525 24.862 1.00 31.36 364 SER A C 1
ATOM 2700 O O . SER A 1 364 ? -41.209 6.879 24.770 1.00 31.36 364 SER A O 1
ATOM 2702 N N . GLY A 1 365 ? -39.510 6.129 26.025 1.00 25.78 365 GLY A N 1
ATOM 2703 C CA . GLY A 1 365 ? -40.273 6.220 27.272 1.00 25.78 365 GLY A CA 1
ATOM 2704 C C . GLY A 1 365 ? -39.630 5.550 28.486 1.00 25.78 365 GLY A C 1
ATOM 2705 O O . GLY A 1 365 ? -39.540 4.335 28.549 1.00 25.78 365 GLY A O 1
ATOM 2706 N N . ARG A 1 366 ? -39.198 6.394 29.431 1.00 30.42 366 ARG A N 1
ATOM 2707 C CA . ARG A 1 366 ? -38.959 6.211 30.881 1.00 30.42 366 ARG A CA 1
ATOM 2708 C C . ARG A 1 366 ? -38.875 4.789 31.485 1.00 30.42 366 ARG A C 1
ATOM 2710 O O . ARG A 1 366 ? -39.824 4.021 31.469 1.00 30.42 366 ARG A O 1
ATOM 2717 N N . LEU A 1 367 ? -37.749 4.578 32.183 1.00 39.22 367 LEU A N 1
ATOM 2718 C CA . LEU A 1 367 ? -37.507 3.733 33.369 1.00 39.22 367 LEU A CA 1
ATOM 2719 C C . LEU A 1 367 ? -38.689 2.883 33.886 1.00 39.22 367 LEU A C 1
ATOM 2721 O O . LEU A 1 367 ? -39.587 3.389 34.553 1.00 39.22 367 LEU A O 1
ATOM 2725 N N . GLY A 1 368 ? -38.577 1.562 33.720 1.00 27.42 368 GLY A N 1
ATOM 2726 C CA . GLY A 1 368 ? -39.375 0.565 34.434 1.00 27.42 368 GLY A CA 1
ATOM 2727 C C . GLY A 1 368 ? -38.712 -0.813 34.376 1.00 27.42 368 GLY A C 1
ATOM 2728 O O . GLY A 1 368 ? -38.367 -1.294 33.301 1.00 27.42 368 GLY A O 1
ATOM 2729 N N . ARG A 1 369 ? -38.482 -1.433 35.541 1.00 31.73 369 ARG A N 1
ATOM 2730 C CA . ARG A 1 369 ? -37.910 -2.784 35.704 1.00 31.73 369 ARG A CA 1
ATOM 2731 C C . ARG A 1 369 ? -38.664 -3.817 34.852 1.00 31.73 369 ARG A C 1
ATOM 2733 O O . ARG A 1 369 ? -39.861 -3.995 35.049 1.00 31.73 369 ARG A O 1
ATOM 2740 N N . VAL A 1 370 ? -37.956 -4.575 34.011 1.00 27.84 370 VAL A N 1
ATOM 2741 C CA . VAL A 1 370 ? -38.520 -5.741 33.309 1.00 27.84 370 VAL A CA 1
ATOM 2742 C C . VAL A 1 370 ? -38.138 -7.022 34.052 1.00 27.84 370 VAL A C 1
ATOM 2744 O O . VAL A 1 370 ? -36.963 -7.363 34.179 1.00 27.84 370 VAL A O 1
ATOM 2747 N N . ARG A 1 371 ? -39.153 -7.732 34.555 1.00 27.31 371 ARG A N 1
ATOM 2748 C CA . ARG A 1 371 ? -39.064 -9.105 35.072 1.00 27.31 371 ARG A CA 1
ATOM 2749 C C . ARG A 1 371 ? -39.227 -10.058 33.884 1.00 27.31 371 ARG A C 1
ATOM 2751 O O . ARG A 1 371 ? -40.203 -9.951 33.152 1.00 27.31 371 ARG A O 1
ATOM 2758 N N . CYS A 1 372 ? -38.282 -10.973 33.689 1.00 26.36 372 CYS A N 1
ATOM 2759 C CA . CYS A 1 372 ? -38.340 -11.980 32.629 1.00 26.36 372 CYS A CA 1
ATOM 2760 C C . CYS A 1 372 ? -39.182 -13.182 33.089 1.00 26.36 372 CYS A C 1
ATOM 2762 O O . CYS A 1 372 ? -38.806 -13.849 34.052 1.00 26.36 372 CYS A O 1
ATOM 2764 N N . THR A 1 373 ? -40.280 -13.491 32.400 1.00 28.59 373 THR A N 1
ATOM 2765 C CA . THR A 1 373 ? -40.971 -14.787 32.494 1.00 28.59 373 THR A CA 1
ATOM 2766 C C . THR A 1 373 ? -40.801 -15.533 31.170 1.00 28.59 373 THR A C 1
ATOM 2768 O O . THR A 1 373 ? -41.109 -15.015 30.100 1.00 28.59 373 THR A O 1
ATOM 2771 N N . ARG A 1 374 ? -40.263 -16.759 31.232 1.00 27.94 374 ARG A N 1
ATOM 2772 C CA . ARG A 1 374 ? -40.221 -17.689 30.094 1.00 27.94 374 ARG A CA 1
ATOM 2773 C C . ARG A 1 374 ? -41.590 -18.352 29.962 1.00 27.94 374 ARG A C 1
ATOM 2775 O O . ARG A 1 374 ? -42.028 -18.999 30.908 1.00 27.94 374 ARG A O 1
ATOM 2782 N N . SER A 1 375 ? -42.220 -18.251 28.796 1.00 27.66 375 SER A N 1
ATOM 2783 C CA . SER A 1 375 ? -43.277 -19.178 28.384 1.00 27.66 375 SER A CA 1
ATOM 2784 C C . SER A 1 375 ? -42.764 -20.012 27.208 1.00 27.66 375 SER A C 1
ATOM 2786 O O . SER A 1 375 ? -42.164 -19.483 26.275 1.00 27.66 375 SER A O 1
ATOM 2788 N N . MET A 1 376 ? -42.922 -21.331 27.306 1.00 28.75 376 MET A N 1
ATOM 2789 C CA . MET A 1 376 ? -42.704 -22.272 26.207 1.00 28.75 376 MET A CA 1
ATOM 2790 C C . MET A 1 376 ? -44.058 -22.594 25.570 1.00 28.75 376 MET A C 1
ATOM 2792 O O . MET A 1 376 ? -45.012 -22.812 26.319 1.00 28.75 376 MET A O 1
ATOM 2796 N N . PRO A 1 377 ? -44.175 -22.684 24.237 1.00 34.34 377 PRO A N 1
ATOM 2797 C CA . PRO A 1 377 ? -45.381 -23.207 23.619 1.00 34.34 377 PRO A CA 1
ATOM 2798 C C . PRO A 1 377 ? -45.321 -24.739 23.533 1.00 34.34 377 PRO A C 1
ATOM 2800 O O . PRO A 1 377 ? -44.362 -25.313 23.019 1.00 34.34 377 PRO A O 1
ATOM 2803 N N . SER A 1 378 ? -46.371 -25.403 24.025 1.00 30.81 378 SER A N 1
ATOM 2804 C CA . SER A 1 378 ? -46.622 -26.823 23.777 1.00 30.81 378 SER A CA 1
ATOM 2805 C C . SER A 1 378 ? -47.210 -27.008 22.379 1.00 30.81 378 SER A C 1
ATOM 2807 O O . SER A 1 378 ? -48.242 -26.410 22.073 1.00 30.81 378 SER A O 1
ATOM 2809 N N . VAL A 1 379 ? -46.622 -27.879 21.563 1.00 33.97 379 VAL A N 1
ATOM 2810 C CA . VAL A 1 379 ? -47.238 -28.351 20.317 1.00 33.97 379 VAL A CA 1
ATOM 2811 C C . VAL A 1 379 ? -47.831 -29.734 20.580 1.00 33.97 379 VAL A C 1
ATOM 2813 O O . VAL A 1 379 ? -47.102 -30.701 20.788 1.00 33.97 379 VAL A O 1
ATOM 2816 N N . ARG A 1 380 ? -49.168 -29.817 20.608 1.00 31.62 380 ARG A N 1
ATOM 2817 C CA . ARG A 1 380 ? -49.922 -31.068 20.433 1.00 31.62 380 ARG A CA 1
ATOM 2818 C C . ARG A 1 380 ? -50.156 -31.274 18.939 1.00 31.62 380 ARG A C 1
ATOM 2820 O O . ARG A 1 380 ? -50.471 -30.322 18.233 1.00 31.62 380 ARG A O 1
ATOM 2827 N N . GLY A 1 381 ? -49.950 -32.507 18.491 1.00 30.42 381 GLY A N 1
ATOM 2828 C CA . GLY A 1 381 ? -49.955 -32.877 17.084 1.00 30.42 381 GLY A CA 1
ATOM 2829 C C . GLY A 1 381 ? -51.328 -33.095 16.457 1.00 30.42 381 GLY A C 1
ATOM 2830 O O . GLY A 1 381 ? -52.367 -33.005 17.107 1.00 30.42 381 GLY A O 1
ATOM 2831 N N . LEU A 1 382 ? -51.274 -33.458 15.179 1.00 31.47 382 LEU A N 1
ATOM 2832 C CA . LEU A 1 382 ? -52.288 -34.226 14.474 1.00 31.47 382 LEU A CA 1
ATOM 2833 C C . LEU A 1 382 ? -51.589 -35.088 13.415 1.00 31.47 382 LEU A C 1
ATOM 2835 O O . LEU A 1 382 ? -50.622 -34.666 12.786 1.00 31.47 382 LEU A O 1
ATOM 2839 N N . ALA A 1 383 ? -52.056 -36.330 13.348 1.00 32.62 383 ALA A N 1
ATOM 2840 C CA . ALA A 1 383 ? -51.537 -37.464 12.597 1.00 32.62 383 ALA A CA 1
ATOM 2841 C C . ALA A 1 383 ? -52.092 -37.482 11.142 1.00 32.62 383 ALA A C 1
ATOM 2843 O O . ALA A 1 383 ? -52.825 -36.563 10.775 1.00 32.62 383 ALA A O 1
ATOM 2844 N N . PRO A 1 384 ? -51.728 -38.479 10.310 1.00 48.91 384 PRO A N 1
ATOM 2845 C CA . PRO A 1 384 ? -51.603 -38.345 8.858 1.00 48.91 384 PRO A CA 1
ATOM 2846 C C . PRO A 1 384 ? -52.851 -38.754 8.061 1.00 48.91 384 PRO A C 1
ATOM 2848 O O . PRO A 1 384 ? -53.726 -39.456 8.568 1.00 48.91 384 PRO A O 1
ATOM 2851 N N . ALA A 1 385 ? -52.837 -38.390 6.777 1.00 37.25 385 ALA A N 1
ATOM 2852 C CA . ALA A 1 385 ? -53.450 -39.121 5.670 1.00 37.25 385 ALA A CA 1
ATOM 2853 C C . ALA A 1 385 ? -52.496 -39.073 4.470 1.00 37.25 385 ALA A C 1
ATOM 2855 O O . ALA A 1 385 ? -51.878 -37.997 4.277 1.00 37.25 385 ALA A O 1
#

Radius of gyration: 31.64 Å; chains: 1; bounding box: 82×59×127 Å

Organism: NCBI:txid1486919

InterPro domains:
  IPR011611 Carbohydrate kinase PfkB [PF00294] (70-178)
  IPR029056 Ribokinase-like [G3DSA:3.40.1190.20] (39-299)
  IPR029056 Ribokinase-like [SSF53613] (67-293)

pLDDT: mean 70.07, std 28.75, range [24.42, 98.81]